Protein AF-A0A842YDP7-F1 (afdb_monomer)

Nearest PDB structures (foldseek):
  5v3o-assembly1_A  TM=8.582E-01  e=9.581E-06  Homo sapiens
  8dey-assembly1_B  TM=8.460E-01  e=6.719E-06  Homo sapiens
  8u15-assembly1_B  TM=8.473E-01  e=1.836E-05  Homo sapiens
  6uml-assembly1_A  TM=8.577E-01  e=3.318E-05  Homo sapiens
  8u17-assembly1_B  TM=8.424E-01  e=3.127E-05  Homo sapiens

Radius of gyration: 44.43 Å; Cα contacts (8 Å, |Δi|>4): 750; chains: 1; bounding box: 101×66×116 Å

Secondary structure (DSSP, 8-state):
---EEEETTEEEEE-SSEEEEEE-SSTTS-EEEEEEE---SS-EEEEETTEEEEEETTTEEEEEE-SSTTS-EEEEEEE-SS--SEEEEETTEEEEEETTTEEEEEEEETTTEEEEEEEE--SS-EEEEEEETTEEEEEETT--EEE--SSSSSSS--HHHHHHHT--TT-S-SS-SSS-HHHHHHHT--TTS--TT--SSSSS--HHHHHHHT--TT-S-SS-SSS-HHHIIIII---TT-S-SSSSSS-HHHHHHTT--TTS--TTS-SSSSS--HHHHHHHT--TT-S-SSSSSS-HHHHHHTT--TTS--TT--SSSSS--HHHHHHHT--TT-SSSS-SSS-HHHHHHHT--TTS--TTHHHHGGGS-HHHHHHHHHHTT---------

Foldseek 3Di:
DFDWDDDDQWIWTDDQFWTWIWGCVPVVDIGTQAIDTDHHDDWDWDDDDQWIWIFDQQQKIWIWGCPPVNYIGTLDIDHHPHGFQDWDDDPQWIWTFGQPFGIWIWGCDVVPDTDTPDGDDDPFRFHDWDDDPRWIFTQGPVGDTDTPDQQQCPLQHGPVNCVVLVADSNDQQRCPLQRGCNVCVVQVHRSNDNQQQDQQCPLPHGVVRCVVLVAHSNDQQRCPLQAGPCCCVPPQVARSVDQQRCPLQRGCNRCVVLVHRSNDNQQQPQQCPLQHGNVVCVVLVARSNDQQRCPLPRGPNLCVVLVHRSNDNQQQDQQCPLPHGPVVCVVLVARSNDQQRCPLLAGLVRCVVVVHRSNDRPPDVVVVVPPDDVVVVVVVCVVRVNPDDDDDDD

Mean predicted aligned error: 16.77 Å

Structure (mmCIF, N/CA/C/O backbone):
data_AF-A0A842YDP7-F1
#
_entry.id   AF-A0A842YDP7-F1
#
loop_
_atom_site.group_PDB
_atom_site.id
_atom_site.type_symbol
_atom_site.label_atom_id
_atom_site.label_alt_id
_atom_site.label_comp_id
_atom_site.label_asym_id
_atom_site.label_entity_id
_atom_site.label_seq_id
_atom_site.pdbx_PDB_ins_code
_atom_site.Cartn_x
_atom_site.Cartn_y
_atom_site.Cartn_z
_atom_site.occupancy
_atom_site.B_iso_or_equiv
_atom_site.auth_seq_id
_atom_site.auth_comp_id
_atom_site.auth_asym_id
_atom_site.auth_atom_id
_atom_site.pdbx_PDB_model_num
ATOM 1 N N . MET A 1 1 ? -38.735 -15.925 53.183 1.00 48.69 1 MET A N 1
ATOM 2 C CA . MET A 1 1 ? -39.898 -16.554 52.529 1.00 48.69 1 MET A CA 1
ATOM 3 C C . MET A 1 1 ? -39.358 -17.733 51.749 1.00 48.69 1 MET A C 1
ATOM 5 O O . MET A 1 1 ? -38.252 -17.604 51.247 1.00 48.69 1 MET A O 1
ATOM 9 N N . THR A 1 2 ? -40.057 -18.863 51.713 1.00 56.47 2 THR A N 1
ATOM 10 C CA . THR A 1 2 ? -39.777 -19.909 50.718 1.00 56.47 2 THR A CA 1
ATOM 11 C C . THR A 1 2 ? -40.254 -19.372 49.373 1.00 56.47 2 THR A C 1
ATOM 13 O O . THR A 1 2 ? -41.407 -18.943 49.294 1.00 56.47 2 THR A O 1
ATOM 16 N N . ARG A 1 3 ? -39.372 -19.292 48.371 1.00 70.06 3 ARG A N 1
ATOM 17 C CA . ARG A 1 3 ? -39.769 -18.927 47.005 1.00 70.06 3 ARG A CA 1
ATOM 18 C C . ARG A 1 3 ? -40.298 -20.171 46.285 1.00 70.06 3 ARG A C 1
ATOM 20 O O . ARG A 1 3 ? -39.783 -21.267 46.482 1.00 70.06 3 ARG A O 1
ATOM 27 N N . ILE A 1 4 ? -41.358 -19.974 45.507 1.00 82.88 4 ILE A N 1
ATOM 28 C CA . ILE A 1 4 ? -41.933 -20.960 44.590 1.00 82.88 4 ILE A CA 1
ATOM 29 C C . ILE A 1 4 ? -41.614 -20.450 43.191 1.00 82.88 4 ILE A C 1
ATOM 31 O O . ILE A 1 4 ? -41.829 -19.265 42.926 1.00 82.88 4 ILE A O 1
ATOM 35 N N . LEU A 1 5 ? -41.113 -21.324 42.328 1.00 85.75 5 LEU A N 1
ATOM 36 C CA . LEU A 1 5 ? -40.876 -21.031 40.921 1.00 85.75 5 LEU A CA 1
ATOM 37 C C . LEU A 1 5 ? -41.796 -21.909 40.083 1.00 85.75 5 LEU A C 1
ATOM 39 O O . LEU A 1 5 ? -41.860 -23.112 40.312 1.00 85.75 5 LEU A O 1
ATOM 43 N N . VAL A 1 6 ? -42.524 -21.309 39.148 1.00 87.81 6 VAL A N 1
ATOM 44 C CA . VAL A 1 6 ? -43.406 -22.027 38.222 1.00 87.81 6 VAL A CA 1
ATOM 45 C C . VAL A 1 6 ? -42.830 -21.866 36.824 1.00 87.81 6 VAL A C 1
ATOM 47 O O . VAL A 1 6 ? -42.577 -20.737 36.407 1.00 87.81 6 VAL A O 1
ATOM 50 N N . HIS A 1 7 ? -42.613 -22.980 36.134 1.00 87.31 7 HIS A N 1
ATOM 51 C CA . HIS A 1 7 ? -42.140 -23.022 34.756 1.00 87.31 7 HIS A CA 1
ATOM 52 C C . HIS A 1 7 ? -42.911 -24.109 34.008 1.00 87.31 7 HIS A C 1
ATOM 54 O O . HIS A 1 7 ? -42.928 -25.264 34.437 1.00 87.31 7 HIS A O 1
ATOM 60 N N . ASP A 1 8 ? -43.558 -23.721 32.911 1.00 88.94 8 ASP A N 1
ATOM 61 C CA . ASP A 1 8 ? -44.502 -24.554 32.163 1.00 88.94 8 ASP A CA 1
ATOM 62 C C . ASP A 1 8 ? -45.556 -25.209 33.077 1.00 88.94 8 ASP A C 1
ATOM 64 O O . ASP A 1 8 ? -46.283 -24.520 33.796 1.00 88.94 8 ASP A O 1
ATOM 68 N N . ASP A 1 9 ? -45.618 -26.541 33.060 1.00 93.31 9 ASP A N 1
ATOM 69 C CA . ASP A 1 9 ? -46.561 -27.370 33.804 1.00 93.31 9 ASP A CA 1
ATOM 70 C C . ASP A 1 9 ? -46.060 -27.744 35.209 1.00 93.31 9 ASP A C 1
ATOM 72 O O . ASP A 1 9 ? -46.727 -28.501 35.913 1.00 93.31 9 ASP A O 1
ATOM 76 N N . TYR A 1 10 ? -44.905 -27.233 35.654 1.00 93.56 10 TYR A N 1
ATOM 77 C CA . TYR A 1 10 ? -44.286 -27.637 36.918 1.00 93.56 10 TYR A CA 1
ATOM 78 C C . TYR A 1 10 ? -44.021 -26.462 37.863 1.00 93.56 10 TYR A C 1
ATOM 80 O O . TYR A 1 10 ? -43.592 -25.376 37.473 1.00 93.56 10 TYR A O 1
ATOM 88 N N . ALA A 1 11 ? -44.240 -26.704 39.154 1.00 91.81 11 ALA A N 1
ATOM 89 C CA . ALA A 1 11 ? -43.852 -25.821 40.240 1.00 91.81 11 ALA A CA 1
ATOM 90 C C . ALA A 1 11 ? -42.733 -26.460 41.069 1.00 91.81 11 ALA A C 1
ATOM 92 O O . ALA A 1 11 ? -42.876 -27.566 41.592 1.00 91.81 11 ALA A O 1
ATOM 93 N N . TYR A 1 12 ? -41.641 -25.723 41.230 1.00 91.38 12 TYR A N 1
ATOM 94 C CA . TYR A 1 12 ? -40.464 -26.104 41.994 1.00 91.38 12 TYR A CA 1
ATOM 95 C C . TYR A 1 12 ? -40.475 -25.367 43.332 1.00 91.38 12 TYR A C 1
ATOM 97 O O . TYR A 1 12 ? -40.555 -24.133 43.396 1.00 91.38 12 TYR A O 1
ATOM 105 N N . ILE A 1 13 ? -40.420 -26.129 44.420 1.00 88.69 13 ILE A N 1
ATOM 106 C CA . ILE A 1 13 ? -40.617 -25.621 45.775 1.00 88.69 13 ILE A CA 1
ATOM 107 C C . ILE A 1 13 ? -39.450 -26.069 46.647 1.00 88.69 13 ILE A C 1
ATOM 109 O O . ILE A 1 13 ? -39.295 -27.246 46.957 1.00 88.69 13 ILE A O 1
ATOM 113 N N . ALA A 1 14 ? -38.646 -25.112 47.104 1.00 84.69 14 ALA A N 1
ATOM 114 C CA . ALA A 1 14 ? -37.585 -25.382 48.066 1.00 84.69 14 ALA A CA 1
ATOM 115 C C . ALA A 1 14 ? -38.147 -25.334 49.498 1.00 84.69 14 ALA A C 1
ATOM 117 O O . ALA A 1 14 ? -38.270 -24.272 50.120 1.00 84.69 14 ALA A O 1
ATOM 118 N N . THR A 1 15 ? -38.534 -26.489 50.031 1.00 80.38 15 THR A N 1
ATOM 119 C CA . THR A 1 15 ? -38.994 -26.617 51.417 1.00 80.38 15 THR A CA 1
ATOM 120 C C . THR A 1 15 ? -37.811 -26.661 52.390 1.00 80.38 15 THR A C 1
ATOM 122 O O . THR A 1 15 ? -36.646 -26.572 52.008 1.00 80.38 15 THR A O 1
ATOM 125 N N . ARG A 1 16 ? -38.102 -26.797 53.689 1.00 75.38 16 ARG A N 1
ATOM 126 C CA . ARG A 1 16 ? -37.054 -26.926 54.714 1.00 75.38 16 ARG A CA 1
ATOM 127 C C . ARG A 1 16 ? -36.224 -28.203 54.580 1.00 75.38 16 ARG A C 1
ATOM 129 O O . ARG A 1 16 ? -35.123 -28.224 55.120 1.00 75.38 16 ARG A O 1
ATOM 136 N N . GLU A 1 17 ? -36.782 -29.240 53.962 1.00 80.62 17 GLU A N 1
ATOM 137 C CA . GLU A 1 17 ? -36.230 -30.602 53.979 1.00 80.62 17 GLU A CA 1
ATOM 138 C C . GLU A 1 17 ? -36.039 -31.184 52.569 1.00 80.62 17 GLU A C 1
ATOM 140 O O . GLU A 1 17 ? -35.321 -32.172 52.406 1.00 80.62 17 GLU A O 1
ATOM 145 N N . ALA A 1 18 ? -36.669 -30.584 51.554 1.00 86.00 18 ALA A N 1
ATOM 146 C CA . ALA A 1 18 ? -36.668 -31.104 50.196 1.00 86.00 18 ALA A CA 1
ATOM 147 C C . ALA A 1 18 ? -36.865 -30.018 49.130 1.00 86.00 18 ALA A C 1
ATOM 149 O O . ALA A 1 18 ? -37.580 -29.038 49.351 1.00 86.00 18 ALA A O 1
ATOM 150 N N . LEU A 1 19 ? -36.275 -30.241 47.958 1.00 89.81 19 LEU A N 1
ATOM 151 C CA . LEU A 1 19 ? -36.794 -29.733 46.695 1.00 89.81 19 LEU A CA 1
ATOM 152 C C . LEU A 1 19 ? -38.002 -30.593 46.324 1.00 89.81 19 LEU A C 1
ATOM 154 O O . LEU A 1 19 ? -37.853 -31.796 46.136 1.00 89.81 19 LEU A O 1
ATOM 158 N N . GLU A 1 20 ? -39.178 -29.990 46.228 1.00 91.75 20 GLU A N 1
ATOM 159 C CA . GLU A 1 20 ? -40.410 -30.636 45.777 1.00 91.75 20 GLU A CA 1
ATOM 160 C C . GLU A 1 20 ? -40.763 -30.141 44.372 1.00 91.75 20 GLU A C 1
ATOM 162 O O . GLU A 1 20 ? -40.724 -28.936 44.112 1.00 91.75 20 GLU A O 1
ATOM 167 N N . ILE A 1 21 ? -41.115 -31.067 43.478 1.00 93.75 21 ILE A N 1
ATOM 168 C CA . ILE A 1 21 ? -41.582 -30.772 42.121 1.00 93.75 21 ILE A CA 1
ATOM 169 C C . ILE A 1 21 ? -43.042 -31.197 42.023 1.00 93.75 21 ILE A C 1
ATOM 171 O O . ILE A 1 21 ? -43.391 -32.360 42.251 1.00 93.75 21 ILE A O 1
ATOM 175 N N . VAL A 1 22 ? -43.900 -30.232 41.714 1.00 94.50 22 VAL A N 1
ATOM 176 C CA . VAL A 1 22 ? -45.353 -30.381 41.678 1.00 94.50 22 VAL A CA 1
ATOM 177 C C . VAL A 1 22 ? -45.834 -30.156 40.249 1.00 94.50 22 VAL A C 1
ATOM 179 O O . VAL A 1 22 ? -45.570 -29.104 39.681 1.00 94.50 22 VAL A O 1
ATOM 182 N N . ASP A 1 23 ? -46.559 -31.116 39.685 1.00 94.00 23 ASP A N 1
ATOM 183 C CA . ASP A 1 23 ? -47.319 -30.930 38.447 1.00 94.00 23 ASP A CA 1
ATOM 184 C C . ASP A 1 23 ? -48.497 -29.987 38.725 1.00 94.00 23 ASP A C 1
ATOM 186 O O . ASP A 1 23 ? -49.325 -30.239 39.611 1.00 94.00 23 ASP A O 1
ATOM 190 N N . VAL A 1 24 ? -48.525 -28.879 37.992 1.00 95.12 24 VAL A N 1
ATOM 191 C CA . VAL A 1 24 ? -49.517 -27.802 38.049 1.00 95.12 24 VAL A CA 1
ATOM 192 C C . VAL A 1 24 ? -50.200 -27.567 36.695 1.00 95.12 24 VAL A C 1
ATOM 194 O O . VAL A 1 24 ? -50.864 -26.542 36.530 1.00 95.12 24 VAL A O 1
ATOM 197 N N . SER A 1 25 ? -50.104 -28.520 35.758 1.00 92.88 25 SER A N 1
ATOM 198 C CA . SER A 1 25 ? -50.796 -28.489 34.455 1.00 92.88 25 SER A CA 1
ATOM 199 C C . SER A 1 25 ? -52.316 -28.307 34.590 1.00 92.88 25 SER A C 1
ATOM 201 O O . SER A 1 25 ? -52.953 -27.638 33.774 1.00 92.88 25 SER A O 1
ATOM 203 N N . ASP A 1 26 ? -52.903 -28.848 35.665 1.00 90.38 26 ASP A N 1
ATOM 204 C CA . ASP A 1 26 ? -54.236 -28.495 36.156 1.00 90.38 26 ASP A CA 1
ATOM 205 C C . ASP A 1 26 ? -54.121 -27.689 37.466 1.00 90.38 26 ASP A C 1
ATOM 207 O O . ASP A 1 26 ? -53.990 -28.273 38.550 1.00 90.38 26 ASP A O 1
ATOM 211 N N . PRO A 1 27 ? -54.250 -26.348 37.415 1.00 88.69 27 PRO A N 1
ATOM 212 C CA . PRO A 1 27 ? -54.180 -25.495 38.601 1.00 88.69 27 PRO A CA 1
ATOM 213 C C . PRO A 1 27 ? -55.234 -25.811 39.670 1.00 88.69 27 PRO A C 1
ATOM 215 O O . PRO A 1 27 ? -55.099 -25.384 40.818 1.00 88.69 27 PRO A O 1
ATOM 218 N N . SER A 1 28 ? -56.309 -26.523 39.313 1.00 91.12 28 SER A N 1
ATOM 219 C CA . SER A 1 28 ? -57.346 -26.938 40.258 1.00 91.12 28 SER A CA 1
ATOM 220 C C . SER A 1 28 ? -57.008 -28.235 41.002 1.00 91.12 28 SER A C 1
ATOM 222 O O . SER A 1 28 ? -57.642 -28.528 42.020 1.00 91.12 28 SER A O 1
ATOM 224 N N . SER A 1 29 ? -55.997 -28.980 40.542 1.00 91.25 29 SER A N 1
ATOM 225 C CA . SER A 1 29 ? -55.593 -30.275 41.094 1.00 91.25 29 SER A CA 1
ATOM 226 C C . SER A 1 29 ? -54.067 -30.508 41.048 1.00 91.25 29 SER A C 1
ATOM 228 O O . SER A 1 29 ? -53.620 -31.494 40.456 1.00 91.25 29 SER A O 1
ATOM 230 N N . PRO A 1 30 ? -53.255 -29.662 41.709 1.00 93.94 30 PRO A N 1
ATOM 231 C CA . PRO A 1 30 ? -51.802 -29.820 41.730 1.00 93.94 30 PRO A CA 1
ATOM 232 C C . PRO A 1 30 ? -51.371 -31.119 42.431 1.00 93.94 30 PRO A C 1
ATOM 234 O O . PRO A 1 30 ? -51.973 -31.519 43.435 1.00 93.94 30 PRO A O 1
ATOM 237 N N . SER A 1 31 ? -50.311 -31.766 41.939 1.00 94.69 31 SER A N 1
ATOM 238 C CA . SER A 1 31 ? -49.836 -33.048 42.482 1.00 94.69 31 SER A CA 1
ATOM 239 C C . SER A 1 31 ? -48.313 -33.132 42.602 1.00 94.69 31 SER A C 1
ATOM 241 O O . SER A 1 31 ? -47.590 -32.741 41.698 1.00 94.69 31 SER A O 1
ATOM 243 N N . LEU A 1 32 ? -47.811 -33.633 43.737 1.00 95.38 32 LEU A N 1
ATOM 244 C CA . LEU A 1 32 ? -46.376 -33.851 43.948 1.00 95.38 32 LEU A CA 1
ATOM 245 C C . LEU A 1 32 ? -45.907 -35.041 43.100 1.00 95.38 32 LEU A C 1
ATOM 247 O O . LEU A 1 32 ? -46.399 -36.154 43.300 1.00 95.38 32 LEU A O 1
ATOM 251 N N . ILE A 1 33 ? -44.951 -34.809 42.201 1.00 95.50 33 ILE A N 1
ATOM 252 C CA . ILE A 1 33 ? -44.440 -35.825 41.268 1.00 95.50 33 ILE A CA 1
ATOM 253 C C . ILE A 1 33 ? -42.994 -36.235 41.550 1.00 95.50 33 ILE A C 1
ATOM 255 O O . ILE A 1 33 ? -42.630 -37.363 41.230 1.00 95.50 33 ILE A O 1
ATOM 259 N N . GLY A 1 34 ? -42.200 -35.374 42.193 1.00 92.94 34 GLY A N 1
ATOM 260 C CA . GLY A 1 34 ? -40.803 -35.652 42.516 1.00 92.94 34 GLY A CA 1
ATOM 261 C C . GLY A 1 34 ? -40.322 -34.909 43.755 1.00 92.94 34 GLY A C 1
ATOM 262 O O . GLY A 1 34 ? -40.871 -33.875 44.142 1.00 92.94 34 GLY A O 1
ATOM 263 N N . SER A 1 35 ? -39.287 -35.452 44.396 1.00 92.94 35 SER A N 1
ATOM 264 C CA . SER A 1 35 ? -38.642 -34.810 45.541 1.00 92.94 35 SER A CA 1
ATOM 265 C C . SER A 1 35 ? -37.170 -35.193 45.657 1.00 92.94 35 SER A C 1
ATOM 267 O O . SER A 1 35 ? -36.848 -36.375 45.542 1.00 92.94 35 SER A O 1
ATOM 269 N N . ALA A 1 36 ? -36.306 -34.234 45.977 1.00 90.56 36 ALA A N 1
ATOM 270 C CA . ALA A 1 36 ? -34.907 -34.459 46.340 1.00 90.56 36 ALA A CA 1
ATOM 271 C C . ALA A 1 36 ? -34.607 -33.833 47.705 1.00 90.56 36 ALA A C 1
ATOM 273 O O . ALA A 1 36 ? -35.249 -32.862 48.097 1.00 90.56 36 ALA A O 1
ATOM 274 N N . TYR A 1 37 ? -33.642 -34.386 48.441 1.00 84.75 37 TYR A N 1
ATOM 275 C CA . TYR A 1 37 ? -33.220 -33.824 49.727 1.00 84.75 37 TYR A CA 1
ATOM 276 C C . TYR A 1 37 ? -32.680 -32.401 49.554 1.00 84.75 37 TYR A C 1
ATOM 278 O O . TYR A 1 37 ? -31.961 -32.144 48.602 1.00 84.75 37 TYR A O 1
ATOM 286 N N . SER A 1 38 ? -33.007 -31.494 50.477 1.00 77.62 38 SER A N 1
ATOM 287 C CA . SER A 1 38 ? -32.484 -30.123 50.503 1.00 77.62 38 SER A CA 1
ATOM 288 C C . SER A 1 38 ? -32.410 -29.613 51.944 1.00 77.62 38 SER A C 1
ATOM 290 O O . SER A 1 38 ? -33.316 -29.852 52.742 1.00 77.62 38 SER A O 1
ATOM 292 N N . ASP A 1 39 ? -31.360 -28.871 52.295 1.00 68.62 39 ASP A N 1
ATOM 293 C CA . ASP A 1 39 ? -31.121 -28.350 53.641 1.00 68.62 39 ASP A CA 1
ATOM 294 C C . ASP A 1 39 ? -31.426 -26.847 53.769 1.00 68.62 39 ASP A C 1
ATOM 296 O O . ASP A 1 39 ? -30.536 -26.007 53.859 1.00 68.62 39 ASP A O 1
ATOM 300 N N . GLY A 1 40 ? -32.704 -26.492 53.955 1.00 59.94 40 GLY A N 1
ATOM 301 C CA . GLY A 1 40 ? -32.994 -25.412 54.902 1.00 59.94 40 GLY A CA 1
ATOM 302 C C . GLY A 1 40 ? -33.827 -24.200 54.482 1.00 59.94 40 GLY A C 1
ATOM 303 O O . GLY A 1 40 ? -34.649 -24.192 53.574 1.00 59.94 40 GLY A O 1
ATOM 304 N N . TYR A 1 41 ? -33.712 -23.191 55.350 1.00 57.91 41 TYR A N 1
ATOM 305 C CA . TYR A 1 41 ? -34.613 -22.053 55.523 1.00 57.91 41 TYR A CA 1
ATOM 306 C C . TYR A 1 41 ? -34.230 -20.859 54.636 1.00 57.91 41 TYR A C 1
ATOM 308 O O . TYR A 1 41 ? -33.074 -20.455 54.635 1.00 57.91 41 TYR A O 1
ATOM 316 N N . LYS A 1 42 ? -35.236 -20.189 54.045 1.00 61.25 42 LYS A N 1
ATOM 317 C CA . LYS A 1 42 ? -35.090 -18.959 53.231 1.00 61.25 42 LYS A CA 1
ATOM 318 C C . LYS A 1 42 ? -34.182 -19.153 52.006 1.00 61.25 42 LYS A C 1
ATOM 320 O O . LYS A 1 42 ? -33.225 -18.409 51.828 1.00 61.25 42 LYS A O 1
ATOM 325 N N . SER A 1 43 ? -34.511 -20.138 51.186 1.00 70.38 43 SER A N 1
ATOM 326 C CA . SER A 1 43 ? -33.839 -20.402 49.921 1.00 70.38 43 SER A CA 1
ATOM 327 C C . SER A 1 43 ? -34.399 -19.559 48.774 1.00 70.38 43 SER A C 1
ATOM 329 O O . SER A 1 43 ? -35.601 -19.261 48.731 1.00 70.38 43 SER A O 1
ATOM 331 N N . HIS A 1 44 ? -33.519 -19.188 47.845 1.00 75.56 44 HIS A N 1
ATOM 332 C CA . HIS A 1 44 ? -33.915 -18.779 46.501 1.00 75.56 44 HIS A CA 1
ATOM 333 C C . HIS A 1 44 ? -33.796 -19.996 45.590 1.00 75.56 44 HIS A C 1
ATOM 335 O O . HIS A 1 44 ? -32.911 -2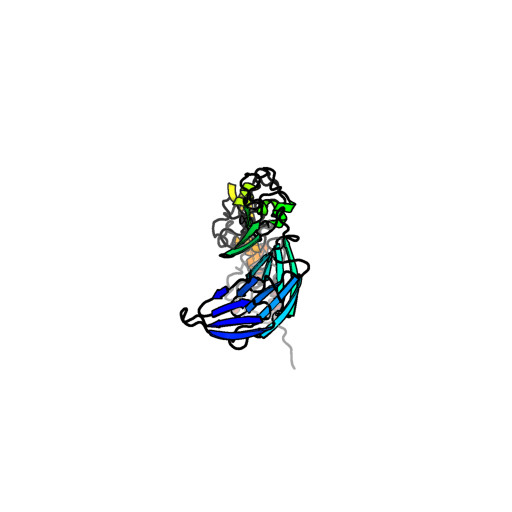0.831 45.777 1.00 75.56 44 HIS A O 1
ATOM 341 N N . ILE A 1 45 ? -34.733 -20.107 44.656 1.00 81.81 45 ILE A N 1
ATOM 342 C CA . ILE A 1 45 ? -34.772 -21.178 43.673 1.00 81.81 45 ILE A CA 1
ATOM 343 C C . ILE A 1 45 ? -34.701 -20.553 42.288 1.00 81.81 45 ILE A C 1
ATOM 345 O O . ILE A 1 45 ? -35.380 -19.557 42.026 1.00 81.81 45 ILE A O 1
ATOM 349 N N . TYR A 1 46 ? -33.865 -21.133 41.442 1.00 81.31 46 TYR A N 1
ATOM 350 C CA . TYR A 1 46 ? -33.656 -20.718 40.067 1.00 81.31 46 TYR A CA 1
ATOM 351 C C . TYR A 1 46 ? -33.675 -21.956 39.174 1.00 81.31 46 TYR A C 1
ATOM 353 O O . TYR A 1 46 ? -33.129 -22.991 39.558 1.00 81.31 46 TYR A O 1
ATOM 361 N N . LEU A 1 47 ? -34.327 -21.861 38.019 1.00 83.25 47 LEU A N 1
ATOM 362 C CA . LEU A 1 47 ? -34.404 -22.927 37.024 1.00 83.25 47 LEU A CA 1
ATOM 363 C C . LEU A 1 47 ? -33.830 -22.395 35.720 1.00 83.25 47 LEU A C 1
ATOM 365 O O . LEU A 1 47 ? -34.266 -21.348 35.241 1.00 83.25 47 LEU A O 1
ATOM 369 N N . LYS A 1 48 ? -32.905 -23.154 35.140 1.00 78.31 48 LYS A N 1
ATOM 370 C CA . LYS A 1 48 ? -32.439 -22.961 33.773 1.00 78.31 48 LYS A CA 1
ATOM 371 C C . LYS A 1 48 ? -32.449 -24.303 33.070 1.00 78.31 48 LYS A C 1
ATOM 373 O O . LYS A 1 48 ? -31.733 -25.213 33.483 1.00 78.31 48 LYS A O 1
ATOM 378 N N . ASP A 1 49 ? -33.263 -24.400 32.026 1.00 83.00 49 ASP A N 1
ATOM 379 C CA . ASP A 1 49 ? -33.473 -25.634 31.271 1.00 83.00 49 ASP A CA 1
ATOM 380 C C . ASP A 1 49 ? -33.829 -26.790 32.233 1.00 83.00 49 ASP A C 1
ATOM 382 O O . ASP A 1 49 ? -34.800 -26.682 32.983 1.00 83.00 49 ASP A O 1
ATOM 386 N N . ASP A 1 50 ? -33.017 -27.847 32.285 1.00 87.38 50 ASP A N 1
ATOM 387 C CA . ASP A 1 50 ? -33.222 -29.015 33.153 1.00 87.38 50 ASP A CA 1
ATOM 388 C C . ASP A 1 50 ? -32.478 -28.931 34.503 1.00 87.38 50 ASP A C 1
ATOM 390 O O . ASP A 1 50 ? -32.289 -29.946 35.181 1.00 87.38 50 ASP A O 1
ATOM 394 N N . PHE A 1 51 ? -32.020 -27.745 34.913 1.00 86.44 51 PHE A N 1
ATOM 395 C CA . PHE A 1 51 ? -31.187 -27.566 36.103 1.00 86.44 51 PHE A CA 1
ATOM 396 C C . PHE A 1 51 ? -31.802 -26.601 37.115 1.00 86.44 51 PHE A C 1
ATOM 398 O O . PHE A 1 51 ? -32.091 -25.443 36.812 1.00 86.44 51 PHE A O 1
ATOM 405 N N . VAL A 1 52 ? -31.946 -27.071 38.357 1.00 87.75 52 VAL A N 1
ATOM 406 C CA . VAL A 1 52 ? -32.436 -26.276 39.489 1.00 87.75 52 VAL A CA 1
ATOM 407 C C . VAL A 1 52 ? -31.284 -25.925 40.419 1.00 87.75 52 VAL A C 1
ATOM 409 O O . VAL A 1 52 ? -30.610 -26.804 40.955 1.00 87.75 52 VAL A O 1
ATOM 412 N N . PHE A 1 53 ? -31.118 -24.633 40.681 1.00 84.25 53 PHE A N 1
ATOM 413 C CA . PHE A 1 53 ? -30.173 -24.094 41.650 1.00 84.25 53 PHE A CA 1
ATOM 414 C C . PHE A 1 53 ? -30.933 -23.638 42.895 1.00 84.25 53 PHE A C 1
ATOM 416 O O . PHE A 1 53 ? -31.900 -22.875 42.809 1.00 84.25 53 PHE A O 1
ATOM 423 N N . ILE A 1 54 ? -30.493 -24.093 44.067 1.00 82.94 54 ILE A N 1
ATOM 424 C CA . ILE A 1 54 ? -31.037 -23.673 45.361 1.00 82.94 54 ILE A CA 1
ATOM 425 C C . ILE A 1 54 ? -29.927 -23.015 46.163 1.00 82.94 54 ILE A C 1
ATOM 427 O O . ILE A 1 54 ? -28.935 -23.663 46.493 1.00 82.94 54 ILE A O 1
ATOM 431 N N . THR A 1 55 ? -30.101 -21.742 46.508 1.00 78.56 55 THR A N 1
ATOM 432 C CA . THR A 1 55 ? -29.139 -21.001 47.332 1.00 78.56 55 THR A CA 1
ATOM 433 C C . THR A 1 55 ? -29.608 -20.923 48.780 1.00 78.56 55 THR A C 1
ATOM 435 O O . THR A 1 55 ? -30.801 -20.789 49.065 1.00 78.56 55 THR A O 1
ATOM 438 N N . PHE A 1 56 ? -28.661 -21.005 49.717 1.00 75.00 56 PHE A N 1
ATOM 439 C CA . PHE A 1 56 ? -28.921 -21.014 51.153 1.00 75.00 56 PHE A CA 1
ATOM 440 C C . PHE A 1 56 ? -28.210 -19.851 51.859 1.00 75.00 56 PHE A C 1
ATOM 442 O O . PHE A 1 56 ? -27.061 -19.538 51.537 1.00 75.00 56 PHE A O 1
ATOM 449 N N . PRO A 1 57 ? -28.814 -19.272 52.919 1.00 62.28 57 PRO A N 1
ATOM 450 C CA . PRO A 1 57 ? -28.199 -18.192 53.700 1.00 62.28 57 PRO A CA 1
ATOM 451 C C . PRO A 1 57 ? -26.845 -18.541 54.341 1.00 62.28 57 PRO A C 1
ATOM 453 O O . PRO A 1 57 ? -26.127 -17.648 54.778 1.00 62.28 57 PRO A O 1
ATOM 456 N N . ALA A 1 58 ? -26.502 -19.830 54.432 1.00 62.12 58 ALA A N 1
ATOM 457 C CA . ALA A 1 58 ? -25.263 -20.333 55.022 1.00 62.12 58 ALA A CA 1
ATOM 458 C C . ALA A 1 58 ? -24.117 -20.489 54.002 1.00 62.12 58 ALA A C 1
ATOM 460 O O . ALA A 1 58 ? -23.243 -21.327 54.207 1.00 62.12 58 ALA A O 1
ATOM 461 N N . MET A 1 59 ? -24.117 -19.683 52.932 1.00 71.94 59 MET A N 1
ATOM 462 C CA . MET A 1 59 ? -23.057 -19.666 51.913 1.00 71.94 59 MET A CA 1
ATOM 463 C C . MET A 1 59 ? -22.969 -20.978 51.120 1.00 71.94 59 MET A C 1
ATOM 465 O O . MET A 1 59 ? -21.884 -21.470 50.825 1.00 71.94 59 MET A O 1
ATOM 469 N N . ARG A 1 60 ? -24.120 -21.583 50.813 1.00 75.75 60 ARG A N 1
ATOM 470 C CA . ARG A 1 60 ? -24.200 -22.839 50.057 1.00 75.75 60 ARG A CA 1
ATOM 471 C C . ARG A 1 60 ? -25.120 -22.687 48.862 1.00 75.75 60 ARG A C 1
ATOM 473 O O . ARG A 1 60 ? -26.136 -21.999 48.960 1.00 75.75 60 ARG A O 1
ATOM 480 N N . MET A 1 61 ? -24.784 -23.352 47.770 1.00 80.06 61 MET A N 1
ATOM 481 C CA . MET A 1 61 ? -25.655 -23.539 46.618 1.00 80.06 61 MET A CA 1
ATOM 482 C C . MET A 1 61 ? -25.688 -25.023 46.275 1.00 80.06 61 MET A C 1
ATOM 484 O O . MET A 1 61 ? -24.638 -25.649 46.205 1.00 80.06 61 MET A O 1
ATOM 488 N N . ARG A 1 62 ? -26.873 -25.587 46.057 1.00 82.31 62 ARG A N 1
ATOM 489 C CA . ARG A 1 62 ? -27.026 -26.951 45.540 1.00 82.31 62 ARG A CA 1
ATOM 490 C C . ARG A 1 62 ? -27.572 -26.918 44.125 1.00 82.31 62 ARG A C 1
ATOM 492 O O . ARG A 1 62 ? -28.472 -26.126 43.839 1.00 82.31 62 ARG A O 1
ATOM 499 N N . LEU A 1 63 ? -27.041 -27.793 43.284 1.00 85.25 63 LEU A N 1
ATOM 500 C CA . LEU A 1 63 ? -27.463 -27.994 41.906 1.00 85.25 63 LEU A CA 1
ATOM 501 C C . LEU A 1 63 ? -28.173 -29.341 41.779 1.00 85.25 63 LEU A C 1
ATOM 503 O O . LEU A 1 63 ? -27.637 -30.370 42.188 1.00 85.25 63 LEU A O 1
ATOM 507 N N . TYR A 1 64 ? -29.349 -29.336 41.165 1.00 87.88 64 TYR A N 1
ATOM 508 C CA . TYR A 1 64 ? -30.127 -30.532 40.870 1.00 87.88 64 TYR A CA 1
ATOM 509 C C . TYR A 1 64 ? -30.375 -30.636 39.369 1.00 87.88 64 TYR A C 1
ATOM 511 O O . TYR A 1 64 ? -30.731 -29.649 38.731 1.00 87.88 64 TYR A O 1
ATOM 519 N N . ASN A 1 65 ? -30.243 -31.842 38.826 1.00 87.62 65 ASN A N 1
ATOM 520 C CA . ASN A 1 65 ? -30.764 -32.188 37.512 1.00 87.62 65 ASN A CA 1
ATOM 521 C C . ASN A 1 65 ? -32.227 -32.629 37.658 1.00 87.62 65 ASN A C 1
ATOM 523 O O . ASN A 1 65 ? -32.531 -33.541 38.434 1.00 87.62 65 ASN A O 1
ATOM 527 N N . VAL A 1 66 ? -33.115 -31.979 36.909 1.00 92.75 66 VAL A N 1
ATOM 528 C CA . VAL A 1 66 ? -34.564 -32.212 36.890 1.00 92.75 66 VAL A CA 1
ATOM 529 C C . VAL A 1 66 ? -35.088 -32.621 35.507 1.00 92.75 66 VAL A C 1
ATOM 531 O O . VAL A 1 66 ? -36.291 -32.552 35.283 1.00 92.75 66 VAL A O 1
ATOM 534 N N . THR A 1 67 ? -34.215 -33.112 34.613 1.00 91.69 67 THR A N 1
ATOM 535 C CA . THR A 1 67 ? -34.589 -33.638 33.276 1.00 91.69 67 THR A CA 1
ATOM 536 C C . THR A 1 67 ? -35.727 -34.663 33.380 1.00 91.69 67 THR A C 1
ATOM 538 O O . THR A 1 67 ? -36.629 -34.707 32.548 1.00 91.69 67 THR A O 1
ATOM 541 N N . ASP A 1 68 ? -35.690 -35.503 34.423 1.00 91.62 68 ASP A N 1
ATOM 542 C CA . ASP A 1 68 ? -36.839 -36.293 34.865 1.00 91.62 68 ASP A CA 1
ATOM 543 C C . ASP A 1 68 ? -37.423 -35.661 36.141 1.00 91.62 68 ASP A C 1
ATOM 545 O O . ASP A 1 68 ? -36.892 -35.886 37.236 1.00 91.62 68 ASP A O 1
ATOM 549 N N . PRO A 1 69 ? -38.526 -34.894 36.046 1.00 91.94 69 PRO A N 1
ATOM 550 C CA . PRO A 1 69 ? -39.099 -34.196 37.194 1.00 91.94 69 PRO A CA 1
ATOM 551 C C . PRO A 1 69 ? -39.685 -35.154 38.240 1.00 91.94 69 PRO A C 1
ATOM 553 O O . PRO A 1 69 ? -39.953 -34.740 39.367 1.00 91.94 69 PRO A O 1
ATOM 556 N N . THR A 1 70 ? -39.868 -36.437 37.905 1.00 93.44 70 THR A N 1
ATOM 557 C CA . THR A 1 70 ? -40.310 -37.457 38.867 1.00 93.44 70 THR A CA 1
ATOM 558 C C . THR A 1 70 ? -39.167 -38.001 39.722 1.00 93.44 70 THR A C 1
ATOM 560 O O . THR A 1 70 ? -39.398 -38.560 40.797 1.00 93.44 70 THR A O 1
ATOM 563 N N . ASN A 1 71 ? -37.924 -37.800 39.280 1.00 92.50 71 ASN A N 1
ATOM 564 C CA . ASN A 1 71 ? -36.720 -38.262 39.955 1.00 92.50 71 ASN A CA 1
ATOM 565 C C . ASN A 1 71 ? -35.608 -37.196 39.903 1.00 92.50 71 ASN A C 1
ATOM 567 O O . ASN A 1 71 ? -34.587 -37.408 39.245 1.00 92.50 71 ASN A O 1
ATOM 571 N N . PRO A 1 72 ? -35.780 -36.057 40.600 1.00 93.56 72 PRO A N 1
ATOM 572 C CA . PRO A 1 72 ? -34.743 -35.036 40.683 1.00 93.56 72 PRO A CA 1
ATOM 573 C C . PRO A 1 72 ? -33.480 -35.582 41.361 1.00 93.56 72 PRO A C 1
ATOM 575 O O . PRO A 1 72 ? -33.548 -36.214 42.420 1.00 93.56 72 PRO A O 1
ATOM 578 N N . VAL A 1 73 ? -32.316 -35.312 40.770 1.00 90.69 73 VAL A N 1
ATOM 579 C CA . VAL A 1 73 ? -31.015 -35.804 41.247 1.00 90.69 73 VAL A CA 1
ATOM 580 C C . VAL A 1 73 ? -30.148 -34.628 41.670 1.00 90.69 73 VAL A C 1
ATOM 582 O O . VAL A 1 73 ? -29.866 -33.750 40.861 1.00 90.69 73 VAL A O 1
ATOM 585 N N . GLU A 1 74 ? -29.695 -34.617 42.925 1.00 88.31 74 GLU A N 1
ATOM 586 C CA . GLU A 1 74 ? -28.650 -33.685 43.364 1.00 88.31 74 GLU A CA 1
ATOM 587 C C . GLU A 1 74 ? -27.342 -34.025 42.645 1.00 88.31 74 GLU A C 1
ATOM 589 O O . GLU A 1 74 ? -26.872 -35.163 42.712 1.00 88.31 74 GLU A O 1
ATOM 594 N N . LEU A 1 75 ? -26.784 -33.044 41.941 1.00 83.88 75 LEU A N 1
ATOM 595 C CA . LEU A 1 75 ? -25.494 -33.165 41.279 1.00 83.88 75 LEU A CA 1
ATOM 596 C C . LEU A 1 75 ? -24.376 -32.741 42.228 1.00 83.88 75 LEU A C 1
ATOM 598 O O . LEU A 1 75 ? -23.492 -33.546 42.503 1.00 83.88 75 LEU A O 1
ATOM 602 N N . GLU A 1 76 ? -24.445 -31.512 42.753 1.00 76.12 76 GLU A N 1
ATOM 603 C CA . GLU A 1 76 ? -23.359 -30.910 43.536 1.00 76.12 76 GLU A CA 1
ATOM 604 C C . GLU A 1 76 ? -23.828 -29.942 44.631 1.00 76.12 76 GLU A C 1
ATOM 606 O O . GLU A 1 76 ? -24.890 -29.319 44.536 1.00 76.12 76 GLU A O 1
ATOM 611 N N . GLU A 1 77 ? -22.964 -29.765 45.639 1.00 79.31 77 GLU A N 1
ATOM 612 C CA . GLU A 1 77 ? -23.029 -28.713 46.658 1.00 79.31 77 GLU A CA 1
ATOM 613 C C . GLU A 1 77 ? -21.794 -27.806 46.540 1.00 79.31 77 GLU A C 1
ATOM 615 O O . GLU A 1 77 ? -20.654 -28.243 46.709 1.00 79.31 77 GLU A O 1
ATOM 620 N N . TYR A 1 78 ? -22.027 -26.516 46.318 1.00 74.44 78 TYR A N 1
ATOM 621 C CA . TYR A 1 78 ? -21.008 -25.477 46.271 1.00 74.44 78 TYR A CA 1
ATOM 622 C C . TYR A 1 78 ? -20.992 -24.687 47.575 1.00 74.44 78 TYR A C 1
ATOM 624 O O . TYR A 1 78 ? -22.017 -24.152 48.005 1.00 74.44 78 TYR A O 1
ATOM 632 N N . VAL A 1 79 ? -19.812 -24.568 48.185 1.00 72.81 79 VAL A N 1
ATOM 633 C CA . VAL A 1 79 ? -19.577 -23.689 49.337 1.00 72.81 79 VAL A CA 1
ATOM 634 C C . VAL A 1 79 ? -18.975 -22.385 48.839 1.00 72.81 79 VAL A C 1
ATOM 636 O O . VAL A 1 79 ? -17.922 -22.376 48.207 1.00 72.81 79 VAL A O 1
ATOM 639 N N . MET A 1 80 ? -19.636 -21.281 49.146 1.00 67.50 80 MET A N 1
ATOM 640 C CA . MET A 1 80 ? -19.262 -19.945 48.695 1.00 67.50 80 MET A CA 1
ATOM 641 C C . MET A 1 80 ? -18.669 -19.144 49.850 1.00 67.50 80 MET A C 1
ATOM 643 O O . MET A 1 80 ? -18.809 -19.495 51.022 1.00 67.50 80 MET A O 1
ATOM 647 N N . SER A 1 81 ? -17.967 -18.059 49.530 1.00 61.44 81 SER A N 1
ATOM 648 C CA . SER A 1 81 ? -17.291 -17.231 50.535 1.00 61.44 81 SER A CA 1
ATOM 649 C C . SER A 1 81 ? -18.234 -16.279 51.281 1.00 61.44 81 SER A C 1
ATOM 651 O O . SER A 1 81 ? -17.849 -15.705 52.300 1.00 61.44 81 SER A O 1
ATOM 653 N N . ASN A 1 82 ? -19.461 -16.085 50.789 1.00 65.38 82 ASN A N 1
ATOM 654 C CA . ASN A 1 82 ? -20.427 -15.127 51.320 1.00 65.38 82 ASN A CA 1
ATOM 655 C C . ASN A 1 82 ? -21.881 -15.527 50.971 1.00 65.38 82 ASN A C 1
ATOM 657 O O . ASN A 1 82 ? -22.124 -16.522 50.290 1.00 65.38 82 ASN A O 1
ATOM 661 N N . GLY A 1 83 ? -22.854 -14.792 51.521 1.00 65.06 83 GLY A N 1
ATOM 662 C CA . GLY A 1 83 ? -24.278 -15.035 51.278 1.00 65.06 83 GLY A CA 1
ATOM 663 C C . GLY A 1 83 ? -24.762 -14.410 49.968 1.00 65.06 83 GLY A C 1
ATOM 664 O O . GLY A 1 83 ? -24.468 -13.245 49.711 1.00 65.06 83 GLY A O 1
ATOM 665 N N . ILE A 1 84 ? -25.545 -15.175 49.202 1.00 68.06 84 ILE A N 1
ATOM 666 C CA . ILE A 1 84 ? -26.155 -14.748 47.937 1.00 68.06 84 ILE A CA 1
ATOM 667 C C . ILE A 1 84 ? -27.474 -14.006 48.186 1.00 68.06 84 ILE A C 1
ATOM 669 O O . ILE A 1 84 ? -28.314 -14.477 48.959 1.00 68.06 84 ILE A O 1
ATOM 673 N N . ALA A 1 85 ? -27.673 -12.891 47.484 1.00 66.31 85 ALA A N 1
ATOM 674 C CA . ALA A 1 85 ? -28.941 -12.181 47.361 1.00 66.31 85 ALA A CA 1
ATOM 675 C C . ALA A 1 85 ? -29.750 -12.651 46.133 1.00 66.31 85 ALA A C 1
ATOM 677 O O . ALA A 1 85 ? -30.929 -12.986 46.276 1.00 66.31 85 ALA A O 1
ATOM 678 N N . GLU A 1 86 ? -29.122 -12.740 44.959 1.00 72.06 86 GLU A N 1
ATOM 679 C CA . GLU A 1 86 ? -29.738 -13.189 43.703 1.00 72.06 86 GLU A CA 1
ATOM 680 C C . GLU A 1 86 ? -28.748 -13.987 42.839 1.00 72.06 86 GLU A C 1
ATOM 682 O O . GLU A 1 86 ? -27.535 -13.865 43.008 1.00 72.06 86 GLU A O 1
ATOM 687 N N . ILE A 1 87 ? -29.278 -14.835 41.955 1.00 74.81 87 ILE A N 1
ATOM 688 C CA . ILE A 1 87 ? -28.521 -15.675 41.026 1.00 74.81 87 ILE A CA 1
ATOM 689 C C . ILE A 1 87 ? -29.128 -15.564 39.625 1.00 74.81 87 ILE A C 1
ATOM 691 O O . ILE A 1 87 ? -30.349 -15.615 39.499 1.00 74.81 87 ILE A O 1
ATOM 695 N N . GLU A 1 88 ? -28.276 -15.458 38.610 1.00 74.69 88 GLU A N 1
ATOM 696 C CA . GLU A 1 88 ? -28.637 -15.540 37.192 1.00 74.69 88 GLU A CA 1
ATOM 697 C C . GLU A 1 88 ? -27.652 -16.480 36.487 1.00 74.69 88 GLU A C 1
ATOM 699 O O . GLU A 1 88 ? -26.453 -16.443 36.768 1.00 74.69 88 GLU A O 1
ATOM 704 N N . VAL A 1 89 ? -28.138 -17.359 35.606 1.00 71.00 89 VAL A N 1
ATOM 705 C CA . VAL A 1 89 ? -27.290 -18.337 34.902 1.00 71.00 89 VAL A CA 1
ATOM 706 C C . VAL A 1 89 ? -27.413 -18.153 33.397 1.00 71.00 89 VAL A C 1
ATOM 708 O O . VAL A 1 89 ? -28.497 -18.284 32.826 1.00 71.00 89 VAL A O 1
ATOM 711 N N . VAL A 1 90 ? -26.278 -17.909 32.743 1.00 65.88 90 VAL A N 1
ATOM 712 C CA . VAL A 1 90 ? -26.186 -17.704 31.293 1.00 65.88 90 VAL A CA 1
ATOM 713 C C . VAL A 1 90 ? -25.141 -18.652 30.723 1.00 65.88 90 VAL A C 1
ATOM 715 O O . VAL A 1 90 ? -23.945 -18.525 30.979 1.00 65.88 90 VAL A O 1
ATOM 718 N N . GLY A 1 91 ? -25.603 -19.650 29.968 1.00 67.88 91 GLY A N 1
ATOM 719 C CA . GLY A 1 91 ? -24.741 -20.728 29.484 1.00 67.88 91 GLY A CA 1
ATOM 720 C C . GLY A 1 91 ? -24.074 -21.470 30.647 1.00 67.88 91 GLY A C 1
ATOM 721 O O . GLY A 1 91 ? -24.755 -22.033 31.501 1.00 67.88 91 GLY A O 1
ATOM 722 N N . THR A 1 92 ? -22.740 -21.460 30.685 1.00 65.00 92 THR A N 1
ATOM 723 C CA . THR A 1 92 ? -21.935 -22.057 31.768 1.00 65.00 92 THR A CA 1
ATOM 724 C C . THR A 1 92 ? -21.593 -21.074 32.887 1.00 65.00 92 THR A C 1
ATOM 726 O O . THR A 1 92 ? -20.855 -21.437 33.799 1.00 65.00 92 THR A O 1
ATOM 729 N N . LEU A 1 93 ? -22.044 -19.823 32.810 1.00 67.06 93 LEU A N 1
ATOM 730 C CA . LEU A 1 93 ? -21.700 -18.782 33.773 1.00 67.06 93 LEU A CA 1
ATOM 731 C C . LEU A 1 93 ? -22.817 -18.614 34.797 1.00 67.06 93 LEU A C 1
ATOM 733 O O . LEU A 1 93 ? -23.989 -18.501 34.443 1.00 67.06 93 LEU A O 1
ATOM 737 N N . VAL A 1 94 ? -22.439 -18.574 36.071 1.00 71.75 94 VAL A N 1
ATOM 738 C CA . VAL A 1 94 ? -23.329 -18.281 37.193 1.00 71.75 94 VAL A CA 1
ATOM 739 C C . VAL A 1 94 ? -22.932 -16.938 37.776 1.00 71.75 94 VAL A C 1
ATOM 741 O O . VAL A 1 94 ? -21.824 -16.766 38.282 1.00 71.75 94 VAL A O 1
ATOM 744 N N . PHE A 1 95 ? -23.867 -16.007 37.742 1.00 72.75 95 PHE A N 1
ATOM 745 C CA . PHE A 1 95 ? -23.750 -14.677 38.302 1.00 72.75 95 PHE A CA 1
ATOM 746 C C . PHE A 1 95 ? -24.456 -14.675 39.645 1.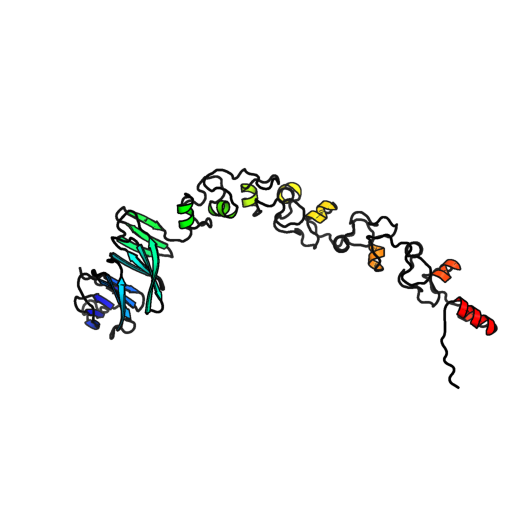00 72.75 95 PHE A C 1
ATOM 748 O O . PHE A 1 95 ? -25.617 -15.064 39.734 1.00 72.75 95 PHE A O 1
ATOM 755 N N . THR A 1 96 ? -23.777 -14.249 40.703 1.00 73.06 96 THR A N 1
ATOM 756 C CA . THR A 1 96 ? -24.384 -14.143 42.033 1.00 73.06 96 THR A CA 1
ATOM 757 C C . THR A 1 96 ? -24.146 -12.766 42.607 1.00 73.06 96 THR A C 1
ATOM 759 O O . THR A 1 96 ? -23.035 -12.246 42.520 1.00 73.06 96 THR A O 1
ATOM 762 N N . THR A 1 97 ? -25.157 -12.187 43.237 1.00 72.69 97 THR A N 1
ATOM 763 C CA . THR A 1 97 ? -25.009 -10.932 43.973 1.00 72.69 97 THR A CA 1
ATOM 764 C C . THR A 1 97 ? -24.857 -11.199 45.463 1.00 72.69 97 THR A C 1
ATOM 766 O O . THR A 1 97 ? -25.445 -12.128 46.016 1.00 72.69 97 THR A O 1
ATOM 769 N N . SER A 1 98 ? -24.065 -10.373 46.134 1.00 70.06 98 SER A N 1
ATOM 770 C CA . SER A 1 98 ? -23.800 -10.440 47.563 1.00 70.06 98 SER A CA 1
ATOM 771 C C . SER A 1 98 ? -23.805 -9.052 48.175 1.00 70.06 98 SER A C 1
ATOM 773 O O . SER A 1 98 ? -23.161 -8.136 47.668 1.00 70.06 98 SER A O 1
ATOM 775 N N . ASN A 1 99 ? -24.408 -8.936 49.358 1.00 62.56 99 ASN A N 1
ATOM 776 C CA . ASN A 1 99 ? -24.392 -7.703 50.149 1.00 62.56 99 ASN A CA 1
ATOM 777 C C . ASN A 1 99 ? -22.979 -7.305 50.613 1.00 62.56 99 ASN A C 1
ATOM 779 O O . ASN A 1 99 ? -22.790 -6.207 51.123 1.00 62.56 99 ASN A O 1
ATOM 783 N N . VAL A 1 100 ? -22.007 -8.221 50.535 1.00 63.28 100 VAL A N 1
ATOM 784 C CA . VAL A 1 100 ? -20.628 -7.979 50.985 1.00 63.28 100 VAL A CA 1
ATOM 785 C C . VAL A 1 100 ? -19.683 -7.862 49.802 1.00 63.28 100 VAL A C 1
ATOM 787 O O . VAL A 1 100 ? -18.768 -7.042 49.836 1.00 63.28 100 VAL A O 1
ATOM 790 N N . LEU A 1 101 ? -19.859 -8.714 48.787 1.00 60.19 101 LEU A N 1
ATOM 791 C CA . LEU A 1 101 ? -18.895 -8.827 47.699 1.00 60.19 101 LEU A CA 1
ATOM 792 C C . LEU A 1 101 ? -19.335 -8.224 46.362 1.00 60.19 101 LEU A C 1
ATOM 794 O O . LEU A 1 101 ? -18.486 -8.169 45.475 1.00 60.19 101 LEU A O 1
ATOM 798 N N . GLY A 1 102 ? -20.567 -7.727 46.229 1.00 69.69 102 GLY A N 1
ATOM 799 C CA . GLY A 1 102 ? -21.067 -7.213 44.955 1.00 69.69 102 GLY A CA 1
ATOM 800 C C . GLY A 1 102 ? -21.520 -8.336 44.025 1.00 69.69 102 GLY A C 1
ATOM 801 O O . GLY A 1 102 ? -22.101 -9.315 44.493 1.00 69.69 102 GLY A O 1
ATOM 802 N N . LEU A 1 103 ? -21.256 -8.206 42.727 1.00 68.88 103 LEU A N 1
ATOM 803 C CA . LEU A 1 103 ? -21.477 -9.253 41.732 1.00 68.88 103 LEU A CA 1
ATOM 804 C C . LEU A 1 103 ? -20.247 -10.170 41.655 1.00 68.88 103 LEU A C 1
ATOM 806 O O . LEU A 1 103 ? -19.112 -9.712 41.517 1.00 68.88 103 LEU A O 1
ATOM 810 N N . GLN A 1 104 ? -20.472 -11.474 41.726 1.00 67.38 104 GLN A N 1
ATOM 811 C CA . GLN A 1 104 ? -19.460 -12.503 41.506 1.00 67.38 104 GLN A CA 1
ATOM 812 C C . GLN A 1 104 ? -19.860 -13.377 40.328 1.00 67.38 104 GLN A C 1
ATOM 814 O O . GLN A 1 104 ? -21.037 -13.726 40.201 1.00 67.38 104 GLN A O 1
ATOM 819 N N . VAL A 1 105 ? -18.878 -13.758 39.517 1.00 68.38 105 VAL A N 1
ATOM 820 C CA . VAL A 1 105 ? -19.076 -14.617 38.352 1.00 68.38 105 VAL A CA 1
ATOM 821 C C . VAL A 1 105 ? -18.304 -15.916 38.542 1.00 68.38 105 VAL A C 1
ATOM 823 O O . VAL A 1 105 ? -17.115 -15.920 38.868 1.00 68.38 105 VAL A O 1
ATOM 826 N N . PHE A 1 106 ? -18.988 -17.033 38.320 1.00 64.62 106 PHE A N 1
ATOM 827 C CA . PHE A 1 106 ? -18.419 -18.371 38.384 1.00 64.62 106 PHE A CA 1
ATOM 828 C C . PHE A 1 106 ? -18.587 -19.076 37.045 1.00 64.62 106 PHE A C 1
ATOM 830 O O . PHE A 1 106 ? -19.660 -19.026 36.448 1.00 64.62 106 PHE A O 1
ATOM 837 N N . HIS A 1 107 ? -17.565 -19.817 36.624 1.00 61.44 107 HIS A N 1
ATOM 838 C CA . HIS A 1 107 ? -17.737 -20.850 35.604 1.00 61.44 107 HIS A CA 1
ATOM 839 C C . HIS A 1 107 ? -18.236 -22.148 36.246 1.00 61.44 107 HIS A C 1
ATOM 841 O O . HIS A 1 107 ? -17.648 -22.627 37.217 1.00 61.44 107 HIS A O 1
ATOM 847 N N . LEU A 1 108 ? -19.278 -22.749 35.676 1.00 61.97 108 LEU A N 1
ATOM 848 C CA . LEU A 1 108 ? -19.646 -24.144 35.898 1.00 61.97 108 LEU A CA 1
ATOM 849 C C . LEU A 1 108 ? -18.761 -25.021 35.006 1.00 61.97 108 LEU A C 1
ATOM 851 O O . LEU A 1 108 ? -19.070 -25.228 33.834 1.00 61.97 108 LEU A O 1
ATOM 855 N N . ASN A 1 109 ? -17.655 -25.538 35.547 1.00 56.03 109 ASN A N 1
ATOM 856 C CA . ASN A 1 109 ? -16.796 -26.471 34.814 1.00 56.03 109 ASN A CA 1
ATOM 857 C C . ASN A 1 109 ? -17.338 -27.894 34.963 1.00 56.03 109 ASN A C 1
ATOM 859 O O . ASN A 1 109 ? -17.185 -28.501 36.028 1.00 56.03 109 ASN A O 1
ATOM 863 N N . ASP A 1 110 ? -17.982 -28.412 33.911 1.00 50.06 110 ASP A N 1
ATOM 864 C CA . ASP A 1 110 ? -18.528 -29.778 33.829 1.00 50.06 110 ASP A CA 1
ATOM 865 C C . ASP A 1 110 ? -19.326 -30.206 35.076 1.00 50.06 110 ASP A C 1
ATOM 867 O O . ASP A 1 110 ? -19.298 -31.369 35.479 1.00 50.06 110 ASP A O 1
ATOM 871 N N . TYR A 1 111 ? -20.002 -29.243 35.718 1.00 50.56 111 TYR A N 1
ATOM 872 C CA . TYR A 1 111 ? -20.715 -29.418 36.988 1.00 50.56 111 TYR A CA 1
ATOM 873 C C . TYR A 1 111 ? -19.883 -30.146 38.055 1.00 50.56 111 TYR A C 1
ATOM 875 O O . TYR A 1 111 ? -20.431 -30.987 38.756 1.00 50.56 111 TYR A O 1
ATOM 883 N N . SER A 1 112 ? -18.568 -29.901 38.102 1.00 40.62 112 SER A N 1
ATOM 884 C CA . SER A 1 112 ? -17.622 -30.590 38.996 1.00 40.62 112 SER A CA 1
ATOM 885 C C . SER A 1 112 ? -16.800 -29.645 39.879 1.00 40.62 112 SER A C 1
ATOM 887 O O . SER A 1 112 ? -16.274 -30.048 40.917 1.00 40.62 112 SER A O 1
ATOM 889 N N . THR A 1 113 ? -16.641 -28.383 39.455 1.00 43.94 113 THR A N 1
ATOM 890 C CA . THR A 1 113 ? -15.982 -27.313 40.221 1.00 43.94 113 THR A CA 1
ATOM 891 C C . THR A 1 113 ? -16.428 -25.928 39.739 1.00 43.94 113 THR A C 1
ATOM 893 O O . THR A 1 113 ? -16.628 -25.718 38.542 1.00 43.94 113 THR A O 1
ATOM 896 N N . THR A 1 114 ? -16.532 -24.964 40.661 1.00 50.47 114 THR A N 1
ATOM 897 C CA . THR A 1 114 ? -16.619 -23.534 40.332 1.00 50.47 114 THR A CA 1
ATOM 898 C C . THR A 1 114 ? -15.250 -22.877 40.483 1.00 50.47 114 THR A C 1
ATOM 900 O O . THR A 1 114 ? -14.586 -23.024 41.511 1.00 50.47 114 THR A O 1
ATOM 903 N N . SER A 1 115 ? -14.812 -22.141 39.463 1.00 52.38 115 SER A N 1
ATOM 904 C CA . SER A 1 115 ? -13.684 -21.208 39.566 1.00 52.38 115 SER A CA 1
ATOM 905 C C . SER A 1 115 ? -14.220 -19.780 39.557 1.00 52.38 115 SER A C 1
ATOM 907 O O . SER A 1 115 ? -14.982 -19.426 38.657 1.00 52.38 115 SER A O 1
ATOM 909 N N . ASP A 1 116 ? -13.837 -18.986 40.560 1.00 52.41 116 ASP A N 1
ATOM 910 C CA . ASP A 1 116 ? -14.061 -17.535 40.565 1.00 52.41 116 ASP A CA 1
ATOM 911 C C . ASP A 1 116 ? -13.248 -16.935 39.414 1.00 52.41 116 ASP A C 1
ATOM 913 O O . ASP A 1 116 ? -12.026 -17.104 39.365 1.00 52.41 116 ASP A O 1
ATOM 917 N N . ILE A 1 117 ? -13.936 -16.325 38.453 1.00 46.59 117 ILE A N 1
ATOM 918 C CA . ILE A 1 117 ? -13.317 -15.758 37.247 1.00 46.59 117 ILE A CA 1
ATOM 919 C C . ILE A 1 117 ? -13.370 -14.234 37.229 1.00 46.59 117 ILE A C 1
ATOM 921 O O . ILE A 1 117 ? -12.746 -13.608 36.376 1.00 46.59 117 ILE A O 1
ATOM 925 N N . GLY A 1 118 ? -14.109 -13.628 38.156 1.00 50.31 118 GLY A N 1
ATOM 926 C CA . GLY A 1 118 ? -14.364 -12.204 38.111 1.00 50.31 118 GLY A CA 1
ATOM 927 C C . GLY A 1 118 ? -15.266 -11.738 39.238 1.00 50.31 118 GLY A C 1
ATOM 928 O O . GLY A 1 118 ? -16.231 -12.397 39.635 1.00 50.31 118 GLY A O 1
ATOM 929 N N . ARG A 1 119 ? -14.952 -10.544 39.731 1.00 61.91 119 ARG A N 1
ATOM 930 C CA . ARG A 1 119 ? -15.721 -9.871 40.765 1.00 61.91 119 ARG A CA 1
ATOM 931 C C . ARG A 1 119 ? -15.871 -8.403 40.410 1.00 61.91 119 ARG A C 1
ATOM 933 O O . ARG A 1 119 ? -14.880 -7.739 40.128 1.00 61.91 119 ARG A O 1
ATOM 940 N N . PHE A 1 120 ? -17.096 -7.910 40.516 1.00 59.25 120 PHE A N 1
ATOM 941 C CA . PHE A 1 120 ? -17.426 -6.498 40.426 1.00 59.25 120 PHE A CA 1
ATOM 942 C C . PHE A 1 120 ? -17.984 -6.042 41.776 1.00 59.25 120 PHE A C 1
ATOM 944 O O . PHE A 1 120 ? -18.930 -6.634 42.302 1.00 59.25 120 PHE A O 1
ATOM 951 N N . ILE A 1 121 ? -17.361 -5.030 42.379 1.00 63.44 121 ILE A N 1
ATOM 952 C CA . ILE A 1 121 ? -17.742 -4.504 43.694 1.00 63.44 121 ILE A CA 1
ATOM 953 C C . ILE A 1 121 ? -18.348 -3.118 43.467 1.00 63.44 121 ILE A C 1
ATOM 955 O O . ILE A 1 121 ? -17.585 -2.163 43.366 1.00 63.44 121 ILE A O 1
ATOM 959 N N . PRO A 1 122 ? -19.681 -2.992 43.382 1.00 58.88 122 PRO A N 1
ATOM 960 C CA . PRO A 1 122 ? -20.307 -1.680 43.351 1.00 58.88 122 PRO A CA 1
ATOM 961 C C . PRO A 1 122 ? -20.107 -0.963 44.691 1.00 58.88 122 PRO A C 1
ATOM 963 O O . PRO A 1 122 ? -19.991 -1.599 45.744 1.00 58.88 122 PRO A O 1
ATOM 966 N N . ASP A 1 123 ? -20.168 0.368 44.665 1.00 59.03 123 ASP A N 1
ATOM 967 C CA . ASP A 1 123 ? -20.145 1.228 45.860 1.00 59.03 123 ASP A CA 1
ATOM 968 C C . ASP A 1 123 ? -21.412 1.086 46.738 1.00 59.03 123 ASP A C 1
ATOM 970 O O . ASP A 1 123 ? -21.545 1.716 47.794 1.00 59.03 123 ASP A O 1
ATOM 974 N N . ALA A 1 124 ? -22.354 0.234 46.321 1.00 60.41 124 ALA A N 1
ATOM 975 C CA . ALA A 1 124 ? -23.618 -0.064 46.981 1.00 60.41 124 ALA A CA 1
ATOM 976 C C . ALA A 1 124 ? -23.878 -1.572 47.118 1.00 60.41 124 ALA A C 1
ATOM 978 O O . ALA A 1 124 ? -23.183 -2.409 46.551 1.00 60.41 124 ALA A O 1
ATOM 979 N N . GLU A 1 125 ? -24.930 -1.953 47.848 1.00 63.22 125 GLU A N 1
ATOM 980 C CA . GLU A 1 125 ? -25.340 -3.359 47.916 1.00 63.22 125 GLU A CA 1
ATOM 981 C C . GLU A 1 125 ? -25.916 -3.808 46.561 1.00 63.22 125 GLU A C 1
ATOM 983 O O . GLU A 1 125 ? -26.988 -3.346 46.166 1.00 63.22 125 GLU A O 1
ATOM 988 N N . ALA A 1 126 ? -25.244 -4.739 45.875 1.00 65.00 126 ALA A N 1
ATOM 989 C CA . ALA A 1 126 ? -25.780 -5.407 44.689 1.00 65.00 126 ALA A CA 1
ATOM 990 C C . ALA A 1 126 ? -27.011 -6.245 45.066 1.00 65.00 126 ALA A C 1
ATOM 992 O O . ALA A 1 126 ? -26.928 -7.137 45.915 1.00 65.00 126 ALA A O 1
ATOM 993 N N . ARG A 1 127 ? -28.159 -5.966 44.444 1.00 65.88 127 ARG A N 1
ATOM 994 C CA . ARG A 1 127 ? -29.448 -6.578 44.798 1.00 65.88 127 ARG A CA 1
ATOM 995 C C . ARG A 1 127 ? -29.981 -7.532 43.758 1.00 65.88 127 ARG A C 1
ATOM 997 O O . ARG A 1 127 ? -30.524 -8.558 44.154 1.00 65.88 127 ARG A O 1
ATOM 1004 N N . ALA A 1 128 ? -29.824 -7.190 42.488 1.00 63.22 128 ALA A N 1
ATOM 1005 C CA . ALA A 1 128 ? -30.286 -8.011 41.385 1.00 63.22 128 ALA A CA 1
ATOM 1006 C C . ALA A 1 128 ? -29.279 -8.000 40.248 1.00 63.22 128 ALA A C 1
ATOM 1008 O O . ALA A 1 128 ? -28.574 -7.013 40.050 1.00 63.22 128 ALA A O 1
ATOM 1009 N N . VAL A 1 129 ? -29.245 -9.100 39.511 1.00 69.81 129 VAL A N 1
ATOM 1010 C CA . VAL A 1 129 ? -28.573 -9.208 38.221 1.00 69.81 129 VAL A CA 1
ATOM 1011 C C . VAL A 1 129 ? -29.604 -9.739 37.235 1.00 69.81 129 VAL A C 1
ATOM 1013 O O . VAL A 1 129 ? -30.324 -10.685 37.548 1.00 69.81 129 VAL A O 1
ATOM 1016 N N . ILE A 1 130 ? -29.738 -9.081 36.090 1.00 67.06 130 ILE A N 1
ATOM 1017 C CA . ILE A 1 130 ? -30.702 -9.449 35.049 1.00 67.06 130 ILE A CA 1
ATOM 1018 C C . ILE A 1 130 ? -29.936 -9.580 33.745 1.00 67.06 130 ILE A C 1
ATOM 1020 O O . ILE A 1 130 ? -29.227 -8.651 33.382 1.00 67.06 130 ILE A O 1
ATOM 1024 N N . HIS A 1 131 ? -30.106 -10.691 33.035 1.00 61.09 131 HIS A N 1
ATOM 1025 C CA . HIS A 1 131 ? -29.593 -10.846 31.680 1.00 61.09 131 HIS A CA 1
ATOM 1026 C C . HIS A 1 131 ? -30.725 -10.671 30.661 1.00 61.09 131 HIS A C 1
ATOM 1028 O O . HIS A 1 131 ? -31.768 -11.322 30.768 1.00 61.09 131 HIS A O 1
ATOM 1034 N N . ASN A 1 132 ? -30.533 -9.804 29.670 1.00 51.59 132 ASN A N 1
ATOM 1035 C CA . ASN A 1 132 ? -31.463 -9.644 28.557 1.00 51.59 132 ASN A CA 1
ATOM 1036 C C . ASN A 1 132 ? -30.712 -9.266 27.277 1.00 51.59 132 ASN A C 1
ATOM 1038 O O . ASN A 1 132 ? -29.941 -8.318 27.283 1.00 51.59 132 ASN A O 1
ATOM 1042 N N . GLU A 1 133 ? -30.977 -9.991 26.186 1.00 60.44 133 GLU A N 1
ATOM 1043 C CA . GLU A 1 133 ? -30.434 -9.702 24.844 1.00 60.44 133 GLU A CA 1
ATOM 1044 C C . GLU A 1 133 ? -28.899 -9.540 24.772 1.00 60.44 133 GLU A C 1
ATOM 1046 O O . GLU A 1 133 ? -28.406 -8.823 23.917 1.00 60.44 133 GLU A O 1
ATOM 1051 N N . GLY A 1 134 ? -28.140 -10.238 25.627 1.00 49.56 134 GLY A N 1
ATOM 1052 C CA . GLY A 1 134 ? -26.669 -10.160 25.672 1.00 49.56 134 GLY A CA 1
ATOM 1053 C C . GLY A 1 134 ? -26.130 -9.238 26.768 1.00 49.56 134 GLY A C 1
ATOM 1054 O O . GLY A 1 134 ? -25.008 -9.425 27.227 1.00 49.56 134 GLY A O 1
ATOM 1055 N N . TYR A 1 135 ? -26.967 -8.342 27.289 1.00 50.03 135 TYR A N 1
ATOM 1056 C CA . TYR A 1 135 ? -26.605 -7.401 28.342 1.00 50.03 135 TYR A CA 1
ATOM 1057 C C . TYR A 1 135 ? -26.873 -7.978 29.731 1.00 50.03 135 TYR A C 1
ATOM 1059 O O . TYR A 1 135 ? -27.919 -8.594 29.968 1.00 50.03 135 TYR A O 1
ATOM 1067 N N . PHE A 1 136 ? -25.970 -7.723 30.681 1.00 58.91 136 PHE A N 1
ATOM 1068 C CA . PHE A 1 136 ? -26.249 -7.908 32.104 1.00 58.91 136 PHE A CA 1
ATOM 1069 C C . PHE A 1 136 ? -26.443 -6.559 32.772 1.00 58.91 136 PHE A C 1
ATOM 1071 O O . PHE A 1 136 ? -25.598 -5.681 32.667 1.00 58.91 136 PHE A O 1
ATOM 1078 N N . TYR A 1 137 ? -27.533 -6.442 33.517 1.00 62.19 137 TYR A N 1
ATOM 1079 C CA . TYR A 1 137 ? -27.874 -5.269 34.297 1.00 62.19 137 TYR A CA 1
ATOM 1080 C C . TYR A 1 137 ? -27.719 -5.590 35.772 1.00 62.19 137 TYR A C 1
ATOM 1082 O O . TYR A 1 137 ? -28.424 -6.452 36.310 1.00 62.19 137 TYR A O 1
ATOM 1090 N N . LEU A 1 138 ? -26.813 -4.884 36.438 1.00 65.56 138 LEU A N 1
ATOM 1091 C CA . LEU A 1 138 ? -26.710 -4.921 37.890 1.00 65.56 138 LEU A CA 1
ATOM 1092 C C . LEU A 1 138 ? -27.603 -3.835 38.487 1.00 65.56 138 LEU A C 1
ATOM 1094 O O . LEU A 1 138 ? -27.455 -2.668 38.148 1.00 65.56 138 LEU A O 1
ATOM 1098 N N . VAL A 1 139 ? -28.501 -4.216 39.397 1.00 64.50 139 VAL A N 1
ATOM 1099 C CA . VAL A 1 139 ? -29.287 -3.269 40.195 1.00 64.50 139 VAL A CA 1
ATOM 1100 C C . VAL A 1 139 ? -28.683 -3.197 41.583 1.00 64.50 139 VAL A C 1
ATOM 1102 O O . VAL A 1 139 ? -28.662 -4.191 42.320 1.00 64.50 139 VAL A O 1
ATOM 1105 N N . ASP A 1 140 ? -28.227 -2.014 41.958 1.00 66.62 140 ASP A N 1
ATOM 1106 C CA . ASP A 1 140 ? -27.648 -1.750 43.265 1.00 66.62 140 ASP A CA 1
ATOM 1107 C C . ASP A 1 140 ? -28.637 -1.025 44.207 1.00 66.62 140 ASP A C 1
ATOM 1109 O O . ASP A 1 140 ? -29.786 -0.727 43.859 1.00 66.62 140 ASP A O 1
ATOM 1113 N N . SER A 1 141 ? -28.235 -0.775 45.456 1.00 57.31 141 SER A N 1
ATOM 1114 C CA . SER A 1 141 ? -29.071 -0.045 46.419 1.00 57.31 141 SER A CA 1
ATOM 1115 C C . SER A 1 141 ? -29.175 1.467 46.162 1.00 57.31 141 SER A C 1
ATOM 1117 O O . SER A 1 141 ? -29.946 2.123 46.869 1.00 57.31 141 SER A O 1
ATOM 1119 N N . HIS A 1 142 ? -28.434 2.015 45.196 1.00 56.03 142 HIS A N 1
ATOM 1120 C CA . HIS A 1 142 ? -28.472 3.423 44.789 1.00 56.03 142 HIS A CA 1
ATOM 1121 C C . HIS A 1 142 ? -29.283 3.672 43.503 1.00 56.03 142 HIS A C 1
ATOM 1123 O O . HIS A 1 142 ? -29.663 4.817 43.266 1.00 56.03 142 HIS A O 1
ATOM 1129 N N . SER A 1 143 ? -29.754 2.622 42.820 1.00 45.38 143 SER A N 1
ATOM 1130 C CA . SER A 1 143 ? -30.607 2.656 41.612 1.00 45.38 143 SER A CA 1
ATOM 1131 C C . SER A 1 143 ? -29.858 2.891 40.294 1.00 45.38 143 SER A C 1
ATOM 1133 O O . SER A 1 143 ? -30.468 3.368 39.338 1.00 45.38 143 SER A O 1
ATOM 1135 N N . GLU A 1 144 ? -28.572 2.551 40.228 1.00 47.06 144 GLU A N 1
ATOM 1136 C CA . GLU A 1 144 ? -27.772 2.634 38.997 1.00 47.06 144 GLU A CA 1
ATOM 1137 C C . GLU A 1 144 ? -27.800 1.295 38.239 1.00 47.06 144 GLU A C 1
ATOM 1139 O O . GLU A 1 144 ? -27.916 0.232 38.856 1.00 47.06 144 GLU A O 1
ATOM 1144 N N . LEU A 1 145 ? -27.775 1.357 36.901 1.00 40.69 145 LEU A N 1
ATOM 1145 C CA . LEU A 1 145 ? -27.872 0.219 35.984 1.00 40.69 145 LEU A CA 1
ATOM 1146 C C . LEU A 1 145 ? -26.541 0.116 35.230 1.00 40.69 145 LEU A C 1
ATOM 1148 O O . LEU A 1 145 ? -26.250 0.963 34.395 1.00 40.69 145 LEU A O 1
ATOM 1152 N N . TRP A 1 146 ? -25.731 -0.887 35.555 1.00 48.69 146 TRP A N 1
ATOM 1153 C CA . TRP A 1 146 ? -24.417 -1.082 34.934 1.00 48.69 146 TRP A CA 1
ATOM 1154 C C . TRP A 1 146 ? -24.550 -2.007 33.728 1.00 48.69 146 TRP A C 1
ATOM 1156 O O . TRP A 1 146 ? -25.125 -3.087 33.888 1.00 48.69 146 TRP A O 1
ATOM 1166 N N . CYS A 1 147 ? -24.042 -1.593 32.563 1.00 45.19 147 CYS A N 1
ATOM 1167 C CA . CYS A 1 147 ? -23.766 -2.501 31.453 1.00 45.19 147 CYS A CA 1
ATOM 1168 C C . CYS A 1 147 ? -22.479 -3.272 31.781 1.00 45.19 147 CYS A C 1
ATOM 1170 O O . CYS A 1 147 ? -21.525 -2.711 32.308 1.00 45.19 147 CYS A O 1
ATOM 1172 N N . LEU A 1 148 ? -22.493 -4.580 31.559 1.00 50.56 148 LEU A N 1
ATOM 1173 C CA . LEU A 1 148 ? -21.386 -5.505 31.836 1.00 50.56 148 LEU A CA 1
ATOM 1174 C C . LEU A 1 148 ? -20.835 -6.084 30.523 1.00 50.56 148 LEU A C 1
ATOM 1176 O O . LEU A 1 148 ? -20.357 -7.220 30.508 1.00 50.56 148 LEU A O 1
ATOM 1180 N N . GLU A 1 149 ? -20.965 -5.339 29.423 1.00 50.69 149 GLU A N 1
ATOM 1181 C CA . GLU A 1 149 ? -20.233 -5.657 28.201 1.00 50.69 149 GLU A CA 1
ATOM 1182 C C . GLU A 1 149 ? -18.747 -5.338 28.356 1.00 50.69 149 GLU A C 1
ATOM 1184 O O . GLU A 1 149 ? -18.298 -4.717 29.321 1.00 50.69 149 GLU A O 1
ATOM 1189 N N . HIS A 1 150 ? -17.979 -5.918 27.440 1.00 65.00 150 HIS A N 1
ATOM 1190 C CA . HIS A 1 150 ? -16.529 -5.817 27.406 1.00 65.00 150 HIS A CA 1
ATOM 1191 C C . HIS A 1 150 ? -16.086 -4.461 26.834 1.00 65.00 150 HIS A C 1
ATOM 1193 O O . HIS A 1 150 ? -15.085 -3.947 27.305 1.00 65.00 150 HIS A O 1
ATOM 1199 N N . ASP A 1 151 ? -16.872 -3.888 25.920 1.00 73.56 151 ASP A N 1
ATOM 1200 C CA . ASP A 1 151 ? -16.762 -2.574 25.264 1.00 73.56 151 ASP A CA 1
ATOM 1201 C C . ASP A 1 151 ? -18.218 -2.093 25.079 1.00 73.56 151 ASP A C 1
ATOM 1203 O O . ASP A 1 151 ? -19.035 -2.852 24.556 1.00 73.56 151 ASP A O 1
ATOM 1207 N N . CYS A 1 152 ? -18.584 -0.944 25.649 1.00 75.94 152 CYS A N 1
ATOM 1208 C CA . CYS A 1 152 ? -19.985 -0.521 25.802 1.00 75.94 152 CYS A CA 1
ATOM 1209 C C . CYS A 1 152 ? -20.416 0.559 24.797 1.00 75.94 152 CYS A C 1
ATOM 1211 O O . CYS A 1 152 ? -21.620 0.759 24.604 1.00 75.94 152 CYS A O 1
ATOM 1213 N N . ASP A 1 153 ? -19.467 1.257 24.190 1.00 78.19 153 ASP A N 1
ATOM 1214 C CA . ASP A 1 153 ? -19.646 2.323 23.207 1.00 78.19 153 ASP A CA 1
ATOM 1215 C C . ASP A 1 153 ? -19.069 1.987 21.824 1.00 78.19 153 ASP A C 1
ATOM 1217 O O . ASP A 1 153 ? -19.243 2.774 20.891 1.00 78.19 153 ASP A O 1
ATOM 1221 N N . GLU A 1 154 ? -18.551 0.766 21.664 1.00 84.25 154 GLU A N 1
ATOM 1222 C CA . GLU A 1 154 ? -18.097 0.166 20.407 1.00 84.25 154 GLU A CA 1
ATOM 1223 C C . GLU A 1 154 ? -16.922 0.928 19.774 1.00 84.25 154 GLU A C 1
ATOM 1225 O O . GLU A 1 154 ? -16.830 1.030 18.547 1.00 84.25 154 GLU A O 1
ATOM 1230 N N . ASP A 1 155 ? -16.028 1.468 20.604 1.00 86.38 155 ASP A N 1
ATOM 1231 C CA . ASP A 1 155 ? -14.841 2.218 20.179 1.00 86.38 155 ASP A CA 1
ATOM 1232 C C . ASP A 1 155 ? -13.551 1.376 20.169 1.00 86.38 155 ASP A C 1
ATOM 1234 O O . ASP A 1 155 ? -12.474 1.885 19.859 1.00 86.38 155 ASP A O 1
ATOM 1238 N N . GLU A 1 156 ? -13.675 0.076 20.457 1.00 88.44 156 GLU A N 1
ATOM 1239 C CA . GLU A 1 156 ? -12.592 -0.902 20.575 1.00 88.44 156 GLU A CA 1
ATOM 1240 C C . GLU A 1 156 ? -11.713 -0.758 21.829 1.00 88.44 156 GLU A C 1
ATOM 1242 O O . GLU A 1 156 ? -10.668 -1.416 21.928 1.00 88.44 156 GLU A O 1
ATOM 1247 N N . LEU A 1 157 ? -12.142 0.029 22.817 1.00 85.94 157 LEU A N 1
ATOM 1248 C CA . LEU A 1 157 ? -11.538 0.117 24.138 1.00 85.94 157 LEU A CA 1
ATOM 1249 C C . LEU A 1 157 ? -12.407 -0.603 25.169 1.00 85.94 157 LEU A C 1
ATOM 1251 O O . LEU A 1 157 ? -13.615 -0.411 25.276 1.00 85.94 157 LEU A O 1
ATOM 1255 N N . TYR A 1 158 ? -11.803 -1.473 25.981 1.00 81.69 158 TYR A N 1
ATOM 1256 C CA . TYR A 1 158 ? -12.608 -2.213 26.946 1.00 81.69 158 TYR A CA 1
ATOM 1257 C C . TYR A 1 158 ? -12.976 -1.355 28.152 1.00 81.69 158 TYR A C 1
ATOM 1259 O O . TYR A 1 158 ? -12.115 -0.697 28.729 1.00 81.69 158 TYR A O 1
ATOM 1267 N N . SER A 1 159 ? -14.187 -1.505 28.693 1.00 76.94 159 SER A N 1
ATOM 1268 C CA . SER A 1 159 ? -14.664 -0.670 29.814 1.00 76.94 159 SER A CA 1
ATOM 1269 C C . SER A 1 159 ? -13.824 -0.754 31.092 1.00 76.94 159 SER A C 1
ATOM 1271 O O . SER A 1 159 ? -13.876 0.118 31.963 1.00 76.94 159 SER A O 1
ATOM 1273 N N . ARG A 1 160 ? -13.004 -1.804 31.239 1.00 72.94 160 ARG A N 1
ATOM 1274 C CA . ARG A 1 160 ? -11.963 -1.843 32.278 1.00 72.94 160 ARG A CA 1
ATOM 1275 C C . ARG A 1 160 ? -10.797 -0.906 31.963 1.00 72.94 160 ARG A C 1
ATOM 1277 O O . ARG A 1 160 ? -10.311 -0.252 32.881 1.00 72.94 160 ARG A O 1
ATOM 1284 N N . GLU A 1 161 ? -10.303 -0.941 30.733 1.00 81.25 161 GLU A N 1
ATOM 1285 C CA . GLU A 1 161 ? -9.185 -0.123 30.257 1.00 81.25 161 GLU A CA 1
ATOM 1286 C C . GLU A 1 161 ? -9.569 1.352 30.321 1.00 81.25 161 GLU A C 1
ATOM 1288 O O . GLU A 1 161 ? -8.811 2.143 30.877 1.00 81.25 161 GLU A O 1
ATOM 1293 N N . GLU A 1 162 ? -10.799 1.679 29.936 1.00 83.62 162 GLU A N 1
ATOM 1294 C CA . GLU A 1 162 ? -11.366 3.017 30.067 1.00 83.62 162 GLU A CA 1
ATOM 1295 C C . GLU A 1 162 ? -11.325 3.552 31.500 1.00 83.62 162 GLU A C 1
ATOM 1297 O O . GLU A 1 162 ? -10.819 4.641 31.769 1.00 83.62 162 GLU A O 1
ATOM 1302 N N . TYR A 1 163 ? -11.761 2.743 32.471 1.00 77.81 163 TYR A N 1
ATOM 1303 C CA . TYR A 1 163 ? -11.669 3.108 33.886 1.00 77.81 163 TYR A CA 1
ATOM 1304 C C . TYR A 1 163 ? -10.215 3.323 34.349 1.00 77.81 163 TYR A C 1
ATOM 1306 O O . TYR A 1 163 ? -9.956 4.149 35.230 1.00 77.81 163 TYR A O 1
ATOM 1314 N N . GLU A 1 164 ? -9.258 2.566 33.800 1.00 84.12 164 GLU A N 1
ATOM 1315 C CA . GLU A 1 164 ? -7.836 2.689 34.137 1.00 84.12 164 GLU A CA 1
ATOM 1316 C C . GLU A 1 164 ? -7.203 3.963 33.557 1.00 84.12 164 GLU A C 1
ATOM 1318 O O . GLU A 1 164 ? -6.358 4.565 34.231 1.00 84.12 164 GLU A O 1
ATOM 1323 N N . ILE A 1 165 ? -7.621 4.390 32.361 1.00 83.44 165 ILE A N 1
ATOM 1324 C CA . ILE A 1 165 ? -7.082 5.576 31.677 1.00 83.44 165 ILE A CA 1
ATOM 1325 C C . ILE A 1 165 ? -7.898 6.855 31.925 1.00 83.44 165 ILE A C 1
ATOM 1327 O O . ILE A 1 165 ? -7.360 7.953 31.788 1.00 83.44 165 ILE A O 1
ATOM 1331 N N . GLY A 1 166 ? -9.134 6.731 32.413 1.00 83.44 166 GLY A N 1
ATOM 1332 C CA . GLY A 1 166 ? -10.005 7.840 32.809 1.00 83.44 166 GLY A CA 1
ATOM 1333 C C . GLY A 1 166 ? -10.993 8.316 31.741 1.00 83.44 166 GLY A C 1
ATOM 1334 O O . GLY A 1 166 ? -11.513 9.424 31.900 1.00 83.44 166 GLY A O 1
ATOM 1335 N N . THR A 1 167 ? -11.241 7.515 30.704 1.00 87.12 167 THR A N 1
ATOM 1336 C CA . THR A 1 167 ? -12.260 7.750 29.668 1.00 87.12 167 THR A CA 1
ATOM 1337 C C . THR A 1 167 ? -13.650 7.278 30.123 1.00 87.12 167 THR A C 1
ATOM 1339 O O . THR A 1 167 ? -13.821 6.798 31.255 1.00 87.12 167 THR A O 1
ATOM 1342 N N . GLN A 1 168 ? -14.676 7.534 29.312 1.00 80.75 168 GLN A N 1
ATOM 1343 C CA . GLN A 1 168 ? -16.080 7.283 29.638 1.00 80.75 168 GLN A CA 1
ATOM 1344 C C . GLN A 1 168 ? -16.631 6.076 28.879 1.00 80.75 168 GLN A C 1
ATOM 1346 O O . GLN A 1 168 ? -16.918 6.204 27.704 1.00 80.75 168 GLN A O 1
ATOM 1351 N N . SER A 1 169 ? -16.981 5.011 29.608 1.00 80.12 169 SER A N 1
ATOM 1352 C CA . SER A 1 169 ? -17.472 3.745 29.033 1.00 80.12 169 SER A CA 1
ATOM 1353 C C . SER A 1 169 ? -18.845 3.752 28.377 1.00 80.12 169 SER A C 1
ATOM 1355 O O . SER A 1 169 ? -19.515 2.726 28.309 1.00 80.12 169 SER A O 1
ATOM 1357 N N . ASP A 1 170 ? -19.368 4.914 28.050 1.00 79.38 170 ASP A N 1
ATOM 1358 C CA . ASP A 1 170 ? -20.611 5.090 27.312 1.00 79.38 170 ASP A CA 1
ATOM 1359 C C . ASP A 1 170 ? -20.485 6.210 26.274 1.00 79.38 170 ASP A C 1
ATOM 1361 O O . ASP A 1 170 ? -21.498 6.687 25.746 1.00 79.38 170 ASP A O 1
ATOM 1365 N N . ASN A 1 171 ? -19.257 6.650 26.004 1.00 82.62 171 ASN A N 1
ATOM 1366 C CA . ASN A 1 171 ? -18.944 7.756 25.133 1.00 82.62 171 ASN A CA 1
ATOM 1367 C C . ASN A 1 171 ? -17.621 7.479 24.399 1.00 82.62 171 ASN A C 1
ATOM 1369 O O . ASN A 1 171 ? -16.566 7.756 24.966 1.00 82.62 171 ASN A O 1
ATOM 1373 N N . PRO A 1 172 ? -17.695 7.114 23.109 1.00 89.62 172 PRO A N 1
ATOM 1374 C CA . PRO A 1 172 ? -16.561 6.577 22.358 1.00 89.62 172 PRO A CA 1
ATOM 1375 C C . PRO A 1 172 ? -15.477 7.615 22.026 1.00 89.62 172 PRO A C 1
ATOM 1377 O O . PRO A 1 172 ? -14.534 7.290 21.328 1.00 89.62 172 PRO A O 1
ATOM 1380 N N . ASP A 1 173 ? -15.660 8.878 22.417 1.00 93.31 173 ASP A N 1
ATOM 1381 C CA . ASP A 1 173 ? -14.792 10.027 22.121 1.00 93.31 173 ASP A CA 1
ATOM 1382 C C . ASP A 1 173 ? -14.847 10.966 23.339 1.00 93.31 173 ASP A C 1
ATOM 1384 O O . ASP A 1 173 ? -15.737 11.822 23.477 1.00 93.31 173 ASP A O 1
ATOM 1388 N N . SER A 1 174 ? -13.981 10.710 24.318 1.00 92.75 174 SER A N 1
ATOM 1389 C CA . SER A 1 174 ? -13.994 11.326 25.647 1.00 92.75 174 SER A CA 1
ATOM 1390 C C . SER A 1 174 ? -13.611 12.794 25.637 1.00 92.75 174 SER A C 1
ATOM 1392 O O . SER A 1 174 ? -14.063 13.549 26.516 1.00 92.75 174 SER A O 1
ATOM 1394 N N . ASP A 1 175 ? -12.797 13.218 24.680 1.00 92.44 175 ASP A N 1
ATOM 1395 C CA . ASP A 1 175 ? -12.369 14.600 24.565 1.00 92.44 175 ASP A CA 1
ATOM 1396 C C . ASP A 1 175 ? -13.165 15.405 23.527 1.00 92.44 175 ASP A C 1
ATOM 1398 O O . ASP A 1 175 ? -13.208 16.630 23.641 1.00 92.44 175 ASP A O 1
ATOM 1402 N N . PHE A 1 176 ? -13.945 14.756 22.662 1.00 93.62 176 PHE A N 1
ATOM 1403 C CA . PHE A 1 176 ? -14.775 15.334 21.603 1.00 93.62 176 PHE A CA 1
ATOM 1404 C C . PHE A 1 176 ? -13.980 15.956 20.454 1.00 93.62 176 PHE A C 1
ATOM 1406 O O . PHE A 1 176 ? -14.360 17.025 19.942 1.00 93.62 176 PHE A O 1
ATOM 1413 N N . ASP A 1 177 ? -12.872 15.337 20.067 1.00 95.00 177 ASP A N 1
ATOM 1414 C CA . ASP A 1 177 ? -12.025 15.777 18.964 1.00 95.00 177 ASP A CA 1
ATOM 1415 C C . ASP A 1 177 ? -12.239 15.025 17.637 1.00 95.00 177 ASP A C 1
ATOM 1417 O O . ASP A 1 177 ? -11.658 15.412 16.618 1.00 95.00 177 ASP A O 1
ATOM 1421 N N . LEU A 1 178 ? -13.225 14.116 17.619 1.00 95.00 178 LEU A N 1
ATOM 1422 C CA . LEU A 1 178 ? -13.674 13.291 16.491 1.00 95.00 178 LEU A CA 1
ATOM 1423 C C . LEU A 1 178 ? -12.836 12.036 16.222 1.00 95.00 178 LEU A C 1
ATOM 1425 O O . LEU A 1 178 ? -13.135 11.339 15.245 1.00 95.00 178 LEU A O 1
ATOM 1429 N N . ILE A 1 179 ? -11.848 11.731 17.059 1.00 95.94 179 ILE A N 1
ATOM 1430 C CA . ILE A 1 179 ? -11.146 10.448 17.056 1.00 95.94 179 ILE A CA 1
ATOM 1431 C C . ILE A 1 179 ? -11.669 9.600 18.231 1.00 95.94 179 ILE A C 1
ATOM 1433 O O . ILE A 1 179 ? -11.892 10.144 19.306 1.00 95.94 179 ILE A O 1
ATOM 1437 N N . PRO A 1 180 ? -11.954 8.296 18.042 1.00 95.56 180 PRO A N 1
ATOM 1438 C CA . PRO A 1 180 ? -12.410 7.458 19.146 1.00 95.56 180 PRO A CA 1
ATOM 1439 C C . PRO A 1 180 ? -11.305 7.104 20.150 1.00 95.56 180 PRO A C 1
ATOM 1441 O O . PRO A 1 180 ? -10.174 6.830 19.729 1.00 95.56 180 PRO A O 1
ATOM 1444 N N . ASP A 1 181 ? -11.654 6.971 21.435 1.00 93.81 181 ASP A N 1
ATOM 1445 C CA . ASP A 1 181 ? -10.679 6.742 22.512 1.00 93.81 181 ASP A CA 1
ATOM 1446 C C . ASP A 1 181 ? -9.866 5.462 22.266 1.00 93.81 181 ASP A C 1
ATOM 1448 O O . ASP A 1 181 ? -8.638 5.432 22.422 1.00 93.81 181 ASP A O 1
ATOM 1452 N N . GLY A 1 182 ? -10.533 4.387 21.841 1.00 93.25 182 GLY A N 1
ATOM 1453 C CA . GLY A 1 182 ? -9.874 3.132 21.499 1.00 93.25 182 GLY A CA 1
ATOM 1454 C C . GLY A 1 182 ? -8.892 3.250 20.338 1.00 93.25 182 GLY A C 1
ATOM 1455 O O . GLY A 1 182 ? -7.805 2.667 20.407 1.00 93.25 182 GLY A O 1
ATOM 1456 N N . TRP A 1 183 ? -9.193 4.049 19.312 1.00 95.00 183 TRP A N 1
ATOM 1457 C CA . TRP A 1 183 ? -8.255 4.278 18.210 1.00 95.00 183 TRP A CA 1
ATOM 1458 C C . TRP A 1 183 ? -7.046 5.097 18.667 1.00 95.00 183 TRP A C 1
ATOM 1460 O O . TRP A 1 183 ? -5.907 4.750 18.336 1.00 95.00 183 TRP A O 1
ATOM 1470 N N . GLU A 1 184 ? -7.263 6.135 19.475 1.00 96.06 184 GLU A N 1
ATOM 1471 C CA . GLU A 1 184 ? -6.185 6.947 20.042 1.00 96.06 184 GLU A CA 1
ATOM 1472 C C . GLU A 1 184 ? -5.228 6.098 20.876 1.00 96.06 184 GLU A C 1
ATOM 1474 O O . GLU A 1 184 ? -4.011 6.151 20.688 1.00 96.06 184 GLU A O 1
ATOM 1479 N N . VAL A 1 185 ? -5.765 5.243 21.751 1.00 93.88 185 VAL A N 1
ATOM 1480 C CA . VAL A 1 185 ? -4.965 4.339 22.588 1.00 93.88 185 VAL A CA 1
ATOM 1481 C C . VAL A 1 185 ? -4.158 3.357 21.739 1.00 93.88 185 VAL A C 1
ATOM 1483 O O . VAL A 1 185 ? -2.984 3.115 22.040 1.00 93.88 185 VAL A O 1
ATOM 1486 N N . GLN A 1 186 ? -4.753 2.795 20.683 1.00 93.81 186 GLN A N 1
ATOM 1487 C CA . GLN A 1 186 ? -4.069 1.865 19.779 1.00 93.81 186 GLN A CA 1
ATOM 1488 C C . GLN A 1 186 ? -2.915 2.534 19.016 1.00 93.81 186 GLN A C 1
ATOM 1490 O O . GLN A 1 186 ? -1.875 1.900 18.814 1.00 93.81 186 GLN A O 1
ATOM 1495 N N . ASN A 1 187 ? -3.064 3.811 18.654 1.00 93.19 187 ASN A N 1
ATOM 1496 C CA . ASN A 1 187 ? -2.082 4.567 17.872 1.00 93.19 187 ASN A CA 1
ATOM 1497 C C . ASN A 1 187 ? -1.144 5.443 18.726 1.00 93.19 187 ASN A C 1
ATOM 1499 O O . ASN A 1 187 ? -0.187 6.023 18.219 1.00 93.19 187 ASN A O 1
ATOM 1503 N N . GLY A 1 188 ? -1.332 5.468 20.048 1.00 92.44 188 GLY A N 1
ATOM 1504 C CA . GLY A 1 188 ? -0.448 6.159 20.989 1.00 92.44 188 GLY A CA 1
ATOM 1505 C C . GLY A 1 188 ? -0.746 7.649 21.186 1.00 92.44 188 GLY A C 1
ATOM 1506 O O . GLY A 1 188 ? 0.112 8.361 21.719 1.00 92.44 188 GLY A O 1
ATOM 1507 N N . LEU A 1 189 ? -1.937 8.098 20.791 1.00 94.75 189 LEU A N 1
ATOM 1508 C CA . LEU A 1 189 ? -2.509 9.397 21.147 1.00 94.75 189 LEU A CA 1
ATOM 1509 C C . LEU A 1 189 ? -3.131 9.358 22.549 1.00 94.75 189 LEU A C 1
ATOM 1511 O O . LEU A 1 189 ? -3.071 8.341 23.254 1.00 94.75 189 LEU A O 1
ATOM 1515 N N . ASN A 1 190 ? -3.637 10.500 23.010 1.00 94.88 190 ASN A N 1
ATOM 1516 C CA . ASN A 1 190 ? -4.186 10.633 24.351 1.00 94.88 190 ASN A CA 1
ATOM 1517 C C . ASN A 1 190 ? -5.685 10.973 24.321 1.00 94.88 190 ASN A C 1
ATOM 1519 O O . ASN A 1 190 ? -5.985 12.160 24.194 1.00 94.88 190 ASN A O 1
ATOM 1523 N N . PRO A 1 191 ? -6.572 10.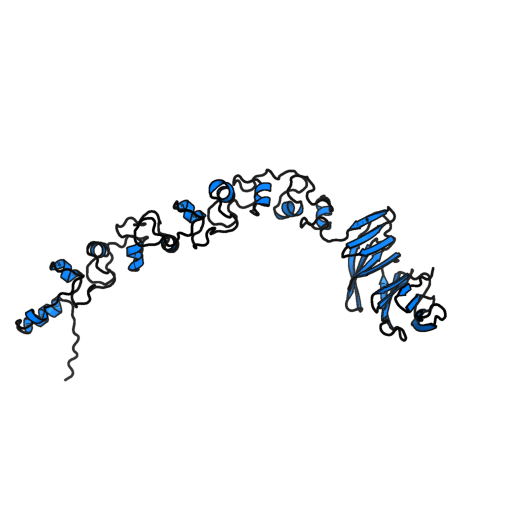030 24.707 1.00 95.88 191 PRO A N 1
ATOM 1524 C CA . PRO A 1 191 ? -8.035 10.160 24.594 1.00 95.88 191 PRO A CA 1
ATOM 1525 C C . PRO A 1 191 ? -8.699 11.192 25.511 1.00 95.88 191 PRO A C 1
ATOM 1527 O O . PRO A 1 191 ? -9.903 11.224 25.737 1.00 95.88 191 PRO A O 1
ATOM 1530 N N . LEU A 1 192 ? -7.897 12.034 26.154 1.00 94.88 192 LEU A N 1
ATOM 1531 C CA . LEU A 1 192 ? -8.345 13.099 27.044 1.00 94.88 192 LEU A CA 1
ATOM 1532 C C . LEU A 1 192 ? -7.824 14.474 26.596 1.00 94.88 192 LEU A C 1
ATOM 1534 O O . LEU A 1 192 ? -7.935 15.447 27.359 1.00 94.88 192 LEU A O 1
ATOM 1538 N N . VAL A 1 193 ? -7.168 14.568 25.437 1.00 96.06 193 VAL A N 1
ATOM 1539 C CA . VAL A 1 193 ? -6.499 15.775 24.948 1.00 96.06 193 VAL A CA 1
ATOM 1540 C C . VAL A 1 193 ? -6.699 15.918 23.451 1.00 96.06 193 VAL A C 1
ATOM 1542 O O . VAL A 1 193 ? -6.073 15.186 22.714 1.00 96.06 193 VAL A O 1
ATOM 1545 N N . HIS A 1 194 ? -7.391 16.994 23.053 1.00 94.19 194 HIS A N 1
ATOM 1546 C CA . HIS A 1 194 ? -7.662 17.297 21.646 1.00 94.19 194 HIS A CA 1
ATOM 1547 C C . HIS A 1 194 ? -6.387 17.389 20.792 1.00 94.19 194 HIS A C 1
ATOM 1549 O O . HIS A 1 194 ? -5.796 18.477 20.653 1.00 94.19 194 HIS A O 1
ATOM 1555 N N . ASP A 1 195 ? -5.958 16.267 20.236 1.00 93.56 195 ASP A N 1
ATOM 1556 C CA . ASP A 1 195 ? -4.725 16.099 19.487 1.00 93.56 195 ASP A CA 1
ATOM 1557 C C . ASP A 1 195 ? -4.918 15.541 18.074 1.00 93.56 195 ASP A C 1
ATOM 1559 O O . ASP A 1 195 ? -3.950 15.482 17.324 1.00 93.56 195 ASP A O 1
ATOM 1563 N N . SER A 1 196 ? -6.165 15.404 17.629 1.00 95.38 196 SER A N 1
ATOM 1564 C CA . SER A 1 196 ? -6.623 15.205 16.241 1.00 95.38 196 SER A CA 1
ATOM 1565 C C . SER A 1 196 ? -6.003 16.092 15.161 1.00 95.38 196 SER A C 1
ATOM 1567 O O . SER A 1 196 ? -6.184 15.829 13.976 1.00 95.38 196 SER A O 1
ATOM 1569 N N . GLN A 1 197 ? -5.336 17.188 15.527 1.00 96.12 197 GLN A N 1
ATOM 1570 C CA . GLN A 1 197 ? -4.650 18.106 14.606 1.00 96.12 197 GLN A CA 1
ATOM 1571 C C . GLN A 1 197 ? -3.122 17.960 14.636 1.00 96.12 197 GLN A C 1
ATOM 1573 O O . GLN A 1 197 ? -2.426 18.775 14.026 1.00 96.12 197 GLN A O 1
ATOM 1578 N N . GLN A 1 198 ? -2.589 17.013 15.409 1.00 95.62 198 GLN A N 1
ATOM 1579 C CA . GLN A 1 198 ? -1.175 16.666 15.359 1.00 95.62 198 GLN A CA 1
ATOM 1580 C C . GLN A 1 198 ? -0.884 15.928 14.055 1.00 95.62 198 GLN A C 1
ATOM 1582 O O . GLN A 1 198 ? -1.711 15.163 13.579 1.00 95.62 198 GLN A O 1
ATOM 1587 N N . ASP A 1 199 ? 0.275 16.232 13.492 1.00 96.25 199 ASP A N 1
ATOM 1588 C CA . ASP A 1 199 ? 0.878 15.548 12.354 1.00 96.25 199 ASP A CA 1
ATOM 1589 C C . ASP A 1 199 ? 2.075 14.802 12.950 1.00 96.25 199 ASP A C 1
ATOM 1591 O O . ASP A 1 199 ? 3.031 15.425 13.441 1.00 96.25 199 ASP A O 1
ATOM 1595 N N . ASN A 1 200 ? 1.915 13.492 13.105 1.00 94.81 200 ASN A N 1
ATOM 1596 C CA . ASN A 1 200 ? 2.751 12.681 13.984 1.00 94.81 200 ASN A CA 1
ATOM 1597 C C . ASN A 1 200 ? 3.998 12.138 13.275 1.00 94.81 200 ASN A C 1
ATOM 1599 O O . ASN A 1 200 ? 5.021 11.907 13.934 1.00 94.81 200 ASN A O 1
ATOM 1603 N N . ASP A 1 201 ? 3.933 11.969 11.962 1.00 95.69 201 ASP A N 1
ATOM 1604 C CA . ASP A 1 201 ? 4.992 11.459 11.096 1.00 95.69 201 ASP A CA 1
ATOM 1605 C C . ASP A 1 201 ? 5.551 12.511 10.118 1.00 95.69 201 ASP A C 1
ATOM 1607 O O . ASP A 1 201 ? 6.527 12.233 9.413 1.00 95.69 201 ASP A O 1
ATOM 1611 N N . GLU A 1 202 ? 5.048 13.745 10.195 1.00 96.62 202 GLU A N 1
ATOM 1612 C CA . GLU A 1 202 ? 5.486 14.921 9.439 1.00 96.62 202 GLU A CA 1
ATOM 1613 C C . GLU A 1 202 ? 5.219 14.801 7.926 1.00 96.62 202 GLU A C 1
ATOM 1615 O O . GLU A 1 202 ? 6.044 15.252 7.117 1.00 96.62 202 GLU A O 1
ATOM 1620 N N . ASP A 1 203 ? 4.089 14.199 7.541 1.00 95.88 203 ASP A N 1
ATOM 1621 C CA . ASP A 1 203 ? 3.688 13.999 6.143 1.00 95.88 203 ASP A CA 1
ATOM 1622 C C . ASP A 1 203 ? 2.696 15.040 5.593 1.00 95.88 203 ASP A C 1
ATOM 1624 O O . ASP A 1 203 ? 2.430 15.032 4.393 1.00 95.88 203 ASP A O 1
ATOM 1628 N N . ASP A 1 204 ? 2.249 15.997 6.413 1.00 96.44 204 ASP A N 1
ATOM 1629 C CA . ASP A 1 204 ? 1.197 16.991 6.144 1.00 96.44 204 ASP A CA 1
ATOM 1630 C C . ASP A 1 204 ? -0.268 16.497 6.303 1.00 96.44 204 ASP A C 1
ATOM 1632 O O . ASP A 1 204 ? -1.188 17.278 6.016 1.00 96.44 204 ASP A O 1
ATOM 1636 N N . LEU A 1 205 ? -0.525 15.282 6.802 1.00 97.31 205 LEU A N 1
ATOM 1637 C CA . LEU A 1 205 ? -1.833 14.847 7.311 1.00 97.31 205 LEU A CA 1
ATOM 1638 C C . LEU A 1 205 ? -1.917 15.007 8.831 1.00 97.31 205 LEU A C 1
ATOM 1640 O O . LEU A 1 205 ? -0.968 14.818 9.584 1.00 97.31 205 LEU A O 1
ATOM 1644 N N . SER A 1 206 ? -3.097 15.395 9.306 1.00 97.25 206 SER A N 1
ATOM 1645 C CA . SER A 1 206 ? -3.410 15.332 10.732 1.00 97.25 206 SER A CA 1
ATOM 1646 C C . SER A 1 206 ? -3.873 13.935 11.144 1.00 97.25 206 SER A C 1
ATOM 1648 O O . SER A 1 206 ? -4.495 13.235 10.351 1.00 97.25 206 SER A O 1
ATOM 1650 N N . ALA A 1 207 ? -3.711 13.579 12.418 1.00 97.06 207 ALA A N 1
ATOM 1651 C CA . ALA A 1 207 ? -4.169 12.304 12.971 1.00 97.06 207 ALA A CA 1
ATOM 1652 C C . ALA A 1 207 ? -5.647 11.994 12.661 1.00 97.06 207 ALA A C 1
ATOM 1654 O O . ALA A 1 207 ? -6.014 10.841 12.444 1.00 97.06 207 ALA A O 1
ATOM 1655 N N . LEU A 1 208 ? -6.512 13.016 12.599 1.00 96.69 208 LEU A N 1
ATOM 1656 C CA . LEU A 1 208 ? -7.905 12.838 12.183 1.00 96.69 208 LEU A CA 1
ATOM 1657 C C . LEU A 1 208 ? -8.029 12.504 10.692 1.00 96.69 208 LEU A C 1
ATOM 1659 O O . LEU A 1 208 ? -8.881 11.704 10.316 1.00 96.69 208 LEU A O 1
ATOM 1663 N N . GLU A 1 209 ? -7.235 13.135 9.831 1.00 97.56 209 GLU A N 1
ATOM 1664 C CA . GLU A 1 209 ? -7.220 12.825 8.398 1.00 97.56 209 GLU A CA 1
ATOM 1665 C C . GLU A 1 209 ? -6.710 11.407 8.153 1.00 97.56 209 GLU A C 1
ATOM 1667 O O . GLU A 1 209 ? -7.321 10.686 7.366 1.00 97.56 209 GLU A O 1
ATOM 1672 N N . GLU A 1 210 ? -5.697 10.974 8.898 1.00 97.44 210 GLU A N 1
ATOM 1673 C CA . GLU A 1 210 ? -5.188 9.606 8.846 1.00 97.44 210 GLU A CA 1
ATOM 1674 C C . GLU A 1 210 ? -6.201 8.584 9.358 1.00 97.44 210 GLU A C 1
ATOM 1676 O O . GLU A 1 210 ? -6.469 7.589 8.688 1.00 97.44 210 GLU A O 1
ATOM 1681 N N . TYR A 1 211 ? -6.872 8.862 10.481 1.00 96.19 211 TYR A N 1
ATOM 1682 C CA . TYR A 1 211 ? -7.978 8.033 10.966 1.00 96.19 211 TYR A CA 1
ATOM 1683 C C . TYR A 1 211 ? -9.080 7.870 9.907 1.00 96.19 211 TYR A C 1
ATOM 1685 O O . TYR A 1 211 ? -9.588 6.768 9.688 1.00 96.19 211 TYR A O 1
ATOM 1693 N N . LEU A 1 212 ? -9.445 8.956 9.216 1.00 95.56 212 LEU A N 1
ATOM 1694 C CA . LEU A 1 212 ? -10.456 8.925 8.156 1.00 95.56 212 LEU A CA 1
ATOM 1695 C C . LEU A 1 212 ? -9.975 8.202 6.889 1.00 95.56 212 LEU A C 1
ATOM 1697 O O . LEU A 1 212 ? -10.809 7.628 6.183 1.00 95.56 212 LEU A O 1
ATOM 1701 N N . ALA A 1 213 ? -8.676 8.252 6.593 1.00 95.06 213 ALA A N 1
ATOM 1702 C CA . ALA A 1 213 ? -8.053 7.555 5.471 1.00 95.06 213 ALA A CA 1
ATOM 1703 C C . ALA A 1 213 ? -7.747 6.078 5.778 1.00 95.06 213 ALA A C 1
ATOM 1705 O O . ALA A 1 213 ? -7.655 5.270 4.859 1.00 95.06 213 ALA A O 1
ATOM 1706 N N . GLY A 1 214 ? -7.654 5.710 7.058 1.00 95.75 214 GLY A N 1
ATOM 1707 C CA . GLY A 1 214 ? -7.197 4.396 7.507 1.00 95.75 214 GLY A CA 1
ATOM 1708 C C . GLY A 1 214 ? -5.677 4.221 7.449 1.00 95.75 214 GLY A C 1
ATOM 1709 O O . GLY A 1 214 ? -5.217 3.080 7.501 1.00 95.75 214 GLY A O 1
ATOM 1710 N N . THR A 1 215 ? -4.926 5.318 7.328 1.00 96.81 215 THR A N 1
ATOM 1711 C CA . THR A 1 215 ? -3.460 5.344 7.265 1.00 96.81 215 THR A CA 1
ATOM 1712 C C . THR A 1 215 ? -2.839 5.415 8.663 1.00 96.81 215 THR A C 1
ATOM 1714 O O . THR A 1 215 ? -3.545 5.473 9.678 1.00 96.81 215 THR A O 1
ATOM 1717 N N . SER A 1 216 ? -1.516 5.294 8.743 1.00 95.62 216 SER A N 1
ATOM 1718 C CA . SER A 1 216 ? -0.786 5.119 9.997 1.00 95.62 216 SER A CA 1
ATOM 1719 C C . SER A 1 216 ? -0.077 6.393 10.445 1.00 95.62 216 SER A C 1
ATOM 1721 O O . SER A 1 216 ? 0.959 6.732 9.891 1.00 95.62 216 SER A O 1
ATOM 1723 N N . ILE A 1 217 ? -0.470 6.912 11.618 1.00 96.38 217 ILE A N 1
ATOM 1724 C CA . ILE A 1 217 ? 0.113 8.129 12.225 1.00 96.38 217 ILE A CA 1
ATOM 1725 C C . ILE A 1 217 ? 1.597 8.062 12.588 1.00 96.38 217 ILE A C 1
ATOM 1727 O O . ILE A 1 217 ? 2.163 8.967 13.200 1.00 96.38 217 ILE A O 1
ATOM 1731 N N . LEU A 1 218 ? 2.233 6.924 12.350 1.00 95.25 218 LEU A N 1
ATOM 1732 C CA . LEU A 1 218 ? 3.631 6.680 12.674 1.00 95.25 218 LEU A CA 1
ATOM 1733 C C . LEU A 1 218 ? 4.495 6.548 11.419 1.00 95.25 218 LEU A C 1
ATOM 1735 O O . LEU A 1 218 ? 5.715 6.387 11.553 1.00 95.25 218 LEU A O 1
ATOM 1739 N N . THR A 1 219 ? 3.888 6.534 10.233 1.00 96.50 219 THR A N 1
ATOM 1740 C CA . THR A 1 219 ? 4.546 6.227 8.968 1.00 96.50 219 THR A CA 1
ATOM 1741 C C . THR A 1 219 ? 3.923 7.036 7.846 1.00 96.50 219 THR A C 1
ATOM 1743 O O . THR A 1 219 ? 2.824 6.726 7.416 1.00 96.50 219 THR A O 1
A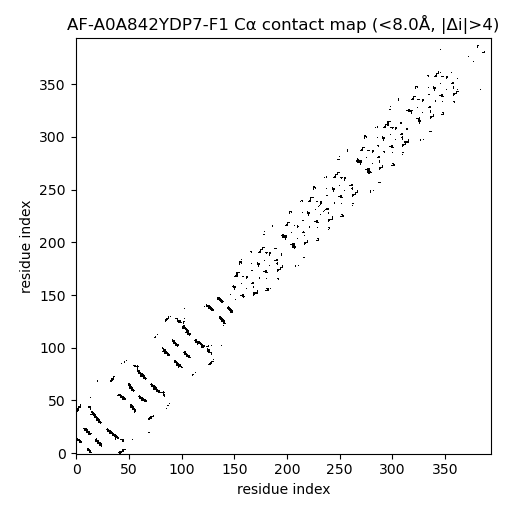TOM 1746 N N . ASN A 1 220 ? 4.714 7.935 7.275 1.00 97.44 220 ASN A N 1
ATOM 1747 C CA . ASN A 1 220 ? 4.270 8.826 6.210 1.00 97.44 220 ASN A CA 1
ATOM 1748 C C . ASN A 1 220 ? 3.956 8.148 4.866 1.00 97.44 220 ASN A C 1
ATOM 1750 O O . ASN A 1 220 ? 3.725 8.851 3.894 1.00 97.44 220 ASN A O 1
ATOM 1754 N N . ASP A 1 221 ? 4.083 6.827 4.782 1.00 98.00 221 ASP A N 1
ATOM 1755 C CA . ASP A 1 221 ? 3.947 5.979 3.595 1.00 98.00 221 ASP A CA 1
ATOM 1756 C C . ASP A 1 221 ? 3.464 4.613 4.110 1.00 98.00 221 ASP A C 1
ATOM 1758 O O . ASP A 1 221 ? 4.256 3.773 4.574 1.00 98.00 221 ASP A O 1
ATOM 1762 N N . THR A 1 222 ? 2.141 4.460 4.190 1.00 97.56 222 THR A N 1
ATOM 1763 C CA . THR A 1 222 ? 1.493 3.352 4.896 1.00 97.56 222 THR A CA 1
ATOM 1764 C C . THR A 1 222 ? 1.649 2.030 4.149 1.00 97.56 222 THR A C 1
ATOM 1766 O O . THR A 1 222 ? 1.870 0.987 4.783 1.00 97.56 222 THR A O 1
ATOM 1769 N N . ASP A 1 223 ? 1.565 2.035 2.822 1.00 97.38 223 ASP A N 1
ATOM 1770 C CA . ASP A 1 223 ? 1.706 0.826 2.015 1.00 97.38 223 ASP A CA 1
ATOM 1771 C C . ASP A 1 223 ? 3.151 0.536 1.572 1.00 97.38 223 ASP A C 1
ATOM 1773 O O . ASP A 1 223 ? 3.465 -0.618 1.257 1.00 97.38 223 ASP A O 1
ATOM 1777 N N . SER A 1 224 ? 4.062 1.501 1.731 1.00 97.62 224 SER A N 1
ATOM 1778 C CA . SER A 1 224 ? 5.495 1.421 1.432 1.00 97.62 224 SER A CA 1
ATOM 1779 C C . SER A 1 224 ? 5.838 1.384 -0.061 1.00 97.62 224 SER A C 1
ATOM 1781 O O . SER A 1 224 ? 6.792 0.691 -0.452 1.00 97.62 224 SER A O 1
ATOM 1783 N N . ASP A 1 225 ? 5.101 2.114 -0.896 1.00 97.50 225 ASP A N 1
ATOM 1784 C CA . ASP A 1 225 ? 5.343 2.224 -2.339 1.00 97.50 225 ASP A CA 1
ATOM 1785 C C . ASP A 1 225 ? 6.280 3.387 -2.741 1.00 97.50 225 ASP A C 1
ATOM 1787 O O . ASP A 1 225 ? 6.703 3.480 -3.899 1.00 97.50 225 ASP A O 1
ATOM 1791 N N . SER A 1 226 ? 6.744 4.181 -1.765 1.00 96.81 226 SER A N 1
ATOM 1792 C CA . SER A 1 226 ? 7.563 5.402 -1.902 1.00 96.81 226 SER A CA 1
ATOM 1793 C C . SER A 1 226 ? 6.801 6.697 -2.208 1.00 96.81 226 SER A C 1
ATOM 1795 O O . SER A 1 226 ? 7.446 7.726 -2.465 1.00 96.81 226 SER A O 1
ATOM 1797 N N . LEU A 1 227 ? 5.475 6.683 -2.165 1.00 97.19 227 LEU A N 1
ATOM 1798 C CA . LEU A 1 227 ? 4.602 7.847 -2.180 1.00 97.19 227 LEU A CA 1
ATOM 1799 C C . LEU A 1 227 ? 4.095 8.095 -0.752 1.00 97.19 227 LEU A C 1
ATOM 1801 O O . LEU A 1 227 ? 3.918 7.163 0.016 1.00 97.19 227 LEU A O 1
ATOM 1805 N N . SER A 1 228 ? 3.971 9.361 -0.337 1.00 98.00 228 SER A N 1
ATOM 1806 C CA . SER A 1 228 ? 3.453 9.633 1.009 1.00 98.00 228 SER A CA 1
ATOM 1807 C C . SER A 1 228 ? 1.933 9.593 1.030 1.00 98.00 228 SER A C 1
ATOM 1809 O O . SER A 1 228 ? 1.321 10.070 0.070 1.00 98.00 228 SER A O 1
ATOM 1811 N N . ASP A 1 229 ? 1.333 9.179 2.146 1.00 98.25 229 ASP A N 1
ATOM 1812 C CA . ASP A 1 229 ? -0.126 9.099 2.308 1.00 98.25 229 ASP A CA 1
ATOM 1813 C C . ASP A 1 229 ? -0.797 10.438 1.930 1.00 98.25 229 ASP A C 1
ATOM 1815 O O . ASP A 1 229 ? -1.789 10.506 1.190 1.00 98.25 229 ASP A O 1
ATOM 1819 N N . SER A 1 230 ? -0.194 11.557 2.348 1.00 97.81 230 SER A N 1
ATOM 1820 C CA . SER A 1 230 ? -0.620 12.902 1.952 1.00 97.81 230 SER A CA 1
ATOM 1821 C C . SER A 1 230 ? -0.551 13.180 0.444 1.00 97.81 230 SER A C 1
ATOM 1823 O O . SER A 1 230 ? -1.432 13.849 -0.111 1.00 97.81 230 SER A O 1
ATOM 1825 N N . ALA A 1 231 ? 0.483 12.700 -0.251 1.00 97.94 231 ALA A N 1
ATOM 1826 C CA . ALA A 1 231 ? 0.663 12.903 -1.684 1.00 97.94 231 ALA A CA 1
ATOM 1827 C C . ALA A 1 231 ? -0.365 12.091 -2.472 1.00 97.94 231 ALA A C 1
ATOM 1829 O O . ALA A 1 231 ? -0.946 12.595 -3.440 1.00 97.94 231 ALA A O 1
ATOM 1830 N N . GLU A 1 232 ? -0.637 10.876 -2.027 1.00 98.31 232 GLU A N 1
ATOM 1831 C CA . GLU A 1 232 ? -1.654 10.005 -2.596 1.00 98.31 232 GLU A CA 1
ATOM 1832 C C . GLU A 1 232 ? -3.040 10.625 -2.489 1.00 98.31 232 GLU A C 1
ATOM 1834 O O . GLU A 1 232 ? -3.703 10.851 -3.503 1.00 98.31 232 GLU A O 1
ATOM 1839 N N . LEU A 1 233 ? -3.445 11.046 -1.291 1.00 96.94 233 LEU A N 1
ATOM 1840 C CA . LEU A 1 233 ? -4.777 11.605 -1.068 1.00 96.94 233 LEU A CA 1
ATOM 1841 C C . LEU A 1 233 ? -4.972 12.986 -1.712 1.00 96.94 233 LEU A C 1
ATOM 1843 O O . LEU A 1 233 ? -6.052 13.285 -2.238 1.00 96.94 233 LEU A O 1
ATOM 1847 N N . LEU A 1 234 ? -3.964 13.864 -1.650 1.00 96.25 234 LEU A N 1
ATOM 1848 C CA . LEU A 1 234 ? -4.125 15.282 -2.002 1.00 96.25 234 LEU A CA 1
ATOM 1849 C C . LEU A 1 234 ? -3.640 15.638 -3.412 1.00 96.25 234 LEU A C 1
ATOM 1851 O O . LEU A 1 234 ? -4.083 16.659 -3.958 1.00 96.25 234 LEU A O 1
ATOM 1855 N N . ILE A 1 235 ? -2.732 14.852 -3.997 1.00 96.69 235 ILE A N 1
ATOM 1856 C CA . ILE A 1 235 ? -2.072 15.175 -5.272 1.00 96.69 235 ILE A CA 1
ATOM 1857 C C . ILE A 1 235 ? -2.444 14.171 -6.363 1.00 96.69 235 ILE A C 1
ATOM 1859 O O . ILE A 1 235 ? -2.931 14.601 -7.415 1.00 96.69 235 ILE A O 1
ATOM 1863 N N . TYR A 1 236 ? -2.213 12.877 -6.135 1.00 97.50 236 TYR A N 1
ATOM 1864 C CA . TYR A 1 236 ? -2.307 11.851 -7.183 1.00 97.50 236 TYR A CA 1
ATOM 1865 C C . TYR A 1 236 ? -3.679 11.174 -7.253 1.00 97.50 236 TYR A C 1
ATOM 1867 O O . TYR A 1 236 ? -4.149 10.862 -8.347 1.00 97.50 236 TYR A O 1
ATOM 1875 N N . GLY A 1 237 ? -4.384 11.074 -6.128 1.00 96.81 237 GLY A N 1
ATOM 1876 C CA . GLY A 1 237 ? -5.681 10.409 -6.018 1.00 96.81 237 GLY A CA 1
ATOM 1877 C C . GLY A 1 237 ? -5.595 8.882 -6.043 1.00 96.81 237 GLY A C 1
ATOM 1878 O O . GLY A 1 237 ? -6.569 8.256 -6.472 1.00 96.81 237 GLY A O 1
ATOM 1879 N N . THR A 1 238 ? -4.451 8.327 -5.643 1.00 98.12 238 THR A N 1
ATOM 1880 C CA . THR A 1 238 ? -4.196 6.893 -5.427 1.00 98.12 238 THR A CA 1
ATOM 1881 C C . THR A 1 238 ? -4.710 6.452 -4.050 1.00 98.12 238 THR A C 1
ATOM 1883 O O . THR A 1 238 ? -5.251 7.271 -3.295 1.00 98.12 238 THR A O 1
ATOM 1886 N N . ASP A 1 239 ? -4.667 5.151 -3.771 1.00 97.56 239 ASP A N 1
ATOM 1887 C CA . ASP A 1 239 ? -5.114 4.561 -2.506 1.00 97.56 239 ASP A CA 1
ATOM 1888 C C . ASP A 1 239 ? -3.909 4.278 -1.589 1.00 97.56 239 ASP A C 1
ATOM 1890 O O . ASP A 1 239 ? -3.222 3.296 -1.847 1.00 97.56 239 ASP A O 1
ATOM 1894 N N . PRO A 1 240 ? -3.721 5.023 -0.478 1.00 98.00 240 PRO A N 1
ATOM 1895 C CA . PRO A 1 240 ?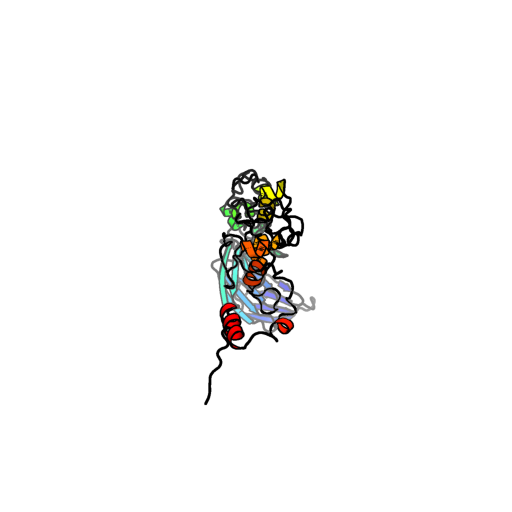 -2.533 4.909 0.383 1.00 98.00 240 PRO A CA 1
ATOM 1896 C C . PRO A 1 240 ? -2.406 3.603 1.172 1.00 98.00 240 PRO A C 1
ATOM 1898 O O . PRO A 1 240 ? -1.516 3.409 2.000 1.00 98.00 240 PRO A O 1
ATOM 1901 N N . LEU A 1 241 ? -3.356 2.690 0.976 1.00 97.69 241 LEU A N 1
ATOM 1902 C CA . LEU A 1 241 ? -3.339 1.344 1.537 1.00 97.69 241 LEU A CA 1
ATOM 1903 C C . LEU A 1 241 ? -3.030 0.283 0.472 1.00 97.69 241 LEU A C 1
ATOM 1905 O O . LEU A 1 241 ? -3.132 -0.920 0.760 1.00 97.69 241 LEU A O 1
ATOM 1909 N N . ASN A 1 242 ? -2.719 0.691 -0.757 1.00 98.00 242 ASN A N 1
ATOM 1910 C CA . ASN A 1 242 ? -2.571 -0.185 -1.903 1.00 98.00 242 ASN A CA 1
ATOM 1911 C C . ASN A 1 242 ? -1.492 0.297 -2.881 1.00 98.00 242 ASN A C 1
ATOM 1913 O O . ASN A 1 242 ? -1.786 1.052 -3.797 1.00 98.00 242 ASN A O 1
ATOM 1917 N N . LEU A 1 243 ? -0.338 -0.373 -2.794 1.00 98.19 243 LEU A N 1
ATOM 1918 C CA . LEU A 1 243 ? 0.874 -0.153 -3.590 1.00 98.19 243 LEU A CA 1
ATOM 1919 C C . LEU A 1 243 ? 0.689 0.062 -5.105 1.00 98.19 243 LEU A C 1
ATOM 1921 O O . LEU A 1 243 ? 1.620 0.528 -5.740 1.00 98.19 243 LEU A O 1
ATOM 1925 N N . ASP A 1 244 ? -0.397 -0.432 -5.700 1.00 98.25 244 ASP A N 1
ATOM 1926 C CA . ASP A 1 244 ? -0.669 -0.460 -7.146 1.00 98.25 244 ASP A CA 1
ATOM 1927 C C . ASP A 1 244 ? -2.170 -0.192 -7.350 1.00 98.25 244 ASP A C 1
ATOM 1929 O O . ASP A 1 244 ? -3.015 -1.102 -7.272 1.00 98.25 244 ASP A O 1
ATOM 1933 N N . SER A 1 245 ? -2.524 1.082 -7.518 1.00 97.88 245 SER A N 1
ATOM 1934 C CA . SER A 1 245 ? -3.906 1.570 -7.539 1.00 97.88 245 SER A CA 1
ATOM 1935 C C . SER A 1 245 ? -4.682 1.151 -8.784 1.00 97.88 245 SER A C 1
ATOM 1937 O O . SER A 1 245 ? -5.917 1.030 -8.738 1.00 97.88 245 SER A O 1
ATOM 1939 N N . ASP A 1 246 ? -4.004 0.920 -9.907 1.00 97.38 246 ASP A N 1
ATOM 1940 C CA . ASP A 1 246 ? -4.641 0.553 -11.173 1.00 97.38 246 ASP A CA 1
ATOM 1941 C C . ASP A 1 246 ? -4.543 -0.939 -11.540 1.00 97.38 246 ASP A C 1
ATOM 1943 O O . ASP A 1 246 ? -5.253 -1.408 -12.447 1.00 97.38 246 ASP A O 1
ATOM 1947 N N . PHE A 1 247 ? -3.795 -1.698 -10.740 1.00 97.81 247 PHE A N 1
ATOM 1948 C CA . PHE A 1 247 ? -3.581 -3.139 -10.800 1.00 97.81 247 PHE A CA 1
ATOM 1949 C C . PHE A 1 247 ? -2.807 -3.623 -12.026 1.00 97.81 247 PHE A C 1
ATOM 1951 O O . PHE A 1 247 ? -3.048 -4.749 -12.500 1.00 97.81 247 PHE A O 1
ATOM 1958 N N . ASP A 1 248 ? -1.909 -2.811 -12.572 1.00 97.38 248 ASP A N 1
ATOM 1959 C CA . ASP A 1 248 ? -1.092 -3.175 -13.726 1.00 97.38 248 ASP A CA 1
ATOM 1960 C C . ASP A 1 248 ? 0.266 -3.814 -13.391 1.00 97.38 248 ASP A C 1
ATOM 1962 O O . ASP A 1 248 ? 0.909 -4.393 -14.282 1.00 97.38 248 ASP A O 1
ATOM 1966 N N . GLN A 1 249 ? 0.561 -3.933 -12.091 1.00 97.69 249 GLN A N 1
ATOM 1967 C CA . GLN A 1 249 ? 1.762 -4.492 -11.461 1.00 97.69 249 GLN A CA 1
ATOM 1968 C C . GLN A 1 249 ? 2.958 -3.534 -11.385 1.00 97.69 249 GLN A C 1
ATOM 1970 O O . GLN A 1 249 ? 4.071 -4.001 -11.105 1.00 97.69 249 GLN A O 1
ATOM 1975 N N . MET A 1 250 ? 2.757 -2.239 -11.613 1.00 97.88 250 MET A N 1
ATOM 1976 C CA . MET A 1 250 ? 3.720 -1.186 -11.295 1.00 97.88 250 MET A CA 1
ATOM 1977 C C . MET A 1 250 ? 3.262 -0.450 -10.024 1.00 97.88 250 MET A C 1
ATOM 1979 O O . MET A 1 250 ? 2.069 -0.234 -9.868 1.00 97.88 250 MET A O 1
ATOM 1983 N N . PRO A 1 251 ? 4.161 -0.138 -9.070 1.00 98.31 251 PRO A N 1
ATOM 1984 C CA . PRO A 1 251 ? 3.760 0.620 -7.889 1.00 98.31 251 PRO A CA 1
ATOM 1985 C C . PRO A 1 251 ? 3.511 2.105 -8.175 1.00 98.31 251 PRO A C 1
ATOM 1987 O O . PRO A 1 251 ? 4.287 2.698 -8.937 1.00 98.31 251 PRO A O 1
ATOM 1990 N N . ASP A 1 252 ? 2.550 2.732 -7.493 1.00 98.56 252 ASP A N 1
ATOM 1991 C CA . ASP A 1 252 ? 2.134 4.113 -7.786 1.00 98.56 252 ASP A CA 1
ATOM 1992 C C . ASP A 1 252 ? 3.305 5.102 -7.623 1.00 98.56 252 ASP A C 1
ATOM 1994 O O . ASP A 1 252 ? 3.569 5.955 -8.482 1.00 98.56 252 ASP A O 1
ATOM 1998 N N . GLY A 1 253 ? 4.091 4.952 -6.556 1.00 98.06 253 GLY A N 1
ATOM 1999 C CA . GLY A 1 253 ? 5.297 5.732 -6.292 1.00 98.06 253 GLY A CA 1
ATOM 2000 C C . GLY A 1 253 ? 6.380 5.571 -7.366 1.00 98.06 253 GLY A C 1
ATOM 2001 O O . GLY A 1 253 ? 7.082 6.539 -7.691 1.00 98.06 253 GLY A O 1
ATOM 2002 N N . TRP A 1 254 ? 6.506 4.385 -7.975 1.00 98.12 254 TRP A N 1
ATOM 2003 C CA . TRP A 1 254 ? 7.428 4.155 -9.095 1.00 98.12 254 TRP A CA 1
ATOM 2004 C C . TRP A 1 254 ? 6.929 4.841 -10.367 1.00 98.12 254 TRP A C 1
ATOM 2006 O O . TRP A 1 254 ? 7.700 5.521 -11.048 1.00 98.12 254 TRP A O 1
ATOM 2016 N N . GLU A 1 255 ? 5.637 4.746 -10.661 1.00 98.25 255 GLU A N 1
ATOM 2017 C CA . GLU A 1 255 ? 5.043 5.414 -11.815 1.00 98.25 255 GLU A CA 1
ATOM 2018 C C . GLU A 1 255 ? 5.181 6.935 -11.720 1.00 98.25 255 GLU A C 1
ATOM 2020 O O . GLU A 1 255 ? 5.635 7.587 -12.665 1.00 98.25 255 GLU A O 1
ATOM 2025 N N . VAL A 1 256 ? 4.891 7.509 -10.551 1.00 97.75 256 VAL A N 1
ATOM 2026 C CA . VAL A 1 256 ? 5.063 8.943 -10.287 1.00 97.75 256 VAL A CA 1
ATOM 2027 C C . VAL A 1 256 ? 6.517 9.379 -10.473 1.00 97.75 256 VAL A C 1
ATOM 2029 O O . VAL A 1 256 ? 6.768 10.432 -11.072 1.00 97.75 256 VAL A O 1
ATOM 2032 N N . LEU A 1 257 ? 7.485 8.585 -9.997 1.00 97.38 257 LEU A N 1
ATOM 2033 C CA . LEU A 1 257 ? 8.915 8.869 -10.157 1.00 97.38 257 LEU A CA 1
ATOM 2034 C C . LEU A 1 257 ? 9.307 9.012 -11.635 1.00 97.38 257 LEU A C 1
ATOM 2036 O O . LEU A 1 257 ? 10.081 9.912 -11.976 1.00 97.38 257 LEU A O 1
ATOM 2040 N N . TYR A 1 258 ? 8.741 8.169 -12.498 1.00 96.94 258 TYR A N 1
ATOM 2041 C CA . TYR A 1 258 ? 9.000 8.147 -13.938 1.00 96.94 258 TYR A CA 1
ATOM 2042 C C . TYR A 1 258 ? 7.952 8.895 -14.780 1.00 96.94 258 TYR A C 1
ATOM 2044 O O . TYR A 1 258 ? 7.925 8.790 -16.008 1.00 96.94 258 TYR A O 1
ATOM 2052 N N . ALA A 1 259 ? 7.128 9.726 -14.134 1.00 95.75 259 ALA A N 1
ATOM 2053 C CA . ALA A 1 259 ? 6.094 10.540 -14.770 1.00 95.75 259 ALA A CA 1
ATOM 2054 C C . ALA A 1 259 ? 5.060 9.742 -15.593 1.00 95.75 259 ALA A C 1
ATOM 2056 O O . ALA A 1 259 ? 4.454 10.291 -16.522 1.00 95.75 259 ALA A O 1
ATOM 2057 N N . LEU A 1 260 ? 4.851 8.478 -15.227 1.00 96.44 260 LEU A N 1
ATOM 2058 C CA . LEU A 1 260 ? 3.707 7.662 -15.616 1.00 96.44 260 LEU A CA 1
ATOM 2059 C C . LEU A 1 260 ? 2.482 8.044 -14.769 1.00 96.44 260 LEU A C 1
ATOM 2061 O O . LEU A 1 260 ? 2.550 8.925 -13.903 1.00 96.44 260 LEU A O 1
ATOM 2065 N N . ASN A 1 261 ? 1.324 7.473 -15.094 1.00 96.25 261 ASN A N 1
ATOM 2066 C CA . ASN A 1 261 ? 0.070 7.816 -14.437 1.00 96.25 261 ASN A CA 1
ATOM 2067 C C . ASN A 1 261 ? -0.442 6.635 -13.598 1.00 96.25 261 ASN A C 1
ATOM 2069 O O . ASN A 1 261 ? -1.084 5.777 -14.198 1.00 96.25 261 ASN A O 1
ATOM 2073 N N . PRO A 1 262 ? -0.362 6.700 -12.253 1.00 98.06 262 PRO A N 1
ATOM 2074 C CA . PRO A 1 262 ? -0.674 5.582 -11.344 1.00 98.06 262 PRO A CA 1
ATOM 2075 C C . PRO A 1 262 ? -2.157 5.177 -11.267 1.00 98.06 262 PRO A C 1
ATOM 2077 O O . PRO A 1 262 ? -2.614 4.444 -10.401 1.00 98.06 262 PRO A O 1
ATOM 2080 N N . LEU A 1 263 ? -2.986 5.739 -12.144 1.00 98.12 263 LEU A N 1
ATOM 2081 C CA . LEU A 1 263 ? -4.420 5.466 -12.236 1.00 98.12 263 LEU A CA 1
ATOM 2082 C C . LEU A 1 263 ? -4.800 4.927 -13.622 1.00 98.12 263 LEU A C 1
ATOM 2084 O O . LEU A 1 263 ? -5.968 5.006 -14.031 1.00 98.12 263 LEU A O 1
ATOM 2088 N N . SER A 1 264 ? -3.827 4.483 -14.411 1.00 97.88 264 SER A N 1
ATOM 2089 C CA . SER A 1 264 ? -3.989 4.139 -15.814 1.00 97.88 264 SER A CA 1
ATOM 2090 C C . SER A 1 264 ? -3.218 2.883 -16.173 1.00 97.88 264 SER A C 1
ATOM 2092 O O . SER A 1 264 ? -2.069 2.989 -16.553 1.00 97.88 264 SER A O 1
ATOM 2094 N N . TYR A 1 265 ? -3.943 1.763 -16.257 1.00 97.12 265 TYR A N 1
ATOM 2095 C CA . TYR A 1 265 ? -3.434 0.451 -16.666 1.00 97.12 265 TYR A CA 1
ATOM 2096 C C . TYR A 1 265 ? -2.610 0.489 -17.970 1.00 97.12 265 TYR A C 1
ATOM 2098 O O . TYR A 1 265 ? -3.141 0.276 -19.076 1.00 97.12 265 TYR A O 1
ATOM 2106 N N . ASP A 1 266 ? -1.317 0.770 -17.862 1.00 95.94 266 ASP A N 1
ATOM 2107 C CA . ASP A 1 266 ? -0.445 1.167 -18.960 1.00 95.94 266 ASP A CA 1
ATOM 2108 C C . ASP A 1 266 ? 0.918 0.475 -18.950 1.00 95.94 266 ASP A C 1
ATOM 2110 O O . ASP A 1 266 ? 1.673 0.641 -19.903 1.00 95.94 266 ASP A O 1
ATOM 2114 N N . GLY A 1 267 ? 1.137 -0.482 -18.048 1.00 97.19 267 GLY A N 1
ATOM 2115 C CA . GLY A 1 267 ? 2.327 -1.336 -17.998 1.00 97.19 267 GLY A CA 1
ATOM 2116 C C . GLY A 1 267 ? 2.663 -2.098 -19.291 1.00 97.19 267 GLY A C 1
ATOM 2117 O O . GLY A 1 267 ? 3.761 -2.624 -19.440 1.00 97.19 267 GLY A O 1
ATOM 2118 N N . HIS A 1 268 ? 1.733 -2.171 -20.249 1.00 97.06 268 HIS A N 1
ATOM 2119 C CA . HIS A 1 268 ? 1.930 -2.769 -21.578 1.00 97.06 268 HIS A CA 1
ATOM 2120 C C . HIS A 1 268 ? 2.321 -1.763 -22.671 1.00 97.06 268 HIS A C 1
ATOM 2122 O O . HIS A 1 268 ? 2.545 -2.169 -23.816 1.00 97.06 268 HIS A O 1
ATOM 2128 N N . LEU A 1 269 ? 2.289 -0.469 -22.362 1.00 97.94 269 LEU A N 1
ATOM 2129 C CA . LEU A 1 269 ? 2.804 0.584 -23.221 1.00 97.94 269 LEU A CA 1
ATOM 2130 C C . LEU A 1 269 ? 4.326 0.636 -23.106 1.00 97.94 269 LEU A C 1
ATOM 2132 O O . LEU A 1 269 ? 4.918 0.011 -22.236 1.00 97.94 269 LEU A O 1
ATOM 2136 N N . ASP A 1 270 ? 4.918 1.351 -24.046 1.00 97.62 270 ASP A N 1
ATOM 2137 C CA . ASP A 1 270 ? 6.351 1.562 -24.196 1.00 97.62 270 ASP A CA 1
ATOM 2138 C C . ASP A 1 270 ? 6.504 3.076 -24.394 1.00 97.62 270 ASP A C 1
ATOM 2140 O O . ASP A 1 270 ? 6.024 3.638 -25.394 1.00 97.62 270 ASP A O 1
ATOM 2144 N N . GLN A 1 271 ? 6.994 3.754 -23.357 1.00 96.50 271 GLN A N 1
ATOM 2145 C CA . GLN A 1 271 ? 6.968 5.210 -23.274 1.00 96.50 271 GLN A CA 1
ATOM 2146 C C . GLN A 1 271 ? 8.127 5.871 -24.035 1.00 96.50 271 GLN A C 1
ATOM 2148 O O . GLN A 1 271 ? 7.929 6.947 -24.622 1.00 96.50 271 GLN A O 1
ATOM 2153 N N . ASP A 1 272 ? 9.301 5.254 -24.078 1.00 97.38 272 ASP A N 1
ATOM 2154 C CA . ASP A 1 272 ? 10.485 5.780 -24.759 1.00 97.38 272 ASP A CA 1
ATOM 2155 C C . ASP A 1 272 ? 10.729 5.179 -26.158 1.00 97.38 272 ASP A C 1
ATOM 2157 O O . ASP A 1 272 ? 11.500 5.748 -26.942 1.00 97.38 272 ASP A O 1
ATOM 2161 N N . MET A 1 273 ? 9.933 4.176 -26.540 1.00 97.81 273 MET A N 1
ATOM 2162 C CA . MET A 1 273 ? 9.888 3.508 -27.843 1.00 97.81 273 MET A CA 1
ATOM 2163 C C . MET A 1 273 ? 11.135 2.676 -28.153 1.00 97.81 273 MET A C 1
ATOM 2165 O O . MET A 1 273 ? 11.644 2.739 -29.283 1.00 97.81 273 MET A O 1
ATOM 2169 N N . ASP A 1 274 ? 11.619 1.917 -27.177 1.00 97.62 274 ASP A N 1
ATOM 2170 C CA . ASP A 1 274 ? 12.794 1.052 -27.297 1.00 97.62 274 ASP A CA 1
ATOM 2171 C C . ASP A 1 274 ? 12.467 -0.454 -27.443 1.00 97.62 274 ASP A C 1
ATOM 2173 O O . ASP A 1 274 ? 13.374 -1.287 -27.505 1.00 97.62 274 ASP A O 1
ATOM 2177 N N . ASP A 1 275 ? 11.177 -0.783 -27.593 1.00 97.06 275 ASP A N 1
ATOM 2178 C CA . ASP A 1 275 ? 10.597 -2.131 -27.639 1.00 97.06 275 ASP A CA 1
ATOM 2179 C C . ASP A 1 275 ? 10.548 -2.871 -26.274 1.00 97.06 275 ASP A C 1
ATOM 2181 O O . ASP A 1 275 ? 10.182 -4.057 -26.231 1.00 97.06 275 ASP A O 1
ATOM 2185 N N . LEU A 1 276 ? 10.818 -2.191 -25.153 1.00 98.00 276 LEU A N 1
ATOM 2186 C CA . LEU A 1 276 ? 10.583 -2.651 -23.781 1.00 98.00 276 LEU A CA 1
ATOM 2187 C C . LEU A 1 276 ? 9.330 -1.964 -23.209 1.00 98.00 276 LEU A C 1
ATOM 2189 O O . LEU A 1 276 ? 9.136 -0.763 -23.311 1.00 98.00 276 LEU A O 1
ATOM 2193 N N . SER A 1 277 ? 8.399 -2.735 -22.641 1.00 98.31 277 SER A N 1
ATOM 2194 C CA . SER A 1 277 ? 7.192 -2.141 -22.039 1.00 98.31 277 SER A CA 1
ATOM 2195 C C . SER A 1 277 ? 7.474 -1.611 -20.633 1.00 98.31 277 SER A C 1
ATOM 2197 O O . SER A 1 277 ? 8.189 -2.304 -19.911 1.00 98.31 277 SER A O 1
ATOM 2199 N N . ASN A 1 278 ? 6.776 -0.567 -20.177 1.00 98.06 278 ASN A N 1
ATOM 2200 C CA . ASN A 1 278 ? 6.910 0.037 -18.840 1.00 98.06 278 ASN A CA 1
ATOM 2201 C C . ASN A 1 278 ? 7.011 -1.008 -17.700 1.00 98.06 278 ASN A C 1
ATOM 2203 O O . ASN A 1 278 ? 7.888 -0.938 -16.840 1.00 98.06 278 ASN A O 1
ATOM 2207 N N . LEU A 1 279 ? 6.163 -2.050 -17.715 1.00 98.31 279 LEU A N 1
ATOM 2208 C CA . LEU A 1 279 ? 6.198 -3.114 -16.699 1.00 98.31 279 LEU A CA 1
ATOM 2209 C C . LEU A 1 279 ? 7.490 -3.945 -16.745 1.00 98.31 279 LEU A C 1
ATOM 2211 O O . LEU A 1 279 ? 7.993 -4.394 -15.714 1.00 98.31 279 LEU A O 1
ATOM 2215 N N . LEU A 1 280 ? 8.004 -4.222 -17.943 1.00 98.38 280 LEU A N 1
ATOM 2216 C CA . LEU A 1 280 ? 9.281 -4.915 -18.093 1.00 98.38 280 LEU A CA 1
ATOM 2217 C C . LEU A 1 280 ? 10.420 -4.018 -17.622 1.00 98.38 280 LEU A C 1
ATOM 2219 O O . LEU A 1 280 ? 11.330 -4.520 -16.974 1.00 98.38 280 LEU A O 1
ATOM 2223 N N . GLU A 1 281 ? 10.337 -2.715 -17.847 1.00 98.44 281 GLU A N 1
ATOM 2224 C CA . GLU A 1 281 ? 11.343 -1.776 -17.359 1.00 98.44 281 GLU A CA 1
ATOM 2225 C C . GLU A 1 281 ? 11.414 -1.754 -15.838 1.00 98.44 281 GLU A C 1
ATOM 2227 O O . GLU A 1 281 ? 12.493 -1.922 -15.264 1.00 98.44 281 GLU A O 1
ATOM 2232 N N . PHE A 1 282 ? 10.259 -1.729 -15.167 1.00 97.81 282 PHE A N 1
ATOM 2233 C CA . PHE A 1 282 ? 10.182 -1.938 -13.722 1.00 97.81 282 PHE A CA 1
ATOM 2234 C C . PHE A 1 282 ? 10.843 -3.263 -13.288 1.00 97.81 282 PHE A C 1
ATOM 2236 O O . PHE A 1 282 ? 11.617 -3.305 -12.330 1.00 97.81 282 PHE A O 1
ATOM 2243 N N . GLN A 1 283 ? 10.600 -4.363 -14.012 1.00 98.00 283 GLN A N 1
ATOM 2244 C CA . GLN A 1 283 ? 11.167 -5.682 -13.691 1.00 98.00 283 GLN A CA 1
ATOM 2245 C C . GLN A 1 283 ? 12.681 -5.781 -13.932 1.00 98.00 283 GLN A C 1
ATOM 2247 O O . GLN A 1 283 ? 13.373 -6.490 -13.190 1.00 98.00 283 GLN A O 1
ATOM 2252 N N . TYR A 1 284 ? 13.197 -5.100 -14.956 1.00 97.44 284 TYR A N 1
ATOM 2253 C CA . TYR A 1 284 ? 14.619 -5.065 -15.302 1.00 97.44 284 TYR A CA 1
ATOM 2254 C C . TYR A 1 284 ? 15.380 -3.928 -14.602 1.00 97.44 284 TYR A C 1
ATOM 2256 O O . TYR A 1 284 ? 16.608 -3.970 -14.568 1.00 97.44 284 TYR A O 1
ATOM 2264 N N . ASN A 1 285 ? 14.679 -3.028 -13.902 1.00 96.94 285 ASN A N 1
ATOM 2265 C CA . ASN A 1 285 ? 15.201 -1.813 -13.264 1.00 96.94 285 ASN A CA 1
ATOM 2266 C C . ASN A 1 285 ? 15.826 -0.822 -14.262 1.00 96.94 285 ASN A C 1
ATOM 2268 O O . ASN A 1 285 ? 16.820 -0.173 -13.926 1.00 96.94 285 ASN A O 1
ATOM 2272 N N . THR A 1 286 ? 15.261 -0.736 -15.466 1.00 97.88 286 THR A N 1
ATOM 2273 C CA . THR A 1 286 ? 15.597 0.275 -16.481 1.00 97.88 286 THR A CA 1
ATOM 2274 C C . THR A 1 286 ? 14.701 1.510 -16.320 1.00 97.88 286 THR A C 1
ATOM 2276 O O . THR A 1 286 ? 13.821 1.538 -15.452 1.00 97.88 286 THR A O 1
ATOM 2279 N N . ASP A 1 287 ? 14.985 2.576 -17.065 1.00 97.31 287 ASP A N 1
ATOM 2280 C CA . ASP A 1 287 ? 14.271 3.852 -17.000 1.00 97.31 287 ASP A CA 1
ATOM 2281 C C . ASP A 1 287 ? 13.234 3.967 -18.136 1.00 97.31 287 ASP A C 1
ATOM 2283 O O . ASP A 1 287 ? 13.646 4.270 -19.250 1.00 97.31 287 ASP A O 1
ATOM 2287 N N . PRO A 1 288 ? 11.913 3.902 -17.852 1.00 97.69 288 PRO A N 1
ATOM 2288 C CA . PRO A 1 288 ? 10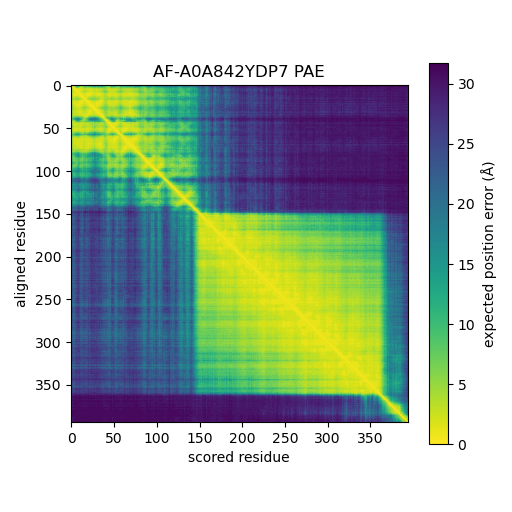.827 4.015 -18.847 1.00 97.69 288 PRO A CA 1
ATOM 2289 C C . PRO A 1 288 ? 10.701 5.353 -19.560 1.00 97.69 288 PRO A C 1
ATOM 2291 O O . PRO A 1 288 ? 9.734 5.636 -20.271 1.00 97.69 288 PRO A O 1
ATOM 2294 N N . THR A 1 289 ? 11.642 6.256 -19.336 1.00 96.81 289 THR A N 1
ATOM 2295 C CA . THR A 1 289 ? 11.734 7.531 -20.034 1.00 96.81 289 THR A CA 1
ATOM 2296 C C . THR A 1 289 ? 13.004 7.647 -20.870 1.00 96.81 289 THR A C 1
ATOM 2298 O O . THR A 1 289 ? 13.220 8.693 -21.502 1.00 96.81 289 THR A O 1
ATOM 2301 N N . ASN A 1 290 ? 13.847 6.615 -20.877 1.00 97.88 290 ASN A N 1
ATOM 2302 C CA . ASN A 1 290 ? 15.167 6.627 -21.471 1.00 97.88 290 ASN A CA 1
ATOM 2303 C C . ASN A 1 290 ? 15.559 5.255 -22.030 1.00 97.88 290 ASN A C 1
ATOM 2305 O O . ASN A 1 290 ? 16.073 4.417 -21.302 1.00 97.88 290 ASN A O 1
ATOM 2309 N N . SER A 1 291 ? 15.521 5.164 -23.360 1.00 97.94 291 SER A N 1
ATOM 2310 C CA . SER A 1 291 ? 15.733 3.940 -24.141 1.00 97.94 291 SER A CA 1
ATOM 2311 C C . SER A 1 291 ? 17.101 3.265 -23.997 1.00 97.94 291 SER A C 1
ATOM 2313 O O . SER A 1 291 ? 17.388 2.363 -24.763 1.00 97.94 291 SER A O 1
ATOM 2315 N N . ASP A 1 292 ? 18.013 3.812 -23.197 1.00 98.12 292 ASP A N 1
ATOM 2316 C CA . ASP A 1 292 ? 19.413 3.396 -23.027 1.00 98.12 292 ASP A CA 1
ATOM 2317 C C . ASP A 1 292 ? 19.822 3.793 -21.599 1.00 98.12 292 ASP A C 1
ATOM 2319 O O . ASP A 1 292 ? 20.328 4.901 -21.345 1.00 98.12 292 ASP A O 1
ATOM 2323 N N . SER A 1 293 ? 19.486 2.936 -20.634 1.00 97.50 293 SER A N 1
ATOM 2324 C CA . SER A 1 293 ? 19.584 3.222 -19.199 1.00 97.50 293 SER A CA 1
ATOM 2325 C C . SER A 1 293 ? 21.021 3.386 -18.711 1.00 97.50 293 SER A C 1
ATOM 2327 O O . SER A 1 293 ? 21.277 4.096 -17.727 1.00 97.50 293 SER A O 1
ATOM 2329 N N . ASP A 1 294 ? 21.980 2.754 -19.380 1.00 97.19 294 ASP A N 1
ATOM 2330 C CA . ASP A 1 294 ? 23.386 2.763 -18.991 1.00 97.19 294 ASP A CA 1
ATOM 2331 C C . ASP A 1 294 ? 24.279 3.675 -19.861 1.00 97.19 294 ASP A C 1
ATOM 2333 O O . ASP A 1 294 ? 25.441 3.944 -19.507 1.00 97.19 294 ASP A O 1
ATOM 2337 N N . PHE A 1 295 ? 23.695 4.257 -20.910 1.00 97.88 295 PHE A N 1
ATOM 2338 C CA . PHE A 1 295 ? 24.289 5.190 -21.861 1.00 97.88 295 PHE A CA 1
ATOM 2339 C C . PHE A 1 295 ? 25.431 4.591 -22.688 1.00 97.88 295 PHE A C 1
ATOM 2341 O O . PHE A 1 295 ? 26.419 5.292 -22.983 1.00 97.88 295 PHE A O 1
ATOM 2348 N N . ASP A 1 296 ? 25.344 3.311 -23.043 1.00 97.31 296 ASP A N 1
ATOM 2349 C CA . ASP A 1 296 ? 26.347 2.622 -23.848 1.00 97.31 296 ASP A CA 1
ATOM 2350 C C . ASP A 1 296 ? 26.077 2.627 -25.367 1.00 97.31 296 ASP A C 1
ATOM 2352 O O . ASP A 1 296 ? 27.009 2.377 -26.148 1.00 97.31 296 ASP A O 1
ATOM 2356 N N . GLN A 1 297 ? 24.903 3.131 -25.777 1.00 97.12 297 GLN A N 1
ATOM 2357 C CA . GLN A 1 297 ? 24.338 3.197 -27.136 1.00 97.12 297 GLN A CA 1
ATOM 2358 C C . GLN A 1 297 ? 23.577 1.945 -27.596 1.00 97.12 297 GLN A C 1
ATOM 2360 O O . GLN A 1 297 ? 23.130 1.921 -28.752 1.00 97.12 297 GLN A O 1
ATOM 2365 N N . LEU A 1 298 ? 23.426 0.934 -26.748 1.00 97.81 298 LEU A N 1
ATOM 2366 C CA . LEU A 1 298 ? 22.501 -0.173 -26.957 1.00 97.81 298 LEU A CA 1
ATOM 2367 C C . LEU A 1 298 ? 21.160 0.157 -26.285 1.00 97.81 298 LEU A C 1
ATOM 2369 O O . LEU A 1 298 ? 21.155 0.715 -25.194 1.00 97.81 298 LEU A O 1
ATOM 2373 N N . PRO A 1 299 ? 20.017 -0.101 -26.947 1.00 98.19 299 PRO A N 1
ATOM 2374 C CA . PRO A 1 299 ? 18.734 0.101 -26.294 1.00 98.19 299 PRO A CA 1
ATOM 2375 C C . PRO A 1 299 ? 18.397 -0.993 -25.285 1.00 98.19 299 PRO A C 1
ATOM 2377 O O . PRO A 1 299 ? 18.633 -2.172 -25.579 1.00 98.19 299 PRO A O 1
ATOM 2380 N N . ASP A 1 300 ? 17.732 -0.632 -24.186 1.00 98.50 300 ASP A N 1
ATOM 2381 C CA . ASP A 1 300 ? 17.402 -1.573 -23.111 1.00 98.50 300 ASP A CA 1
ATOM 2382 C C . ASP A 1 300 ? 16.556 -2.744 -23.644 1.00 98.50 300 ASP A C 1
ATOM 2384 O O . ASP A 1 300 ? 16.857 -3.921 -23.400 1.00 98.50 300 ASP A O 1
ATOM 2388 N N . GLY A 1 301 ? 15.536 -2.452 -24.456 1.00 97.94 301 GLY A N 1
ATOM 2389 C CA . GLY A 1 301 ? 14.695 -3.454 -25.110 1.00 97.94 301 GLY A CA 1
ATOM 2390 C C . GLY A 1 301 ? 15.464 -4.409 -26.026 1.00 97.94 301 GLY A C 1
ATOM 2391 O O . GLY A 1 301 ? 15.192 -5.618 -26.037 1.00 97.94 301 GLY A O 1
ATOM 2392 N N . TRP A 1 302 ? 16.480 -3.917 -26.742 1.00 97.88 302 TRP A N 1
ATOM 2393 C CA . TRP A 1 302 ? 17.339 -4.752 -27.590 1.00 97.88 302 TRP A CA 1
ATOM 2394 C C . TRP A 1 302 ? 18.233 -5.665 -26.748 1.00 97.88 302 TRP A C 1
ATOM 2396 O O . TRP A 1 302 ? 18.334 -6.866 -27.022 1.00 97.88 302 TRP A O 1
ATOM 2406 N N . GLU A 1 303 ? 18.839 -5.132 -25.692 1.00 98.06 303 GLU A N 1
ATOM 2407 C CA . GLU A 1 303 ? 19.682 -5.906 -24.787 1.00 98.06 303 GLU A CA 1
ATOM 2408 C C . GLU A 1 303 ? 18.891 -7.010 -24.087 1.00 98.06 303 GLU A C 1
ATOM 2410 O O . GLU A 1 303 ? 19.295 -8.179 -24.102 1.00 98.06 303 GLU A O 1
ATOM 2415 N N . VAL A 1 304 ? 17.710 -6.682 -23.557 1.00 97.50 304 VAL A N 1
ATOM 2416 C CA . VAL A 1 304 ? 16.803 -7.651 -22.930 1.00 97.50 304 VAL A CA 1
ATOM 2417 C C . VAL A 1 304 ? 16.395 -8.745 -23.919 1.00 97.50 304 VAL A C 1
ATOM 2419 O O . VAL A 1 304 ? 16.421 -9.931 -23.564 1.00 97.50 304 VAL A O 1
ATOM 2422 N N . GLN A 1 305 ? 16.067 -8.391 -25.167 1.00 97.06 305 GLN A N 1
ATOM 2423 C CA . GLN A 1 305 ? 15.714 -9.356 -26.214 1.00 97.06 305 GLN A CA 1
ATOM 2424 C C . GLN A 1 305 ? 16.831 -10.384 -26.462 1.00 97.06 305 GLN A C 1
ATOM 2426 O O . GLN A 1 305 ? 16.537 -11.561 -26.711 1.00 97.06 305 GLN A O 1
ATOM 2431 N N . TYR A 1 306 ? 18.094 -9.957 -26.396 1.00 96.56 306 TYR A N 1
ATOM 2432 C CA . TYR A 1 306 ? 19.265 -10.798 -26.652 1.00 96.56 306 TYR A CA 1
ATOM 2433 C C . TYR A 1 306 ? 19.980 -11.296 -25.389 1.00 96.56 306 TYR A C 1
ATOM 2435 O O . TYR A 1 306 ? 21.049 -11.899 -25.484 1.00 96.56 306 TYR A O 1
ATOM 2443 N N . PHE A 1 307 ? 19.349 -11.168 -24.217 1.00 95.62 307 PHE A N 1
ATOM 2444 C CA . PHE A 1 307 ? 19.884 -11.613 -22.923 1.00 95.62 307 PHE A CA 1
ATOM 2445 C C . PHE A 1 307 ? 21.209 -10.937 -22.523 1.00 95.62 307 PHE A C 1
ATOM 2447 O O . PHE A 1 307 ? 22.024 -11.541 -21.814 1.00 95.62 307 PHE A O 1
ATOM 2454 N N . LEU A 1 308 ? 21.407 -9.703 -22.977 1.00 96.44 308 LEU A N 1
ATOM 2455 C CA . LEU A 1 308 ? 22.457 -8.787 -22.540 1.00 96.44 308 LEU A CA 1
ATOM 2456 C C . LEU A 1 308 ? 22.003 -8.019 -21.288 1.00 96.44 308 LEU A C 1
ATOM 2458 O O . LEU A 1 308 ? 20.927 -8.298 -20.744 1.00 96.44 308 LEU A O 1
ATOM 2462 N N . ASN A 1 309 ? 22.860 -7.149 -20.750 1.00 96.75 309 ASN A N 1
ATOM 2463 C CA . ASN A 1 309 ? 22.581 -6.459 -19.494 1.00 96.75 309 ASN A CA 1
ATOM 2464 C C . ASN A 1 309 ? 22.341 -4.951 -19.696 1.00 96.75 309 ASN A C 1
ATOM 2466 O O . ASN A 1 309 ? 23.327 -4.218 -19.629 1.00 96.75 309 ASN A O 1
ATOM 2470 N N . PRO A 1 310 ? 21.075 -4.480 -19.686 1.00 97.81 310 PRO A N 1
ATOM 2471 C CA . PRO A 1 310 ? 20.715 -3.079 -19.965 1.00 97.81 310 PRO A CA 1
ATOM 2472 C C . PRO A 1 310 ? 21.197 -2.059 -18.920 1.00 97.81 310 PRO A C 1
ATOM 2474 O O . PRO A 1 310 ? 20.904 -0.873 -18.966 1.00 97.81 310 PRO A O 1
ATOM 2477 N N . LEU A 1 311 ? 21.910 -2.522 -17.891 1.00 98.06 311 LEU A N 1
ATOM 2478 C CA . LEU A 1 311 ? 22.443 -1.696 -16.809 1.00 98.06 311 LEU A CA 1
ATOM 2479 C C . LEU A 1 311 ? 23.976 -1.696 -16.766 1.00 98.06 311 LEU A C 1
ATOM 2481 O O . LEU A 1 311 ? 24.562 -1.250 -15.767 1.00 98.06 311 LEU A O 1
ATOM 2485 N N . ALA A 1 312 ? 24.657 -2.275 -17.758 1.00 97.56 312 ALA A N 1
ATOM 2486 C CA . ALA A 1 312 ? 26.112 -2.283 -17.783 1.00 97.56 312 ALA A CA 1
ATOM 2487 C C . ALA A 1 312 ? 26.711 -2.353 -19.184 1.00 97.56 312 ALA A C 1
ATOM 2489 O O . ALA A 1 312 ? 26.541 -3.354 -19.864 1.00 97.56 312 ALA A O 1
ATOM 2490 N N . ASN A 1 313 ? 27.606 -1.395 -19.452 1.00 97.06 313 ASN A N 1
ATOM 2491 C CA . ASN A 1 313 ? 28.222 -1.251 -20.760 1.00 97.06 313 ASN A CA 1
ATOM 2492 C C . ASN A 1 313 ? 28.890 -2.543 -21.228 1.00 97.06 313 ASN A C 1
ATOM 2494 O O . ASN A 1 313 ? 29.966 -2.923 -20.729 1.00 97.06 313 ASN A O 1
ATOM 2498 N N . ASP A 1 314 ? 28.251 -3.184 -22.198 1.00 95.56 314 ASP A N 1
ATOM 2499 C CA . ASP A 1 314 ? 28.654 -4.467 -22.744 1.00 95.56 314 ASP A CA 1
ATOM 2500 C C . ASP A 1 314 ? 28.849 -4.444 -24.267 1.00 95.56 314 ASP A C 1
ATOM 2502 O O . ASP A 1 314 ? 29.242 -5.456 -24.845 1.00 95.56 314 ASP A O 1
ATOM 2506 N N . THR A 1 315 ? 28.791 -3.252 -24.874 1.00 97.06 315 THR A N 1
ATOM 2507 C CA . THR A 1 315 ? 29.103 -2.955 -26.289 1.00 97.06 315 THR A CA 1
ATOM 2508 C C . THR A 1 315 ? 30.279 -3.706 -26.923 1.00 97.06 315 THR A C 1
ATOM 2510 O O . THR A 1 315 ? 30.263 -3.944 -28.126 1.00 97.06 315 THR A O 1
ATOM 2513 N N . HIS A 1 316 ? 31.318 -4.040 -26.150 1.00 96.50 316 HIS A N 1
ATOM 2514 C CA . HIS A 1 316 ? 32.546 -4.698 -26.618 1.00 96.50 316 HIS A CA 1
ATOM 2515 C C . HIS A 1 316 ? 32.618 -6.203 -26.314 1.00 96.50 316 HIS A C 1
ATOM 2517 O O . HIS A 1 316 ? 33.685 -6.814 -26.472 1.00 96.50 316 HIS A O 1
ATOM 2523 N N . LEU A 1 317 ? 31.543 -6.792 -25.794 1.00 97.31 317 LEU A N 1
ATOM 2524 C CA . LEU A 1 317 ? 31.426 -8.236 -25.654 1.00 97.31 317 LEU A CA 1
ATOM 2525 C C . LEU A 1 317 ? 31.074 -8.874 -27.001 1.00 97.31 317 LEU A C 1
ATOM 2527 O O . LEU A 1 317 ? 30.537 -8.226 -27.888 1.00 97.31 317 LEU A O 1
ATOM 2531 N N . ASP A 1 318 ? 31.440 -10.147 -27.119 1.00 96.88 318 ASP A N 1
ATOM 2532 C CA . ASP A 1 318 ? 31.249 -11.008 -28.292 1.00 96.88 318 ASP A CA 1
ATOM 2533 C C . ASP A 1 318 ? 30.695 -12.347 -27.754 1.00 96.88 318 ASP A C 1
ATOM 2535 O O . ASP A 1 318 ? 31.479 -13.234 -27.373 1.00 96.88 318 ASP A O 1
ATOM 2539 N N . PRO A 1 319 ? 29.371 -12.443 -27.510 1.00 96.69 319 PRO A N 1
ATOM 2540 C CA . PRO A 1 319 ? 28.761 -13.588 -26.833 1.00 96.69 319 PRO A CA 1
ATOM 2541 C C . PRO A 1 319 ? 28.794 -14.887 -27.647 1.00 96.69 319 PRO A C 1
ATOM 2543 O O . PRO A 1 319 ? 28.832 -15.979 -27.060 1.00 96.69 319 PRO A O 1
ATOM 2546 N N . ASP A 1 320 ? 28.780 -14.796 -28.975 1.00 96.12 320 ASP A N 1
ATOM 2547 C CA . ASP A 1 320 ? 28.755 -15.941 -29.888 1.00 96.12 320 ASP A CA 1
ATOM 2548 C C . ASP A 1 320 ? 30.134 -16.328 -30.459 1.00 96.12 320 ASP A C 1
ATOM 2550 O O . ASP A 1 320 ? 30.291 -17.423 -31.020 1.00 96.12 320 ASP A O 1
ATOM 2554 N N . PHE A 1 321 ? 31.156 -15.514 -30.182 1.00 96.44 321 PHE A N 1
ATOM 2555 C CA . PHE A 1 321 ? 32.556 -15.687 -30.559 1.00 96.44 321 PHE A CA 1
ATOM 2556 C C . PHE A 1 321 ? 32.807 -15.628 -32.069 1.00 96.44 321 PHE A C 1
ATOM 2558 O O . PHE A 1 321 ? 33.731 -16.297 -32.568 1.00 96.44 321 PHE A O 1
ATOM 2565 N N . ASP A 1 322 ? 32.008 -14.858 -32.801 1.00 94.81 322 ASP A N 1
ATOM 2566 C CA . ASP A 1 322 ? 32.140 -14.684 -34.242 1.00 94.81 322 ASP A CA 1
ATOM 2567 C C . ASP A 1 322 ? 33.088 -13.541 -34.640 1.00 94.81 322 ASP A C 1
ATOM 2569 O O . ASP A 1 322 ? 33.495 -13.486 -35.805 1.00 94.81 322 ASP A O 1
ATOM 2573 N N . THR A 1 323 ? 33.555 -12.737 -33.673 1.00 95.62 323 THR A N 1
ATOM 2574 C CA . THR A 1 323 ? 34.432 -11.552 -33.781 1.00 95.62 323 THR A CA 1
ATOM 2575 C C . THR A 1 323 ? 33.767 -10.205 -34.076 1.00 95.62 323 THR A C 1
ATOM 2577 O O . THR A 1 323 ? 34.499 -9.213 -34.212 1.00 95.62 323 THR A O 1
ATOM 2580 N N . LEU A 1 324 ? 32.442 -10.137 -34.163 1.00 96.81 324 LEU A N 1
ATOM 2581 C CA . LEU A 1 324 ? 31.682 -8.896 -34.029 1.00 96.81 324 LEU A CA 1
ATOM 2582 C C . LEU A 1 324 ? 31.431 -8.604 -32.544 1.00 96.81 324 LEU A C 1
ATOM 2584 O O . LEU A 1 324 ? 31.460 -9.504 -31.712 1.00 96.81 324 LEU A O 1
ATOM 2588 N N . ASP A 1 325 ? 31.317 -7.322 -32.201 1.00 97.56 325 ASP A N 1
ATOM 2589 C CA . ASP A 1 325 ? 30.919 -6.907 -30.858 1.00 97.56 325 ASP A CA 1
ATOM 2590 C C . ASP A 1 325 ? 29.457 -6.448 -30.848 1.00 97.56 325 ASP A C 1
ATOM 2592 O O . ASP A 1 325 ? 28.941 -6.025 -31.885 1.00 97.56 325 ASP A O 1
ATOM 2596 N N . ASN A 1 326 ? 28.806 -6.510 -29.682 1.00 97.56 326 ASN A N 1
ATOM 2597 C CA . ASN A 1 326 ? 27.379 -6.200 -29.515 1.00 97.56 326 ASN A CA 1
ATOM 2598 C C . ASN A 1 326 ? 26.961 -4.897 -30.218 1.00 97.56 326 ASN A C 1
ATOM 2600 O O . ASN A 1 326 ? 25.931 -4.850 -30.889 1.00 97.56 326 ASN A O 1
ATOM 2604 N N . LEU A 1 327 ? 27.777 -3.840 -30.104 1.00 97.81 327 LEU A N 1
ATOM 2605 C CA . LEU A 1 327 ? 27.490 -2.553 -30.740 1.00 97.81 327 LEU A CA 1
ATOM 2606 C C . LEU A 1 327 ? 27.476 -2.648 -32.267 1.00 97.81 327 LEU A C 1
ATOM 2608 O O . LEU A 1 327 ? 26.563 -2.125 -32.907 1.00 97.81 327 LEU A O 1
ATOM 2612 N N . LEU A 1 328 ? 28.472 -3.301 -32.868 1.00 97.69 328 LEU A N 1
ATOM 2613 C CA . LEU A 1 328 ? 28.499 -3.471 -34.315 1.00 97.69 328 LEU A CA 1
ATOM 2614 C C . LEU A 1 328 ? 27.350 -4.362 -34.791 1.00 97.69 328 LEU A C 1
ATOM 2616 O O . LEU A 1 328 ? 26.778 -4.090 -35.844 1.00 97.69 328 LEU A O 1
ATOM 2620 N N . GLU A 1 329 ? 26.993 -5.386 -34.024 1.00 97.75 329 GLU A N 1
ATOM 2621 C CA . GLU A 1 329 ? 25.869 -6.267 -34.337 1.00 97.75 329 GLU A CA 1
ATOM 2622 C C . GLU A 1 329 ? 24.529 -5.541 -34.305 1.00 97.75 329 GLU A C 1
ATOM 2624 O O . GLU A 1 329 ? 23.738 -5.666 -35.242 1.00 97.75 329 GLU A O 1
ATOM 2629 N N . TYR A 1 330 ? 24.316 -4.686 -33.304 1.00 97.38 330 TYR A N 1
ATOM 2630 C CA . TYR A 1 330 ? 23.180 -3.772 -33.269 1.00 97.38 330 TYR A CA 1
ATOM 2631 C C . TYR A 1 330 ? 23.158 -2.842 -34.496 1.00 97.38 330 TYR A C 1
ATOM 2633 O O . TYR A 1 330 ? 22.131 -2.722 -35.169 1.00 97.38 330 TYR A O 1
ATOM 2641 N N . GLU A 1 331 ? 24.297 -2.234 -34.856 1.00 97.06 331 GLU A N 1
ATOM 2642 C CA . GLU A 1 331 ? 24.407 -1.324 -36.008 1.00 97.06 331 GLU A CA 1
ATOM 2643 C C . GLU A 1 331 ? 24.081 -1.994 -37.357 1.00 97.06 331 GLU A C 1
ATOM 2645 O O . GLU A 1 331 ? 23.565 -1.329 -38.267 1.00 97.06 331 GLU A O 1
ATOM 2650 N N . ILE A 1 332 ? 24.394 -3.285 -37.516 1.00 95.62 332 ILE A N 1
ATOM 2651 C CA . ILE A 1 332 ? 24.152 -4.045 -38.756 1.00 95.62 332 ILE A CA 1
ATOM 2652 C C . ILE A 1 332 ? 22.889 -4.919 -38.704 1.00 95.62 332 ILE A C 1
ATOM 2654 O O . ILE A 1 332 ? 22.472 -5.434 -39.743 1.00 95.62 332 ILE A O 1
ATOM 2658 N N . GLY A 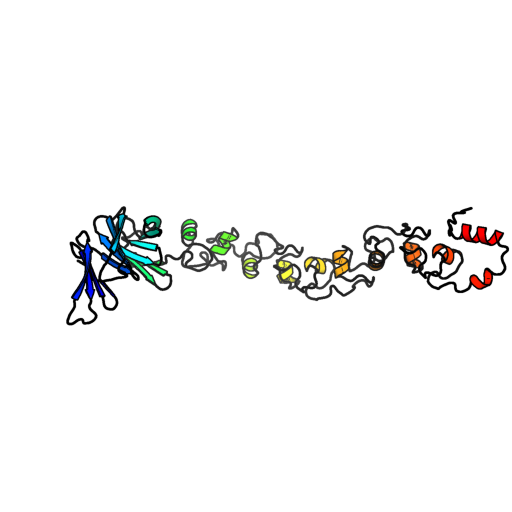1 333 ? 22.252 -5.038 -37.537 1.00 95.56 333 GLY A N 1
ATOM 2659 C CA . GLY A 1 333 ? 21.009 -5.772 -37.311 1.00 95.56 333 GLY A CA 1
ATOM 2660 C C . GLY A 1 333 ? 21.159 -7.290 -37.176 1.00 95.56 333 GLY A C 1
ATOM 2661 O O . GLY A 1 333 ? 20.170 -7.994 -37.396 1.00 95.56 333 GLY A O 1
ATOM 2662 N N . THR A 1 334 ? 22.355 -7.797 -36.861 1.00 96.88 334 THR A N 1
ATOM 2663 C CA . THR A 1 334 ? 22.597 -9.226 -36.595 1.00 96.88 334 THR A CA 1
ATOM 2664 C C . THR A 1 334 ? 22.199 -9.614 -35.175 1.00 96.88 334 THR A C 1
ATOM 2666 O O . THR A 1 334 ? 21.814 -8.775 -34.358 1.00 96.88 334 THR A O 1
ATOM 2669 N N . ASN A 1 335 ? 22.189 -10.916 -34.902 1.00 96.25 335 ASN A N 1
ATOM 2670 C CA . ASN A 1 335 ? 21.872 -11.456 -33.593 1.00 96.25 335 ASN A CA 1
ATOM 2671 C C . ASN A 1 335 ? 23.166 -11.707 -32.801 1.00 96.25 335 ASN A C 1
ATOM 2673 O O . ASN A 1 335 ? 23.833 -12.692 -33.106 1.00 96.25 335 ASN A O 1
ATOM 2677 N N . PRO A 1 336 ? 23.416 -10.977 -31.696 1.00 97.12 336 PRO A N 1
ATOM 2678 C CA . PRO A 1 336 ? 24.659 -11.067 -30.920 1.00 97.12 336 PRO A CA 1
ATOM 2679 C C . PRO A 1 336 ? 24.885 -12.372 -30.165 1.00 97.12 336 PRO A C 1
ATOM 2681 O O . PRO A 1 336 ? 25.862 -12.564 -29.443 1.00 97.12 336 PRO A O 1
ATOM 2684 N N . THR A 1 337 ? 23.944 -13.300 -30.286 1.00 96.50 337 THR A N 1
ATOM 2685 C CA . THR A 1 337 ? 24.029 -14.635 -29.700 1.00 96.50 337 THR A CA 1
ATOM 2686 C C . THR A 1 337 ? 24.126 -15.733 -30.758 1.00 96.50 337 THR A C 1
ATOM 2688 O O . THR A 1 337 ? 24.169 -16.918 -30.399 1.00 96.50 337 THR A O 1
ATOM 2691 N N . LEU A 1 338 ? 24.151 -15.379 -32.049 1.00 96.69 338 LEU A N 1
ATOM 2692 C CA . LEU A 1 338 ? 24.197 -16.303 -33.176 1.00 96.69 338 LEU A CA 1
ATOM 2693 C C . LEU A 1 338 ? 25.221 -15.859 -34.222 1.00 96.69 338 LEU A C 1
ATOM 2695 O O . LEU A 1 338 ? 24.911 -15.059 -35.090 1.00 96.69 338 LEU A O 1
ATOM 2699 N N . ALA A 1 339 ? 26.335 -16.588 -34.269 1.00 96.50 339 ALA A N 1
ATOM 2700 C CA . ALA A 1 339 ? 27.444 -16.309 -35.181 1.00 96.50 339 ALA A CA 1
ATOM 2701 C C . ALA A 1 339 ? 27.111 -16.377 -36.691 1.00 96.50 339 ALA A C 1
ATOM 2703 O O . ALA A 1 339 ? 27.992 -16.164 -37.514 1.00 96.50 339 ALA A O 1
ATOM 2704 N N . ASP A 1 340 ? 25.898 -16.798 -37.050 1.00 95.81 340 ASP A N 1
ATOM 2705 C CA . ASP A 1 340 ? 25.356 -16.964 -38.406 1.00 95.81 340 ASP A CA 1
ATOM 2706 C C . ASP A 1 340 ? 23.850 -16.659 -38.315 1.00 95.81 340 ASP A C 1
ATOM 2708 O O . ASP A 1 340 ? 23.028 -17.540 -38.003 1.00 95.81 340 ASP A O 1
ATOM 2712 N N . SER A 1 341 ? 23.502 -15.382 -38.474 1.00 95.56 341 SER A N 1
ATOM 2713 C CA . SER A 1 341 ? 22.159 -14.849 -38.231 1.00 95.56 341 SER A CA 1
ATOM 2714 C C . SER A 1 341 ? 21.126 -15.380 -39.225 1.00 95.56 341 SER A C 1
ATOM 2716 O O . SER A 1 341 ? 19.978 -15.653 -38.848 1.00 95.56 341 SER A O 1
ATOM 2718 N N . ASP A 1 342 ? 21.509 -15.564 -40.489 1.00 93.88 342 ASP A N 1
ATOM 2719 C CA . ASP A 1 342 ? 20.617 -16.035 -41.553 1.00 93.88 342 ASP A CA 1
ATOM 2720 C C . ASP A 1 342 ? 20.649 -17.560 -41.788 1.00 93.88 342 ASP A C 1
ATOM 2722 O O . ASP A 1 342 ? 19.786 -18.113 -42.490 1.00 93.88 342 ASP A O 1
ATOM 2726 N N . GLN A 1 343 ? 21.564 -18.250 -41.104 1.00 94.81 343 GLN A N 1
ATOM 2727 C CA . GLN A 1 343 ? 21.739 -19.701 -41.062 1.00 94.81 343 GLN A CA 1
ATOM 2728 C C . GLN A 1 343 ? 22.082 -20.319 -42.420 1.00 94.81 343 GLN A C 1
ATOM 2730 O O . GLN A 1 343 ? 21.679 -21.457 -42.724 1.00 94.81 343 GLN A O 1
ATOM 2735 N N . ASP A 1 344 ? 22.812 -19.596 -43.262 1.00 92.38 344 ASP A N 1
ATOM 2736 C CA . ASP A 1 344 ? 23.253 -20.073 -44.567 1.00 92.38 344 ASP A CA 1
ATOM 2737 C C . ASP A 1 344 ? 24.621 -20.794 -44.538 1.00 92.38 344 ASP A C 1
ATOM 2739 O O . ASP A 1 344 ? 24.995 -21.481 -45.508 1.00 92.38 344 ASP A O 1
ATOM 2743 N N . GLY A 1 345 ? 25.315 -20.732 -43.397 1.00 90.62 345 GLY A N 1
ATOM 2744 C CA . GLY A 1 345 ? 26.610 -21.343 -43.129 1.00 90.62 345 GLY A CA 1
ATOM 2745 C C . GLY A 1 345 ? 27.818 -20.411 -43.264 1.00 90.62 345 GLY A C 1
ATOM 2746 O O . GLY A 1 345 ? 28.950 -20.918 -43.193 1.00 90.62 345 GLY A O 1
ATOM 2747 N N . PHE A 1 346 ? 27.622 -19.113 -43.493 1.00 91.00 346 PHE A N 1
ATOM 2748 C CA . PHE A 1 346 ? 28.641 -18.072 -43.353 1.00 91.00 346 PHE A CA 1
ATOM 2749 C C . PHE A 1 346 ? 28.494 -17.368 -42.004 1.00 91.00 346 PHE A C 1
ATOM 2751 O O . PHE A 1 346 ? 27.426 -17.362 -41.421 1.00 91.00 346 PHE A O 1
ATOM 2758 N N . LEU A 1 347 ? 29.612 -16.878 -41.458 1.00 95.44 347 LEU A N 1
ATOM 2759 C CA . LEU A 1 347 ? 29.549 -16.106 -40.219 1.00 95.44 347 LEU A CA 1
ATOM 2760 C C . LEU A 1 347 ? 29.211 -14.657 -40.544 1.00 95.44 347 LEU A C 1
ATOM 2762 O O . LEU A 1 347 ? 29.750 -14.134 -41.533 1.00 95.44 347 LEU A O 1
ATOM 2766 N N . ASP A 1 348 ? 28.475 -13.996 -39.663 1.00 95.50 348 ASP A N 1
ATOM 2767 C CA . ASP A 1 348 ? 28.095 -12.591 -39.806 1.00 95.50 348 ASP A CA 1
ATOM 2768 C C . ASP A 1 348 ? 29.344 -11.712 -39.976 1.00 95.50 348 ASP A C 1
ATOM 2770 O O . ASP A 1 348 ? 29.461 -10.916 -40.922 1.00 95.50 348 ASP A O 1
ATOM 2774 N N . SER A 1 349 ? 30.373 -11.958 -39.157 1.00 95.69 349 SER A N 1
ATOM 2775 C CA . SER A 1 349 ? 31.674 -11.295 -39.268 1.00 95.69 349 SER A CA 1
ATOM 2776 C C . SER A 1 349 ? 32.348 -11.485 -40.626 1.00 95.69 349 SER A C 1
ATOM 2778 O O . SER A 1 349 ? 33.019 -10.577 -41.137 1.00 95.69 349 SER A O 1
ATOM 2780 N N . TRP A 1 350 ? 32.205 -12.656 -41.250 1.00 93.31 350 TRP A N 1
ATOM 2781 C CA . TRP A 1 350 ? 32.790 -12.928 -42.559 1.00 93.31 350 TRP A CA 1
ATOM 2782 C C . TRP A 1 350 ? 32.038 -12.174 -43.649 1.00 93.31 350 TRP A C 1
ATOM 2784 O O . TRP A 1 350 ? 32.674 -11.591 -44.535 1.00 93.31 350 TRP A O 1
ATOM 2794 N N . GLU A 1 351 ? 30.714 -12.166 -43.591 1.00 94.25 351 GLU A N 1
ATOM 2795 C CA . GLU A 1 351 ? 29.864 -11.493 -44.565 1.00 94.25 351 GLU A CA 1
ATOM 2796 C C . GLU A 1 351 ? 30.066 -9.987 -44.535 1.00 94.25 351 GLU A C 1
ATOM 2798 O O . GLU A 1 351 ? 30.412 -9.403 -45.571 1.00 94.25 351 GLU A O 1
ATOM 2803 N N . TYR A 1 352 ? 30.014 -9.389 -43.344 1.00 94.12 352 TYR A N 1
ATOM 2804 C CA . TYR A 1 352 ? 30.285 -7.972 -43.126 1.00 94.12 352 TYR A CA 1
ATOM 2805 C C . TYR A 1 352 ? 31.653 -7.559 -43.695 1.00 94.12 352 TYR A C 1
ATOM 2807 O O . TYR A 1 352 ? 31.759 -6.643 -44.519 1.00 94.12 352 TYR A O 1
ATOM 2815 N N . ASN A 1 353 ? 32.716 -8.303 -43.362 1.00 94.06 353 ASN A N 1
ATOM 2816 C CA . ASN A 1 353 ? 34.076 -8.012 -43.832 1.00 94.06 353 ASN A CA 1
ATOM 2817 C C . ASN A 1 353 ? 34.275 -8.206 -45.349 1.00 94.06 353 ASN A C 1
ATOM 2819 O O . ASN A 1 353 ? 35.225 -7.660 -45.923 1.00 94.06 353 ASN A O 1
ATOM 2823 N N . ASN A 1 354 ? 33.411 -8.979 -46.014 1.00 91.06 354 ASN A N 1
ATOM 2824 C CA . ASN A 1 354 ? 33.456 -9.207 -47.462 1.00 91.06 354 ASN A CA 1
ATOM 2825 C C . ASN A 1 354 ? 32.393 -8.408 -48.241 1.00 91.06 354 ASN A C 1
ATOM 2827 O O . ASN A 1 354 ? 32.358 -8.498 -49.473 1.00 91.06 354 ASN A O 1
ATOM 2831 N N . GLY A 1 355 ? 31.591 -7.581 -47.561 1.00 90.81 355 GLY A N 1
ATOM 2832 C CA . GLY A 1 355 ? 30.550 -6.747 -48.165 1.00 90.81 355 GLY A CA 1
ATOM 2833 C C . GLY A 1 355 ? 29.312 -7.525 -48.620 1.00 90.81 355 GLY A C 1
ATOM 2834 O O . GLY A 1 355 ? 28.648 -7.094 -49.567 1.00 90.81 355 GLY A O 1
ATOM 2835 N N . PHE A 1 356 ? 29.048 -8.675 -47.997 1.00 92.25 356 PHE A N 1
ATOM 2836 C CA . PHE A 1 356 ? 27.763 -9.370 -48.059 1.00 92.25 356 PHE A CA 1
ATOM 2837 C C . PHE A 1 356 ? 26.840 -8.849 -46.949 1.00 92.25 356 PHE A C 1
ATOM 2839 O O . PHE A 1 356 ? 27.277 -8.095 -46.083 1.00 92.25 356 PHE A O 1
ATOM 2846 N N . ASP A 1 357 ? 25.556 -9.169 -47.060 1.00 93.31 357 ASP A N 1
ATOM 2847 C CA . ASP A 1 357 ? 24.516 -8.767 -46.113 1.00 93.31 357 ASP A CA 1
ATOM 2848 C C . ASP A 1 357 ? 24.270 -9.951 -45.165 1.00 93.31 357 ASP A C 1
ATOM 2850 O O . ASP A 1 357 ? 23.708 -10.931 -45.654 1.00 93.31 357 ASP A O 1
ATOM 2854 N N . PRO A 1 358 ? 24.677 -9.873 -43.879 1.00 94.88 358 PRO A N 1
ATOM 2855 C CA . PRO A 1 358 ? 24.575 -10.981 -42.915 1.00 94.88 358 PRO A CA 1
ATOM 2856 C C . PRO A 1 358 ? 23.152 -11.493 -42.638 1.00 94.88 358 PRO A C 1
ATOM 2858 O O . PRO A 1 358 ? 22.949 -12.496 -41.964 1.00 94.88 358 PRO A O 1
ATOM 2861 N N . LEU A 1 359 ? 22.129 -10.771 -43.107 1.00 95.62 359 LEU A N 1
ATOM 2862 C CA . LEU A 1 359 ? 20.723 -11.136 -42.929 1.00 95.62 359 LEU A CA 1
ATOM 2863 C C . LEU A 1 359 ? 20.108 -11.745 -44.196 1.00 95.62 359 LEU A C 1
ATOM 2865 O O . LEU A 1 359 ? 18.886 -11.943 -44.270 1.00 95.62 359 LEU A O 1
ATOM 2869 N N . ASN A 1 360 ? 20.910 -11.982 -45.234 1.00 93.56 360 ASN A N 1
ATOM 2870 C CA . ASN A 1 360 ? 20.429 -12.415 -46.535 1.00 93.56 360 ASN A CA 1
ATOM 2871 C C . ASN A 1 360 ? 21.232 -13.599 -47.093 1.00 93.56 360 ASN A C 1
ATOM 2873 O O . ASN A 1 360 ? 22.282 -13.378 -47.709 1.00 93.56 360 ASN A O 1
ATOM 2877 N N . PRO A 1 361 ? 20.634 -14.812 -47.089 1.00 89.75 361 PRO A N 1
ATOM 2878 C CA . PRO A 1 361 ? 21.345 -16.037 -47.413 1.00 89.75 361 PRO A CA 1
ATOM 2879 C C . PRO A 1 361 ? 22.098 -15.952 -48.736 1.00 89.75 361 PRO A C 1
ATOM 2881 O O . PRO A 1 361 ? 21.504 -15.786 -49.817 1.00 89.75 361 PRO A O 1
ATOM 2884 N N . VAL A 1 362 ? 23.409 -16.162 -48.683 1.00 80.06 362 VAL A N 1
ATOM 2885 C CA . VAL A 1 362 ? 24.329 -16.261 -49.816 1.00 80.06 362 VAL A CA 1
ATOM 2886 C C . VAL A 1 362 ? 24.059 -17.553 -50.587 1.00 80.06 362 VAL A C 1
ATOM 2888 O O . VAL A 1 362 ? 24.787 -18.554 -50.606 1.00 80.06 362 VAL A O 1
ATOM 2891 N N . VAL A 1 363 ? 22.992 -17.518 -51.376 1.00 69.00 363 VAL A N 1
ATOM 2892 C CA . VAL A 1 363 ? 22.632 -18.596 -52.289 1.00 69.00 363 VAL A CA 1
ATOM 2893 C C . VAL A 1 363 ? 23.574 -18.629 -53.493 1.00 69.00 363 VAL A C 1
ATOM 2895 O O . VAL A 1 363 ? 23.418 -17.904 -54.476 1.00 69.00 363 VAL A O 1
ATOM 2898 N N . GLY A 1 364 ? 24.532 -19.560 -53.490 1.00 55.59 364 GLY A N 1
ATOM 2899 C CA . GLY A 1 364 ? 25.239 -19.918 -54.725 1.00 55.59 364 GLY A CA 1
ATOM 2900 C C . GLY A 1 364 ? 26.726 -20.214 -54.649 1.00 55.59 364 GLY A C 1
ATOM 2901 O O . GLY A 1 364 ? 27.345 -20.350 -55.703 1.00 55.59 364 GLY A O 1
ATOM 2902 N N . LEU A 1 365 ? 27.346 -20.408 -53.489 1.00 53.16 365 LEU A N 1
ATOM 2903 C CA . LEU A 1 365 ? 28.743 -20.865 -53.508 1.00 53.16 365 LEU A CA 1
ATOM 2904 C C . LEU A 1 365 ? 28.889 -22.310 -54.016 1.00 53.16 365 LEU A C 1
ATOM 2906 O O . LEU A 1 365 ? 29.936 -22.670 -54.552 1.00 53.16 365 LEU A O 1
ATOM 2910 N N . SER A 1 366 ? 27.805 -23.094 -54.056 1.00 49.16 366 SER A N 1
ATOM 2911 C CA . SER A 1 366 ? 27.771 -24.393 -54.749 1.00 49.16 366 SER A CA 1
ATOM 2912 C C . SER A 1 366 ? 28.017 -24.307 -56.265 1.00 49.16 366 SER A C 1
ATOM 2914 O O . SER A 1 366 ? 28.461 -25.292 -56.850 1.00 49.16 366 SER A O 1
ATOM 2916 N N . GLN A 1 367 ? 27.806 -23.150 -56.908 1.00 44.03 367 GLN A N 1
ATOM 2917 C CA . GLN A 1 367 ? 28.119 -22.931 -58.332 1.00 44.03 367 GLN A CA 1
ATOM 2918 C C . GLN A 1 367 ? 29.528 -22.349 -58.566 1.00 44.03 367 GLN A C 1
ATOM 2920 O O . GLN A 1 367 ? 30.041 -22.446 -59.680 1.00 44.03 367 GLN A O 1
ATOM 2925 N N . TYR A 1 368 ? 30.208 -21.868 -57.518 1.00 47.53 368 TYR A N 1
ATOM 2926 C CA . TYR A 1 368 ? 31.629 -21.481 -57.552 1.00 47.53 368 TYR A CA 1
ATOM 2927 C C . TYR A 1 368 ? 32.576 -22.591 -57.048 1.00 47.53 368 TYR A C 1
ATOM 2929 O O . TYR A 1 368 ? 33.745 -22.645 -57.438 1.00 47.53 368 TYR A O 1
ATOM 2937 N N . LEU A 1 369 ? 32.071 -23.544 -56.256 1.00 45.22 369 LEU A N 1
ATOM 2938 C CA . LEU A 1 369 ? 32.837 -24.668 -55.699 1.00 45.22 369 LEU A CA 1
ATOM 2939 C C . LEU A 1 369 ? 33.106 -25.813 -56.699 1.00 45.22 369 LEU A C 1
ATOM 2941 O O . LEU A 1 369 ? 33.904 -26.703 -56.408 1.00 45.22 369 LEU A O 1
ATOM 2945 N N . VAL A 1 370 ? 32.525 -25.789 -57.906 1.00 45.16 370 VAL A N 1
ATOM 2946 C CA . VAL A 1 370 ? 32.729 -26.842 -58.932 1.00 45.16 370 VAL A CA 1
ATOM 2947 C C . VAL A 1 370 ? 34.025 -26.654 -59.746 1.00 45.16 370 VAL A C 1
ATOM 2949 O O . VAL A 1 370 ? 34.369 -27.511 -60.558 1.00 45.16 370 VAL A O 1
ATOM 2952 N N . SER A 1 371 ? 34.806 -25.588 -59.530 1.00 46.50 371 SER A N 1
ATOM 2953 C CA . SER A 1 371 ? 36.025 -25.329 -60.326 1.00 46.50 371 SER A CA 1
ATOM 2954 C C . SER A 1 371 ? 37.334 -25.165 -59.551 1.00 46.50 371 SER A C 1
ATOM 2956 O O . SER A 1 371 ? 38.354 -24.852 -60.165 1.00 46.50 371 SER A O 1
ATOM 2958 N N . ILE A 1 372 ? 37.361 -25.406 -58.239 1.00 49.03 372 ILE A N 1
ATOM 2959 C CA . ILE A 1 372 ? 38.589 -25.262 -57.441 1.00 49.03 372 ILE A CA 1
ATOM 2960 C C . ILE A 1 372 ? 39.263 -26.634 -57.258 1.00 49.03 372 ILE A C 1
ATOM 2962 O O . ILE A 1 372 ? 38.625 -27.561 -56.755 1.00 49.03 372 ILE A O 1
ATOM 2966 N N . PRO A 1 373 ? 40.541 -26.820 -57.653 1.00 52.12 373 PRO A N 1
ATOM 2967 C CA . PRO A 1 373 ? 41.271 -28.056 -57.383 1.00 52.12 373 PRO A CA 1
ATOM 2968 C C . PRO A 1 373 ? 41.245 -28.352 -55.882 1.00 52.12 373 PRO A C 1
ATOM 2970 O O . PRO A 1 373 ? 41.508 -27.453 -55.086 1.00 52.12 373 PRO A O 1
ATOM 2973 N N . GLY A 1 374 ? 40.968 -29.601 -55.492 1.00 50.69 374 GLY A N 1
ATOM 2974 C CA . GLY A 1 374 ? 40.646 -30.001 -54.109 1.00 50.69 374 GLY A CA 1
ATOM 2975 C C . GLY A 1 374 ? 41.661 -29.649 -53.010 1.00 50.69 374 GLY A C 1
ATOM 2976 O O . GLY A 1 374 ? 41.403 -29.902 -51.842 1.00 50.69 374 GLY A O 1
ATOM 2977 N N . TRP A 1 375 ? 42.810 -29.065 -53.349 1.00 56.59 375 TRP A N 1
ATOM 2978 C CA . TRP A 1 375 ? 43.824 -28.598 -52.401 1.00 56.59 375 TRP A CA 1
ATOM 2979 C C . TRP A 1 375 ? 43.541 -27.158 -51.942 1.00 56.59 375 TRP A C 1
ATOM 2981 O O . TRP A 1 375 ? 43.862 -26.810 -50.813 1.00 56.59 375 TRP A O 1
ATOM 2991 N N . LEU A 1 376 ? 42.883 -26.352 -52.787 1.00 52.03 376 LEU A N 1
ATOM 2992 C CA . LEU A 1 376 ? 42.398 -25.004 -52.459 1.00 52.03 376 LEU A CA 1
ATOM 2993 C C . LEU A 1 376 ? 41.110 -25.053 -51.615 1.00 52.03 376 LEU A C 1
ATOM 2995 O O . LEU A 1 376 ? 40.845 -24.159 -50.819 1.00 52.03 376 LEU A O 1
ATOM 2999 N N . PHE A 1 377 ? 40.346 -26.138 -51.751 1.00 53.09 377 PHE A N 1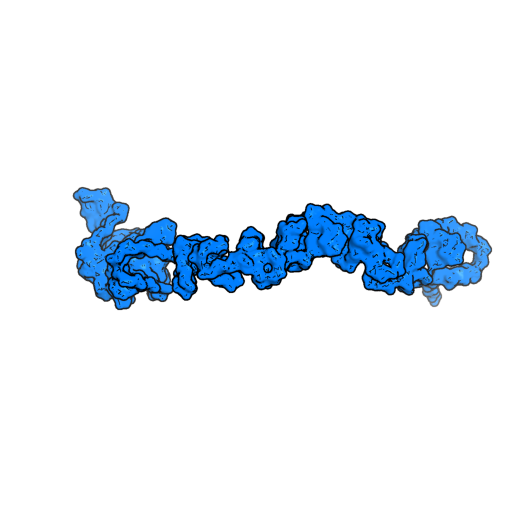
ATOM 3000 C CA . PHE A 1 377 ? 39.123 -26.403 -50.988 1.00 53.09 377 PHE A CA 1
ATOM 3001 C C . PHE A 1 377 ? 39.403 -26.597 -49.490 1.00 53.09 377 PHE A C 1
ATOM 3003 O O . PHE A 1 377 ? 38.666 -26.111 -48.642 1.00 53.09 377 PHE A O 1
ATOM 3010 N N . ILE A 1 378 ? 40.518 -27.261 -49.165 1.00 52.53 378 ILE A N 1
ATOM 3011 C CA . ILE A 1 378 ? 40.952 -27.480 -47.779 1.00 52.53 378 ILE A CA 1
ATOM 3012 C C . ILE A 1 378 ? 41.422 -26.162 -47.151 1.00 52.53 378 ILE A C 1
ATOM 3014 O O . ILE A 1 378 ? 41.134 -25.915 -45.990 1.00 52.53 378 ILE A O 1
ATOM 3018 N N . SER A 1 379 ? 42.091 -25.285 -47.906 1.00 53.91 379 SER A N 1
ATOM 3019 C CA . SER A 1 379 ? 42.484 -23.965 -47.396 1.00 53.91 379 SER A CA 1
ATOM 3020 C C . SER A 1 379 ? 41.303 -23.015 -47.188 1.00 53.91 379 SER A C 1
ATOM 3022 O O . SER A 1 379 ? 41.362 -22.212 -46.270 1.00 53.91 379 SER A O 1
ATOM 3024 N N . ILE A 1 380 ? 40.240 -23.122 -47.995 1.00 51.97 380 ILE A N 1
ATOM 3025 C CA . ILE A 1 380 ? 39.012 -22.327 -47.822 1.00 51.97 380 ILE A CA 1
ATOM 3026 C C . ILE A 1 380 ? 38.229 -22.817 -46.597 1.00 51.97 380 ILE A C 1
ATOM 3028 O O . ILE A 1 380 ? 37.866 -22.005 -45.762 1.00 51.97 380 ILE A O 1
ATOM 3032 N N . LEU A 1 381 ? 38.084 -24.134 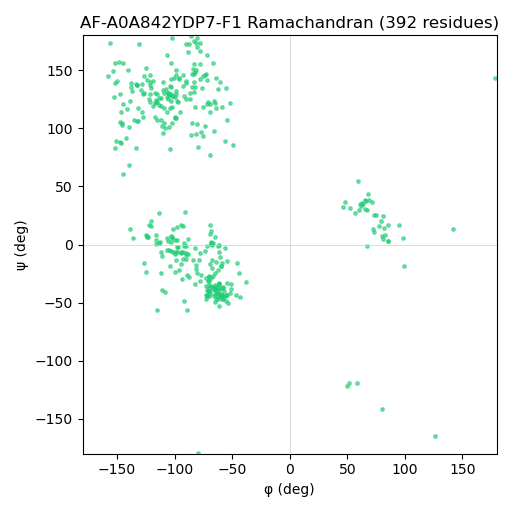-46.406 1.00 50.34 381 LEU A N 1
ATOM 3033 C CA . LEU A 1 381 ? 37.454 -24.690 -45.198 1.00 50.34 381 LEU A CA 1
ATOM 3034 C C . LEU A 1 381 ? 38.231 -24.366 -43.912 1.00 50.34 381 LEU A C 1
ATOM 3036 O O . LEU A 1 381 ? 37.627 -24.112 -42.879 1.00 50.34 381 LEU A O 1
ATOM 3040 N N . VAL A 1 382 ? 39.567 -24.346 -43.975 1.00 52.88 382 VAL A N 1
ATOM 3041 C CA . VAL A 1 382 ? 40.421 -23.946 -42.841 1.00 52.88 382 VAL A CA 1
ATOM 3042 C C . VAL A 1 382 ? 40.371 -22.430 -42.593 1.00 52.88 382 VAL A C 1
ATOM 3044 O O . VAL A 1 382 ? 40.539 -22.013 -41.453 1.00 52.88 382 VAL A O 1
ATOM 3047 N N . ALA A 1 383 ? 40.126 -21.612 -43.622 1.00 50.03 383 ALA A N 1
ATOM 3048 C CA . ALA A 1 383 ? 39.946 -20.164 -43.489 1.00 50.03 383 ALA A CA 1
ATOM 3049 C C . ALA A 1 383 ? 38.532 -19.763 -43.023 1.00 50.03 383 ALA A C 1
ATOM 3051 O O . ALA A 1 383 ? 38.390 -18.710 -42.420 1.00 50.03 383 ALA A O 1
ATOM 3052 N N . MET A 1 384 ? 37.520 -20.605 -43.263 1.00 51.41 384 MET A N 1
ATOM 3053 C CA . MET A 1 384 ? 36.122 -20.427 -42.836 1.00 51.41 384 MET A CA 1
ATOM 3054 C C . MET A 1 384 ? 35.802 -21.089 -41.477 1.00 51.41 384 MET A C 1
ATOM 3056 O O . MET A 1 384 ? 34.647 -21.367 -41.190 1.00 51.41 384 MET A O 1
ATOM 3060 N N . GLY A 1 385 ? 36.799 -21.460 -40.664 1.00 42.31 385 GLY A N 1
ATOM 3061 C CA . GLY A 1 385 ? 36.563 -22.028 -39.322 1.00 42.31 385 GLY A CA 1
ATOM 3062 C C . GLY A 1 385 ? 35.904 -23.423 -39.259 1.00 42.31 385 GLY A C 1
ATOM 3063 O O . GLY A 1 385 ? 35.769 -23.992 -38.178 1.00 42.31 385 GLY A O 1
ATOM 3064 N N . LEU A 1 386 ? 35.556 -24.048 -40.389 1.00 49.09 386 LEU A N 1
ATOM 3065 C CA . LEU A 1 386 ? 34.909 -25.364 -40.440 1.00 49.09 386 LEU A CA 1
ATOM 3066 C C . LEU A 1 386 ? 35.925 -26.511 -40.257 1.00 49.09 386 LEU A C 1
ATOM 3068 O O . LEU A 1 386 ? 36.399 -27.132 -41.216 1.00 49.09 386 LEU A O 1
ATOM 3072 N N . ILE A 1 387 ? 36.251 -26.855 -39.005 1.00 42.88 387 ILE A N 1
ATOM 3073 C CA . ILE A 1 387 ? 37.014 -28.073 -38.679 1.00 42.88 387 ILE A CA 1
ATOM 3074 C C . ILE A 1 387 ? 36.099 -29.303 -38.798 1.00 42.88 387 ILE A C 1
ATOM 3076 O O . ILE A 1 387 ? 35.461 -29.738 -37.842 1.00 42.88 387 ILE A O 1
ATOM 3080 N N . ALA A 1 388 ? 36.094 -29.949 -39.965 1.00 42.34 388 ALA A N 1
ATOM 3081 C CA . ALA A 1 388 ? 35.546 -31.297 -40.103 1.00 42.34 388 ALA A CA 1
ATOM 3082 C C . ALA A 1 388 ? 36.535 -32.338 -39.535 1.00 42.34 388 ALA A C 1
ATOM 3084 O O . ALA A 1 388 ? 37.467 -32.785 -40.210 1.00 42.34 388 ALA A O 1
ATOM 3085 N N . VAL A 1 389 ? 36.327 -32.757 -38.282 1.00 40.84 389 VAL A N 1
ATOM 3086 C CA . VAL A 1 389 ? 37.003 -33.919 -37.681 1.00 40.84 389 VAL A CA 1
ATOM 3087 C C . VAL A 1 389 ? 36.554 -35.191 -38.409 1.00 40.84 389 VAL A C 1
ATOM 3089 O O . VAL A 1 389 ? 35.517 -35.767 -38.093 1.00 40.84 389 VAL A O 1
ATOM 3092 N N . PHE A 1 390 ? 37.343 -35.677 -39.372 1.00 36.69 390 PHE A N 1
ATOM 3093 C CA . PHE A 1 390 ? 37.152 -37.015 -39.939 1.00 36.69 390 PHE A CA 1
ATOM 3094 C C . PHE A 1 390 ? 38.174 -38.003 -39.369 1.00 36.69 390 PHE A C 1
ATOM 3096 O O . PHE A 1 390 ? 39.347 -38.027 -39.744 1.00 36.69 390 PHE A O 1
ATOM 3103 N N . MET A 1 391 ? 37.696 -38.861 -38.461 1.00 34.41 391 MET A N 1
ATOM 3104 C CA . MET A 1 391 ? 38.396 -40.067 -38.023 1.00 34.41 391 MET A CA 1
ATOM 3105 C C . MET A 1 391 ? 38.674 -40.985 -39.221 1.00 34.41 391 MET A C 1
ATOM 3107 O O . MET A 1 391 ? 37.755 -41.534 -39.831 1.00 34.41 391 MET A O 1
ATOM 3111 N N . ILE A 1 392 ? 39.949 -41.237 -39.512 1.00 35.00 392 ILE A N 1
ATOM 3112 C CA . ILE A 1 392 ? 40.358 -42.327 -40.401 1.00 35.00 392 ILE A CA 1
ATOM 3113 C C . ILE A 1 392 ? 40.348 -43.625 -39.585 1.00 35.00 392 ILE A C 1
ATOM 3115 O O . ILE A 1 392 ? 41.269 -43.895 -38.817 1.00 35.00 392 ILE A O 1
ATOM 3119 N N . ARG A 1 393 ? 39.321 -44.462 -39.779 1.00 35.56 393 ARG A N 1
ATOM 3120 C CA . ARG A 1 393 ? 39.450 -45.911 -39.569 1.00 35.56 393 ARG A CA 1
ATOM 3121 C C . ARG A 1 393 ? 40.068 -46.526 -40.823 1.00 35.56 393 ARG A C 1
ATOM 3123 O O . ARG A 1 393 ? 39.456 -46.497 -41.891 1.00 35.56 393 ARG A O 1
ATOM 3130 N N . ARG A 1 394 ? 41.241 -47.133 -40.671 1.00 40.06 394 ARG A N 1
ATOM 3131 C CA . ARG A 1 394 ? 41.703 -48.242 -41.508 1.00 40.06 394 ARG A CA 1
ATOM 3132 C C . ARG A 1 394 ? 42.268 -49.340 -40.633 1.00 40.06 394 ARG A C 1
ATOM 3134 O O . ARG A 1 394 ? 42.988 -48.989 -39.675 1.00 40.06 394 ARG A O 1
#

Solvent-accessible surface area (backbone atoms only — not comparable to full-atom values): 22110 Å² total; per-residue (Å²): 104,67,43,74,46,76,56,95,46,36,33,42,34,51,40,60,61,25,37,36,30,26,42,40,75,45,81,92,64,62,41,83,54,18,60,30,84,35,91,38,71,58,28,51,67,47,76,56,92,49,35,38,39,39,39,33,71,84,17,35,37,36,37,27,44,37,80,49,53,59,61,36,39,80,73,46,77,46,81,53,98,56,45,68,66,33,75,43,75,58,92,54,36,40,38,34,19,12,76,85,61,11,40,38,36,28,40,52,48,88,78,76,49,76,48,83,77,50,74,46,69,60,101,41,42,25,52,43,63,47,79,57,99,90,42,39,38,40,36,36,75,82,74,55,75,43,80,68,57,65,44,66,49,76,36,82,42,37,42,68,55,26,63,74,76,68,46,47,60,74,40,39,39,57,55,71,57,87,56,36,32,27,55,26,58,75,72,70,52,55,46,76,49,82,49,43,77,41,50,74,49,75,51,85,44,28,43,44,56,26,61,75,70,71,49,48,62,80,38,42,35,59,52,67,40,81,43,38,39,43,46,20,67,75,70,72,68,46,49,49,82,40,43,40,58,48,70,54,83,54,36,32,29,53,26,52,73,67,72,48,59,46,79,50,75,45,36,83,41,48,76,52,69,38,84,42,27,38,41,54,21,64,74,72,70,47,46,58,76,38,44,37,59,56,71,64,84,58,34,31,27,54,26,54,75,69,74,50,57,46,77,47,82,50,48,82,44,49,79,46,71,52,79,52,28,40,49,58,24,61,75,73,68,51,47,58,73,38,44,35,59,51,68,68,83,58,39,34,45,55,26,53,78,70,74,46,59,46,79,52,63,80,83,54,60,77,75,63,62,78,76,57,63,76,70,58,52,54,54,49,35,64,70,66,72,57,80,79,86,74,84,83,86,128

pLDDT: mean 82.57, std 17.86, range [34.41, 98.56]

Sequence (394 aa):
MTRILVHDDYAYIATREALEIVDVSDPSSPSLIGSAYSDGYKSHIYLKDDFVFITFPAMRMRLYNVTDPTNPVELEEYVMSNGIAEIEVVGTLVFTTSNVLGLQVFHLNDYSTTSDIGRFIPDAEARAVIHNEGYFYLVDSHSELWCLEHDCDEDELYSREEYEIGTQSDNPDSDFDLIPDGWEVQNGLNPLVHDSQQDNDEDDLSALEEYLAGTSILTNDTDSDSLSDSAELLIYGTDPLNLDSDFDQMPDGWEVLYALNPLSYDGHLDQDMDDLSNLLEFQYNTDPTNSDSDFDQLPDGWEVQYFLNPLANDTHLDPDFDTLDNLLEYEIGTNPTLADSDQDGFLDSWEYNNGFDPLNPVVGLSQYLVSIPGWLFISILVAMGLIAVFMIRR